Protein 7KPU (pdb70)

GO terms:
  GO:0043998 histone H2A acetyltransferase activity (F, IDA)
  GO:0010485 histone H4 acetyltransferase activity (F, IDA)
  GO:1990189 protein N-terminal-serine acetyltransferase activity (F, IDA)
  GO:0005634 nucleus (C, EXP)
  GO:0005737 cytoplasm (C, EXP)
  GO:0005515 protein binding (F, IPI)
  GO:0005654 nucleoplasm (C, IDA)
  GO:0005829 cytosol (C, IDA)

Radius of gyration: 23.0 Å; Cα contacts (8 Å, |Δi|>4): 708; chains: 4; bounding box: 40×58×70 Å

Sequence (402 aa):
ERAAMDAVCAKVDAANRLGDPLEAFPVFKKYDRNGLNVSIECKRVSGLEPATVDWAFDLTKTNMQTMYEQSEWGWKDREKREEMTDDRAWYLIAWENSSVPVAFSHFRFDVECGDEVLYCYEVQLESKVRRKGLGKFLIQILQLMANSTQMKKVMLTVFKHNHGAYQFFREALQFEIDDSSPSMSCSYEILSRRTSGRGKRAAMDAVCAKVDAANRLGDPLEAFPVFKKYDRNGLNVSIECKRVSGLEPATVDWAFDLTKTNMQTMYEQSEWGWKDREKREEMTDDRAWYLIAWENSSVPVAFSHFRFDVECGDEVLYCYEVQLESKVRRKGLGKFLIQILQLMANSTQMKKVMLTVFKHNHGAYQFFREALQFEIDDSSPSMSGCSYEILSRRTKFSGRGK

Nearest PDB structures (foldseek):
  7kpu-assembly1_D  TM=1.005E+00  e=2.212E-46  Homo sapiens
  7kpu-assembly2_A  TM=9.989E-01  e=3.592E-42  Homo sapiens
  4u9w-assembly1_A  TM=9.897E-01  e=1.847E-41  Homo sapiens
  4u9w-assembly4_D  TM=1.000E+00  e=8.899E-41  Homo sapiens
  4u9w-assembly3_C  TM=9.908E-01  e=8.899E-41  Homo sapiens

Secondary structure (DSSP, 8-state):
-HHHHHHHHHHHHHHT-S-GGGG-GGGGEEEETTEEEEEEEEEGGGS-HHHHHHHHHHHHHHHHHHHHTSTT---HHHHHHHHH-TT-EEEEEEETTTEEEEEEEEEEEEETTEEEEEEEEEEE-GGGTTSSHHHHHHHHHHHHHHHHT-SEEEEEEETT-HHHHHIIIIIS-PEEPTTSGGG----EEEEEEE---/-----/-HHHHHHHHHHHHHHHT-S-TTTT-GGGGEE--TT--EEEEEEEGGGS-HHHHHHHHHHHHHHHHHHHHHSSS---HHHHHHHHHSTT-EEEEEEETTTEEEEEEEEEEEEETTEEEEEEEEEEE-GGGTTSSHHHHHHHHHHHHHHHTT-SEEEEEEETT-HHHHHIIIIIS-PEEPTTSGGG---EEEEEEE-/-----

Solvent-accessible surface area: 18720 Å² total; per-residue (Å²): 130,71,78,72,53,90,61,21,52,60,53,10,77,31,3,38,171,66,65,48,11,0,135,18,2,70,31,2,65,57,7,102,102,97,75,14,81,3,42,5,41,7,85,89,15,99,45,19,122,109,70,8,15,64,39,0,11,78,11,0,62,114,33,8,69,92,42,12,103,120,12,107,81,24,20,140,54,165,66,12,84,122,44,0,53,39,131,139,0,4,0,0,0,0,55,33,86,74,71,82,26,11,0,0,0,0,0,11,5,36,49,37,96,52,46,5,0,0,2,2,12,0,34,7,22,62,79,89,10,101,241,66,36,1,10,91,6,0,1,29,0,0,17,12,0,0,38,18,13,24,4,90,45,2,2,5,1,8,4,88,51,28,136,54,29,55,107,54,4,87,110,61,13,143,2,101,50,9,120,34,1,45,62,104,142,80,22,16,14,2,0,6,68,61,68,21,2,68,12,94,127,83,84,49,98,49,21,55,52,73,10,77,46,3,40,176,67,70,52,8,0,91,51,9,81,75,0,51,119,6,99,110,81,82,10,99,2,22,2,74,6,89,98,15,103,41,23,123,97,77,14,23,72,38,0,7,78,9,0,60,115,34,8,58,81,44,11,99,120,20,112,88,30,34,59,53,164,46,12,110,107,41,1,65,39,136,135,0,4,1,0,4,0,37,32,136,100,72,78,22,1,0,0,0,0,0,12,5,34,53,34,93,53,45,5,0,0,2,2,11,0,33,7,20,54,81,128,0,104,243,67,24,0,10,112,17,0,7,43,0,0,32,4,0,0,10,23,19,44,0,87,30,0,2,4,1,8,3,87,55,28,137,56,28,55,49,55,4,86,135,69,26,119,4,69,43,9,117,31,1,44,61,105,82,134,73,24,18,14,2,0,3,70,153,12,45,46,21,3,63,12,88

Structure (mmCIF, N/CA/C/O backbone):
data_7KPU
#
_entry.id   7KPU
#
_cell.length_a   46.317
_cell.length_b   74.164
_cell.length_c   127.022
_cell.angle_alpha   90.000
_cell.angle_beta   90.000
_cell.angle_gamma   90.000
#
_symmetry.space_group_name_H-M   'P 21 21 21'
#
loop_
_entity.id
_entity.type
_entity.pdbx_description
1 polymer 'N-alpha-acetyltransferase 40'
2 polymer 'bisubstrate analogue (CMC-ACE-SER-GLY-ARG-GLY-LYS)'
3 non-polymer 'SULFATE ION'
4 non-polymer 2-[BIS-(2-HYDROXY-ETHYL)-AMINO]-2-HYDROXYMETHYL-PROPANE-1,3-DIOL
5 non-polymer '[(2R,3S,4R,5R)-5-(6-amino-9H-purin-9-yl)-4-hydroxy-3-(phosphonooxy)tetrahydrofuran-2-yl]methyl (3R)-3-hydroxy-2,2-dimethyl-4-[(3-{[2-(methylsulfanyl)ethyl]amino}-3-oxopropyl)amino]-4-oxobutyl dihydrogen diphosphate (non-preferred name)'
6 non-polymer 'AMINO GROUP'
7 non-polymer 'ACETYL GROUP'
8 non-polymer GLYCEROL
9 water water
#
loop_
_atom_site.group_PDB
_atom_site.id
_atom_site.type_symbol
_atom_site.label_atom_id
_atom_site.label_alt_id
_atom_site.label_comp_id
_atom_site.label_asym_id
_atom_site.label_entity_id
_atom_site.label_seq_id
_atom_site.pdbx_PDB_ins_code
_atom_site.Cartn_x
_atom_site.Cartn_y
_atom_site.Cartn_z
_atom_site.occupancy
_atom_site.B_iso_or_equiv
_atom_site.auth_seq_id
_atom_site.auth_comp_id
_atom_site.auth_asym_id
_atom_site.auth_atom_id
_atom_site.pdbx_PDB_model_num
ATOM 1 N N . GLU A 1 2 ? 13.77756 -15.84423 29.05938 1.000 46.84112 18 GLU D N 1
ATOM 2 C CA . GLU A 1 2 ? 14.20349 -15.12588 27.86098 1.000 40.09867 18 GLU D CA 1
ATOM 3 C C . GLU A 1 2 ? 13.04510 -14.33300 27.27123 1.000 52.04326 18 GLU D C 1
ATOM 4 O O . GLU A 1 2 ? 13.19261 -13.15900 26.92847 1.000 48.68455 18 GLU D O 1
ATOM 8 N N . ARG A 1 3 ? 11.88861 -14.99056 27.14440 1.000 51.83332 19 ARG D N 1
ATOM 9 C CA . ARG A 1 3 ? 10.70920 -14.31288 26.61986 1.000 41.51906 19 ARG D CA 1
ATOM 10 C C . ARG A 1 3 ? 10.17633 -13.28306 27.60606 1.000 43.30835 19 ARG D C 1
ATOM 11 O O . ARG A 1 3 ? 9.57017 -12.29040 27.19160 1.000 32.43763 19 ARG D O 1
ATOM 15 N N . ALA A 1 4 ? 10.38665 -13.49501 28.90667 1.000 37.71705 20 ALA D N 1
ATOM 16 C CA . ALA A 1 4 ? 9.84814 -12.56599 29.89263 1.000 31.22741 20 ALA D CA 1
ATOM 17 C C . ALA A 1 4 ? 10.53213 -11.21118 29.80332 1.000 38.71109 20 ALA D C 1
ATOM 18 O O . ALA A 1 4 ? 9.87607 -10.16986 29.91577 1.000 28.19994 20 ALA D O 1
ATOM 25 N N . ALA A 1 5 ? 11.85411 -11.20456 29.62351 1.000 37.87102 21 ALA D N 1
ATOM 26 C CA . ALA A 1 5 ? 12.58249 -9.94774 29.52010 1.000 37.31392 21 ALA D CA 1
ATOM 27 C C . ALA A 1 5 ? 12.19279 -9.19890 28.25838 1.000 34.12468 21 ALA D C 1
ATOM 28 O O . ALA A 1 5 ? 12.04475 -7.97189 28.27635 1.000 34.42215 21 ALA D O 1
ATOM 35 N N . MET A 1 6 ? 12.02413 -9.91602 27.14645 1.000 28.15148 22 MET D N 1
ATOM 36 C CA . MET A 1 6 ? 11.58412 -9.25152 25.92840 1.000 27.98954 22 MET D CA 1
ATOM 37 C C . MET A 1 6 ? 10.14718 -8.75659 26.07237 1.000 34.81253 22 MET D C 1
ATOM 38 O O . MET A 1 6 ? 9.79730 -7.70317 25.54321 1.000 24.97677 22 MET D O 1
ATOM 42 N N . ASP A 1 7 ? 9.30468 -9.47878 26.80763 1.000 25.99808 23 ASP D N 1
ATOM 43 C CA . ASP A 1 7 ? 7.91611 -9.04702 26.96700 1.000 22.49350 23 ASP D CA 1
ATOM 44 C C . ASP A 1 7 ? 7.79945 -7.72374 27.73263 1.000 23.22808 23 ASP D C 1
ATOM 45 O O . ASP A 1 7 ? 6.95273 -6.88368 27.39724 1.000 21.04093 23 ASP D O 1
ATOM 54 N N . ALA A 1 8 ? 8.63163 -7.49822 28.74501 1.000 21.05174 24 ALA D N 1
ATOM 55 C CA . ALA A 1 8 ? 8.55239 -6.24547 29.48802 1.000 22.26476 24 ALA D CA 1
ATOM 56 C C . ALA A 1 8 ? 9.01650 -5.07637 28.62191 1.000 19.02790 24 ALA D C 1
ATOM 57 O O . ALA A 1 8 ? 8.42845 -3.98230 28.65984 1.000 18.83603 24 ALA D O 1
ATOM 64 N N . VAL A 1 9 ? 10.03892 -5.31201 27.81504 1.000 18.79034 25 VAL D N 1
ATOM 65 C CA . VAL A 1 9 ? 10.51794 -4.30400 26.88262 1.000 16.39587 25 VAL D CA 1
ATOM 66 C C . VAL A 1 9 ? 9.45330 -4.00288 25.84168 1.000 18.47114 25 VAL D C 1
ATOM 67 O O . VAL A 1 9 ? 9.11723 -2.83848 25.57509 1.000 14.85182 25 VAL D O 1
ATOM 80 N N . CYS A 1 10 ? 8.89623 -5.04512 25.23575 1.000 17.16045 26 CYS D N 1
ATOM 81 C CA . CYS A 1 10 ? 7.88501 -4.84299 24.22520 1.000 16.21917 26 CYS D CA 1
ATOM 82 C C . CYS A 1 10 ? 6.62045 -4.19342 24.77891 1.000 13.99594 26 CYS D C 1
ATOM 83 O O . CYS A 1 10 ? 5.96891 -3.42058 24.06660 1.000 15.32550 26 CYS D O 1
ATOM 91 N N . ALA A 1 11 ? 6.23845 -4.50424 26.00881 1.000 14.03737 27 ALA D N 1
ATOM 92 C CA . ALA A 1 11 ? 5.05317 -3.86753 26.56045 1.000 13.27605 27 ALA D CA 1
ATOM 93 C C . ALA A 1 11 ? 5.20504 -2.35617 26.58221 1.000 13.09522 27 ALA D C 1
ATOM 94 O O . ALA A 1 11 ? 4.23754 -1.62674 26.31088 1.000 14.20874 27 ALA D O 1
ATOM 101 N N . LYS A 1 12 ? 6.38840 -1.86548 26.97959 1.000 13.72214 28 LYS D N 1
ATOM 102 C CA . LYS A 1 12 ? 6.62874 -0.42488 27.03111 1.000 11.70689 28 LYS D CA 1
ATOM 103 C C . LYS A 1 12 ? 6.58827 0.19533 25.64103 1.000 11.74536 28 LYS D C 1
ATOM 104 O O . LYS A 1 12 ? 6.03754 1.28564 25.47521 1.000 11.33631 28 LYS D O 1
ATOM 123 N N . VAL A 1 13 ? 7.16086 -0.47720 24.64167 1.000 11.97395 29 VAL D N 1
ATOM 124 C CA . VAL A 1 13 ? 7.12774 0.01083 23.26925 1.000 12.69877 29 VAL D CA 1
ATOM 125 C C . VAL A 1 13 ? 5.69431 0.04232 22.75178 1.000 11.23945 29 VAL D C 1
ATOM 126 O O . VAL A 1 13 ? 5.25636 1.01588 22.11852 1.000 13.14722 29 VAL D O 1
ATOM 139 N N . ASP A 1 14 ? 4.96280 -1.05455 22.95400 1.000 12.49688 30 ASP D N 1
ATOM 140 C CA . ASP A 1 14 ? 3.58526 -1.12847 22.47767 1.000 12.03361 30 ASP D CA 1
ATOM 141 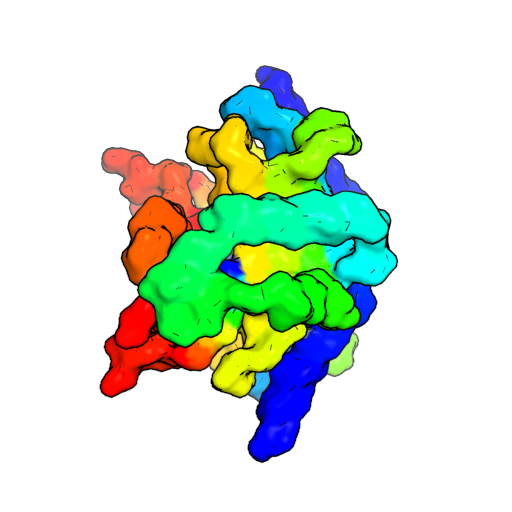C C . ASP A 1 14 ? 2.71788 -0.03525 23.10069 1.000 12.88851 30 ASP D C 1
ATOM 142 O O . ASP A 1 14 ? 1.87347 0.56158 22.42488 1.000 14.13238 30 ASP D O 1
ATOM 151 N N . ALA A 1 15 ? 2.92316 0.26120 24.38940 1.000 12.02101 31 ALA D N 1
ATOM 152 C CA . ALA A 1 15 ? 2.14787 1.30210 25.03123 1.000 12.67317 31 ALA D CA 1
ATOM 153 C C . ALA A 1 15 ? 2.46720 2.66290 24.44209 1.000 12.43967 31 ALA D C 1
ATOM 154 O O . ALA A 1 15 ? 1.56085 3.44811 24.17546 1.000 15.01915 31 ALA D O 1
ATOM 161 N N . ALA A 1 16 ? 3.75909 2.97597 24.24507 1.000 11.57750 32 ALA D N 1
ATOM 162 C CA . ALA A 1 16 ? 4.12442 4.26082 23.65843 1.000 11.23655 32 ALA D CA 1
ATOM 163 C C . ALA A 1 16 ? 3.49646 4.42038 22.27697 1.000 13.72683 32 ALA D C 1
ATOM 164 O O . ALA A 1 16 ? 3.02790 5.50730 21.93443 1.000 14.00071 32 ALA D O 1
ATOM 171 N N . ASN A 1 17 ? 3.42478 3.33002 21.49598 1.000 11.87963 33 ASN D N 1
ATOM 172 C CA . ASN A 1 17 ? 2.87205 3.40270 20.13671 1.000 13.67341 33 ASN D CA 1
ATOM 173 C C . ASN A 1 17 ? 1.34853 3.53568 20.10589 1.000 17.51891 33 ASN D C 1
ATOM 174 O O . ASN A 1 17 ? 0.78704 3.83147 19.03593 1.000 17.85165 33 ASN D O 1
ATOM 185 N N . ARG A 1 18 ? 0.67965 3.38364 21.24269 1.000 14.41823 34 ARG D N 1
ATOM 186 C CA . ARG A 1 18 ? -0.75405 3.61481 21.36272 1.000 16.26723 34 ARG D CA 1
ATOM 187 C C . ARG A 1 18 ? -1.07802 5.01012 21.86538 1.000 15.47590 34 ARG D C 1
ATOM 188 O O . ARG A 1 18 ? -2.25665 5.34383 22.03562 1.000 19.21509 34 ARG D O 1
ATOM 209 N N . LEU A 1 19 ? -0.08137 5.84065 22.15652 1.000 15.28851 35 LEU D N 1
ATOM 210 C CA . LEU A 1 19 ? -0.35818 7.16850 22.66717 1.000 15.35912 35 LEU D CA 1
ATOM 211 C C . LEU A 1 19 ? -1.11154 7.99277 21.63395 1.000 16.02570 35 LEU D C 1
ATOM 212 O O . LEU A 1 19 ? -1.06035 7.73077 20.42312 1.000 17.39075 35 LEU D O 1
ATOM 228 N N . GLY A 1 20 ? -1.85779 8.97060 22.13222 1.000 16.83701 36 GLY D N 1
ATOM 229 C CA . GLY A 1 20 ? -2.48724 9.93164 21.25242 1.000 16.19373 36 GLY D CA 1
ATOM 230 C C . GLY A 1 20 ? -1.56063 11.07150 20.87376 1.000 19.09211 36 GLY D C 1
ATOM 231 O O . GLY A 1 20 ? -1.09843 11.14689 19.73317 1.000 20.49276 36 GLY D O 1
ATOM 235 N N . ASP A 1 21 ? -1.27461 11.96575 21.80663 1.000 19.00669 37 ASP D N 1
ATOM 236 C CA . ASP A 1 21 ? -0.34019 13.07745 21.59281 1.000 17.76123 37 ASP D CA 1
ATOM 237 C C . ASP A 1 21 ? 0.76509 12.94100 22.63662 1.000 16.17428 37 ASP D C 1
ATOM 238 O O . ASP A 1 21 ? 0.55691 13.29570 23.81067 1.000 16.15337 37 ASP D O 1
ATOM 247 N N . PRO A 1 22 ? 1.93020 12.41226 22.27555 1.000 15.24425 38 PRO D N 1
ATOM 248 C CA . PRO A 1 22 ? 3.01128 12.24534 23.26883 1.000 15.06502 38 PRO D CA 1
ATOM 249 C C . PRO A 1 22 ? 3.43930 13.54916 23.91102 1.000 16.25015 38 PRO D C 1
ATOM 250 O O . PRO A 1 22 ? 4.06446 13.52013 24.99438 1.000 15.21915 38 PRO D O 1
ATOM 261 N N . LEU A 1 23 ? 3.13868 14.69902 23.29434 1.000 14.94730 39 LEU D N 1
ATOM 262 C CA . LEU A 1 23 ? 3.45854 15.99979 23.88184 1.000 15.10289 39 LEU D CA 1
ATOM 263 C C . LEU A 1 23 ? 2.31843 16.65539 24.63714 1.000 16.69719 39 LEU D C 1
ATOM 264 O O . LEU A 1 23 ? 2.43579 17.82676 25.02264 1.000 15.98112 39 LEU D O 1
ATOM 280 N N . GLU A 1 24 ? 1.20372 15.96287 24.85012 1.000 15.58053 40 GLU D N 1
ATOM 281 C CA . GLU A 1 24 ? 0.06728 16.60374 25.49131 1.000 17.95623 40 GLU D CA 1
ATOM 282 C C . GLU A 1 24 ? 0.45616 17.24961 26.81337 1.000 16.77174 40 GLU D C 1
ATOM 283 O O . GLU A 1 24 ? -0.01969 18.34667 27.11965 1.000 18.33999 40 GLU D O 1
ATOM 295 N N . ALA A 1 25 ? 1.28171 16.56014 27.61154 1.000 15.54248 41 ALA D N 1
ATOM 296 C CA . ALA A 1 25 ? 1.65068 17.02945 28.94363 1.000 15.34037 41 ALA D CA 1
ATOM 297 C C . ALA A 1 25 ? 2.69197 18.12926 28.89047 1.000 14.61678 41 ALA D C 1
ATOM 298 O O . ALA A 1 25 ? 2.99854 18.72377 29.92471 1.000 13.82214 41 ALA D O 1
ATOM 305 N N . PHE A 1 26 ? 3.21493 18.47128 27.71510 1.000 12.53065 42 PHE D N 1
ATOM 306 C CA . PHE A 1 26 ? 4.40568 19.30404 27.60388 1.000 11.30868 42 PHE D CA 1
ATOM 307 C C . PHE A 1 26 ? 4.21496 20.46621 26.64327 1.000 12.57625 42 PHE D C 1
ATOM 308 O O . PHE A 1 26 ? 4.98088 20.63542 25.68329 1.000 13.14859 42 PHE D O 1
ATOM 325 N N . PRO A 1 27 ? 3.22771 21.32138 26.90414 1.000 12.63390 43 PRO D N 1
ATOM 326 C CA . PRO A 1 27 ? 2.97100 22.43197 25.97785 1.000 12.58557 43 PRO D CA 1
ATOM 327 C C . PRO A 1 27 ? 4.12593 23.37733 25.79733 1.000 13.54007 43 PRO D C 1
ATOM 328 O O . PRO A 1 27 ? 4.19756 24.02743 24.74374 1.000 13.60622 43 PRO D O 1
ATOM 339 N N . VAL A 1 28 ? 5.03895 23.51334 26.76427 1.000 12.73400 44 VAL D N 1
ATOM 340 C CA . VAL A 1 28 ? 6.16333 24.41005 26.58646 1.000 13.24872 44 VAL D CA 1
ATOM 341 C C . VAL A 1 28 ? 7.03697 23.99837 25.39971 1.000 14.65730 44 VAL D C 1
ATOM 342 O O . VAL A 1 28 ? 7.71243 24.85031 24.80332 1.000 17.04784 44 VAL D O 1
ATOM 355 N N . PHE A 1 29 ? 7.03105 22.72609 25.02496 1.000 11.49727 45 PHE D N 1
ATOM 356 C CA . PHE A 1 29 ? 7.83984 22.26351 23.91250 1.000 13.26620 45 PHE D CA 1
ATOM 357 C C . PHE A 1 29 ? 7.12341 22.40236 22.57978 1.000 14.40412 45 PHE D C 1
ATOM 358 O O . PHE A 1 29 ? 7.68464 22.02508 21.54268 1.000 15.12262 45 PHE D O 1
ATOM 375 N N . LYS A 1 30 ? 5.90452 22.93022 22.56683 1.000 12.35862 46 LYS D N 1
ATOM 376 C CA . LYS A 1 30 ? 5.16287 23.13174 21.32680 1.000 12.10943 46 LYS D CA 1
ATOM 377 C C . LYS A 1 30 ? 5.40749 24.49554 20.71620 1.000 11.67967 46 LYS D C 1
ATOM 378 O O . LYS A 1 30 ? 4.78303 24.81735 19.69583 1.000 12.69657 46 LYS D O 1
ATOM 397 N N . LYS A 1 31 ? 6.29741 25.30437 21.26853 1.000 13.22872 47 LYS D N 1
ATOM 398 C CA . LYS A 1 31 ? 6.64639 26.60344 20.69901 1.000 12.76242 47 LYS D CA 1
ATOM 399 C C . LYS A 1 31 ? 8.15330 26.78288 20.74972 1.000 15.47031 47 LYS D C 1
ATOM 400 O O . LYS A 1 31 ? 8.79618 26.38180 21.72108 1.000 17.49590 47 LYS D O 1
ATOM 404 N N . TYR A 1 32 ? 8.72643 27.35966 19.70194 1.000 13.21397 48 TYR D N 1
ATOM 405 C CA . TYR A 1 32 ? 10.13500 27.73576 19.66326 1.000 13.02953 48 TYR D CA 1
ATOM 406 C C . TYR A 1 32 ? 10.22260 29.10641 19.01252 1.000 14.08059 48 TYR D C 1
ATOM 407 O O . TYR A 1 32 ? 9.96538 29.26290 17.81787 1.000 15.70862 48 TYR D O 1
ATOM 425 N N . ASP A 1 33 ? 10.57965 30.11529 19.78027 1.000 17.60775 49 ASP D N 1
ATOM 426 C CA . ASP A 1 33 ? 10.46825 31.50335 19.34926 1.000 20.06316 49 ASP D CA 1
ATOM 427 C C . ASP A 1 33 ? 11.78928 32.25153 19.46156 1.000 24.53959 49 ASP D C 1
ATOM 428 O O . ASP A 1 33 ? 11.79665 33.46831 19.64522 1.000 34.71459 49 ASP D O 1
ATOM 437 N N . ARG A 1 34 ? 12.90575 31.56923 19.34364 1.000 22.06031 50 ARG D N 1
ATOM 438 C CA . ARG A 1 34 ? 14.21725 32.17785 19.48186 1.000 21.11642 50 ARG D CA 1
ATOM 439 C C . ARG A 1 34 ? 14.84808 32.48985 18.13533 1.000 19.48568 50 ARG D C 1
ATOM 440 O O . ARG A 1 34 ? 14.53460 31.87969 17.11194 1.000 19.43101 50 ARG D O 1
ATOM 461 N N . ASN A 1 35 ? 15.76341 33.46807 18.14680 1.000 20.43517 51 ASN D N 1
ATOM 462 C CA . ASN A 1 35 ? 16.60806 33.76311 16.99547 1.000 20.75693 51 ASN D CA 1
ATOM 463 C C . ASN A 1 35 ? 15.81118 34.04332 15.72907 1.000 21.84335 51 ASN D C 1
ATOM 464 O O . ASN A 1 35 ? 16.21231 33.65967 14.62662 1.000 25.91448 51 ASN D O 1
ATOM 475 N N . GLY A 1 36 ? 14.69497 34.75529 15.88006 1.000 23.94664 52 GLY D N 1
ATOM 476 C CA . GLY A 1 36 ? 13.89421 35.17831 14.75222 1.000 26.64614 52 GLY D CA 1
ATOM 477 C C . GLY A 1 36 ? 12.84660 34.19039 14.30297 1.000 24.73373 52 GLY D C 1
ATOM 478 O O . GLY A 1 36 ? 12.04287 34.51589 13.42249 1.000 28.81232 52 GLY D O 1
ATOM 482 N N . LEU A 1 37 ? 12.82056 32.99970 14.87858 1.000 18.45152 53 LEU D N 1
ATOM 483 C CA . LEU A 1 37 ? 11.80068 32.02680 14.52888 1.000 20.73630 53 LEU D CA 1
ATOM 484 C C . LEU A 1 37 ? 10.54234 32.19476 15.38300 1.000 20.18175 53 LEU D C 1
ATOM 485 O O . LEU A 1 37 ? 10.54973 32.75418 16.48326 1.000 21.31228 53 LEU D O 1
ATOM 501 N N . ASN A 1 38 ? 9.44846 31.69276 14.85650 1.000 17.52664 54 ASN D N 1
ATOM 502 C CA . ASN A 1 38 ? 8.18398 31.68722 15.52578 1.000 18.52749 54 ASN D CA 1
ATOM 503 C C . ASN A 1 38 ? 7.44452 30.37855 15.21323 1.000 18.44010 54 ASN D C 1
ATOM 504 O O . ASN A 1 38 ? 6.35915 30.31377 14.61613 1.000 17.61523 54 ASN D O 1
ATOM 515 N N . VAL A 1 39 ? 8.00262 29.29107 15.66889 1.000 15.33374 55 VAL D N 1
ATOM 516 C CA . VAL A 1 39 ? 7.57821 27.96734 15.26448 1.000 13.28450 55 VAL D CA 1
ATOM 517 C C . VAL A 1 39 ? 6.61062 27.36834 16.27086 1.000 12.19851 55 VAL D C 1
ATOM 518 O O . VAL A 1 39 ? 6.76874 27.53686 17.49128 1.000 13.71942 55 VAL D O 1
ATOM 531 N N . SER A 1 40 ? 5.61120 26.65497 15.77067 1.000 11.49091 56 SER D N 1
ATOM 532 C CA . SER A 1 40 ? 4.78955 25.74869 16.55400 1.000 11.28053 56 SER D CA 1
ATOM 533 C C . SER A 1 40 ? 5.16382 24.31966 16.19172 1.000 12.20533 56 SER D C 1
ATOM 534 O O . SER A 1 40 ? 5.45906 24.03700 15.01868 1.000 12.65220 56 SER D O 1
ATOM 542 N N . ILE A 1 41 ? 5.20989 23.43875 17.17731 1.000 10.66436 57 ILE D N 1
ATOM 543 C CA . ILE A 1 41 ? 5.65485 22.06221 16.99671 1.000 11.47921 57 ILE D CA 1
ATOM 544 C C . ILE A 1 41 ? 4.51623 21.13740 17.36956 1.000 11.62563 57 ILE D C 1
ATOM 545 O O . ILE A 1 41 ? 3.86951 21.33149 18.41477 1.000 13.43814 57 ILE D O 1
ATOM 561 N N . GLU A 1 42 ? 4.26828 20.14499 16.52477 1.000 12.38882 58 GLU D N 1
ATOM 562 C CA . GLU A 1 42 ? 3.23823 19.13811 16.76537 1.000 14.05793 58 GLU D CA 1
ATOM 563 C C . GLU A 1 42 ? 3.86865 17.76195 16.64581 1.000 13.48579 58 GLU D C 1
ATOM 564 O O . GLU A 1 42 ? 4.81243 17.56864 15.87562 1.000 13.13118 58 GLU D O 1
ATOM 576 N N . CYS A 1 43 ? 3.30898 16.80827 17.37939 1.000 12.98607 59 CYS D N 1
ATOM 577 C CA . CYS A 1 43 ? 3.71218 15.41611 17.32991 1.000 11.54453 59 CYS D CA 1
ATOM 578 C C . CYS A 1 43 ? 2.52694 14.57746 16.89343 1.000 13.10740 59 CYS D C 1
ATOM 579 O O . CYS A 1 43 ? 1.51859 14.51080 17.60176 1.000 15.00684 59 CYS D O 1
ATOM 587 N N . LYS A 1 44 ? 2.63352 13.94847 15.72742 1.000 13.05887 60 LYS D N 1
ATOM 588 C CA . LYS A 1 44 ? 1.55169 13.15209 15.16593 1.000 13.80090 60 LYS D CA 1
ATOM 589 C C . LYS A 1 44 ? 2.09648 11.86612 14.56976 1.000 11.94483 60 LYS D C 1
ATOM 590 O O . LYS A 1 44 ? 3.22285 11.83351 14.05027 1.000 12.69889 60 LYS D O 1
ATOM 609 N N . ARG A 1 45 ? 1.27767 10.81094 14.58832 1.000 13.30539 61 ARG D N 1
ATOM 610 C CA . ARG A 1 45 ? 1.53177 9.63209 13.78295 1.000 12.66011 61 ARG D CA 1
ATOM 611 C C . ARG A 1 45 ? 1.41045 10.00794 12.31370 1.000 13.55757 61 ARG D C 1
ATOM 612 O O . ARG A 1 45 ? 0.68260 10.93747 11.94430 1.000 14.14220 61 ARG D O 1
ATOM 633 N N . VAL A 1 46 ? 2.10795 9.27495 11.44336 1.000 13.06140 62 VAL D N 1
ATOM 634 C CA . VAL A 1 46 ? 2.08344 9.61899 10.02756 1.000 12.55859 62 VAL D CA 1
ATOM 635 C C . VAL A 1 46 ? 0.66012 9.57736 9.49319 1.000 15.17511 62 VAL D C 1
ATOM 636 O O . VAL A 1 46 ? 0.30739 10.35126 8.58809 1.000 15.53270 62 VAL D O 1
ATOM 649 N N . SER A 1 47 ? -0.18313 8.69733 10.05872 1.000 15.92981 63 SER D N 1
ATOM 650 C CA . SER A 1 47 ? -1.58191 8.63871 9.63868 1.000 18.44708 63 SER D CA 1
ATOM 651 C C . SER A 1 47 ? -2.32081 9.94761 9.89557 1.000 18.10320 63 SER D C 1
ATOM 652 O O . SER A 1 47 ? -3.32907 10.21448 9.22550 1.000 22.40433 63 SER D O 1
ATOM 660 N N . GLY A 1 48 ? -1.84048 10.78136 10.80592 1.000 17.03498 64 GLY D N 1
ATOM 661 C CA . GLY A 1 48 ? -2.43714 12.06887 11.07829 1.000 16.83072 64 GLY D CA 1
ATOM 662 C C . GLY A 1 48 ? -1.95246 13.21260 10.22042 1.000 17.62565 64 GLY D C 1
ATOM 663 O O . GLY A 1 48 ? -2.45008 14.33162 10.37270 1.000 20.71457 64 GLY D O 1
ATOM 667 N N . LEU A 1 49 ? -1.01504 12.96747 9.31469 1.000 16.46692 65 LEU D N 1
ATOM 668 C CA . LEU A 1 49 ? -0.45164 14.03018 8.48335 1.000 17.29329 65 LEU D CA 1
ATOM 669 C C . LEU A 1 49 ? -1.18374 14.09943 7.15090 1.000 17.94501 65 LEU D C 1
ATOM 670 O O . LEU A 1 49 ? -1.56373 13.07076 6.58057 1.000 19.00279 65 LEU D O 1
ATOM 686 N N . GLU A 1 50 ? -1.32561 15.31910 6.61858 1.000 17.01322 66 GLU D N 1
ATOM 687 C CA . GLU A 1 50 ? -1.82146 15.45676 5.25559 1.000 16.95094 66 GLU D CA 1
ATOM 688 C C . GLU A 1 50 ? -0.81670 14.89122 4.24990 1.000 17.00577 66 GLU D C 1
ATOM 689 O O . GLU A 1 50 ? 0.39966 15.00465 4.45814 1.000 16.12079 66 GLU D O 1
ATOM 701 N N . PRO A 1 51 ? -1.27262 14.27201 3.16257 1.000 16.61412 67 PRO D N 1
ATOM 702 C CA . PRO A 1 51 ? -0.31981 13.79320 2.15377 1.000 16.39182 67 PRO D CA 1
ATOM 703 C C . PRO A 1 51 ? 0.66668 14.85043 1.68286 1.000 16.13607 67 PRO D C 1
ATOM 704 O O . PRO A 1 51 ? 1.82888 14.54131 1.40314 1.000 17.40740 67 PRO D O 1
ATOM 715 N N . ALA A 1 52 ? 0.23564 16.10542 1.53357 1.000 15.96761 68 ALA D N 1
ATOM 716 C CA . ALA A 1 52 ? 1.14719 17.14694 1.08519 1.000 14.77654 68 ALA D CA 1
ATOM 717 C C . ALA A 1 52 ? 2.23751 17.40798 2.11329 1.000 12.96050 68 ALA D C 1
ATOM 718 O O . ALA A 1 52 ? 3.33630 17.84512 1.75692 1.000 13.74339 68 ALA D O 1
ATOM 725 N N . THR A 1 53 ? 1.97149 17.14226 3.39644 1.000 12.75338 69 THR D N 1
ATOM 726 C CA . THR A 1 53 ? 3.00563 17.28786 4.41434 1.000 12.13116 69 THR D CA 1
ATOM 727 C C . THR A 1 53 ? 4.03478 16.17880 4.29280 1.000 14.31899 69 THR D C 1
ATOM 728 O O . THR A 1 53 ? 5.24096 16.43471 4.38103 1.000 12.99542 69 THR D O 1
ATOM 739 N N . VAL A 1 54 ? 3.57469 14.94511 4.05510 1.000 13.70153 70 VAL D N 1
ATOM 740 C CA . VAL A 1 54 ? 4.50078 13.83462 3.82127 1.000 13.49473 70 VAL D CA 1
ATOM 741 C C . VAL A 1 54 ? 5.34175 14.10022 2.58991 1.000 13.12715 70 VAL D C 1
ATOM 742 O O . VAL A 1 54 ? 6.56523 13.89728 2.59185 1.000 13.62733 70 VAL D O 1
ATOM 755 N N . ASP A 1 55 ? 4.73211 14.63629 1.53232 1.000 13.14057 71 ASP D N 1
ATOM 756 C CA . ASP A 1 55 ? 5.49021 14.96470 0.32997 1.000 13.92851 71 ASP D CA 1
ATOM 757 C C . ASP A 1 55 ? 6.58377 15.97722 0.64560 1.000 11.14275 71 ASP D C 1
ATOM 758 O O . ASP A 1 55 ? 7.72218 15.84655 0.18385 1.000 13.38796 71 ASP D O 1
ATOM 767 N N . TRP A 1 56 ? 6.23720 17.04122 1.40583 1.000 11.97594 72 TRP D N 1
ATOM 768 C CA . TRP A 1 56 ? 7.21978 18.05273 1.79004 1.000 12.34113 72 TRP D CA 1
ATOM 769 C C . TRP A 1 56 ? 8.36933 17.42101 2.56687 1.000 10.79584 72 TRP D C 1
ATOM 770 O O . TRP A 1 56 ? 9.54698 17.69981 2.28897 1.000 11.57746 72 TRP D O 1
ATOM 791 N N . ALA A 1 57 ? 8.04647 16.53289 3.51540 1.000 11.01667 73 ALA D N 1
ATOM 792 C CA . ALA A 1 57 ? 9.08038 15.92045 4.33866 1.000 11.31441 73 ALA D CA 1
ATOM 793 C C . ALA A 1 57 ? 9.98649 15.01347 3.52276 1.000 10.89712 73 ALA D C 1
ATOM 794 O O . ALA A 1 57 ? 11.21846 15.05970 3.68792 1.000 11.01049 73 ALA D O 1
ATOM 801 N N . PHE A 1 58 ? 9.41720 14.19736 2.62258 1.000 10.82570 74 PHE D N 1
ATOM 802 C CA . PHE A 1 58 ? 10.22744 13.34259 1.75603 1.000 10.85057 74 PHE D CA 1
ATOM 803 C C . PHE A 1 58 ? 11.11876 14.18153 0.86396 1.000 11.98240 74 PHE D C 1
ATOM 804 O O . PHE A 1 58 ? 12.32835 13.93631 0.76084 1.000 11.56834 74 PHE D O 1
ATOM 821 N N . ASP A 1 59 ? 10.55011 15.23428 0.27144 1.000 11.79995 75 ASP D N 1
ATOM 822 C CA . ASP A 1 59 ? 11.29949 16.05765 -0.65414 1.000 11.60379 75 ASP D CA 1
ATOM 823 C C . ASP A 1 59 ? 12.43954 16.75769 0.06385 1.000 11.57890 75 ASP D C 1
ATOM 824 O O . ASP A 1 59 ? 13.53776 16.89609 -0.48400 1.000 12.09236 75 ASP D O 1
ATOM 833 N N . LEU A 1 60 ? 12.20402 17.22285 1.30537 1.000 11.52536 76 LEU D N 1
ATOM 834 C CA . LEU A 1 60 ? 13.25809 17.88330 2.06890 1.000 9.74789 76 LEU D CA 1
ATOM 835 C C . LEU A 1 60 ? 14.36799 16.89471 2.39840 1.000 10.57368 76 LEU D C 1
ATOM 836 O O . LEU A 1 60 ? 15.55817 17.21461 2.28307 1.000 11.59412 76 LEU D O 1
ATOM 852 N N . THR A 1 61 ? 13.99615 15.67370 2.79239 1.000 10.11843 77 THR D N 1
ATOM 853 C CA . THR A 1 61 ? 14.99533 14.63203 3.05328 1.000 10.58238 77 THR D CA 1
ATOM 854 C C . THR A 1 61 ? 15.82734 14.35619 1.80178 1.000 10.08949 77 THR D C 1
ATOM 855 O O . THR A 1 61 ? 17.05411 14.28877 1.87585 1.000 10.84088 77 THR D O 1
ATOM 866 N N . LYS A 1 62 ? 15.17876 14.21218 0.65251 1.000 11.42195 78 LYS D N 1
ATOM 867 C CA . LYS A 1 62 ? 15.91812 13.94126 -0.57349 1.000 11.18004 78 LYS D CA 1
ATOM 868 C C . LYS A 1 62 ? 16.82970 15.10464 -0.94642 1.000 11.81362 78 LYS D C 1
ATOM 869 O O . LYS A 1 62 ? 18.00792 14.89547 -1.26963 1.000 11.89051 78 LYS D O 1
ATOM 888 N N . THR A 1 63 ? 16.31938 16.33516 -0.89241 1.000 11.24961 79 THR D N 1
ATOM 889 C CA . THR A 1 63 ? 17.14505 17.49580 -1.17332 1.000 13.03993 79 THR D CA 1
ATOM 890 C C . THR A 1 63 ? 18.36639 17.51758 -0.26469 1.000 12.61165 79 THR D C 1
ATOM 891 O O . THR A 1 63 ? 19.50355 17.73212 -0.71234 1.000 14.57437 79 THR D O 1
ATOM 902 N N . ASN A 1 64 ? 18.16156 17.30462 1.02871 1.000 10.72769 80 ASN D N 1
ATOM 903 C CA . ASN A 1 64 ? 19.25902 17.41908 1.98085 1.000 10.84963 80 ASN D CA 1
ATOM 904 C C . ASN A 1 64 ? 20.23663 16.24350 1.89653 1.000 10.86523 80 ASN D C 1
ATOM 905 O O . ASN A 1 64 ? 21.43901 16.43575 2.12917 1.000 12.93814 80 ASN D O 1
ATOM 916 N N . MET A 1 65 ? 19.73869 15.03347 1.61640 1.000 10.51508 81 MET D N 1
ATOM 917 C CA . MET A 1 65 ? 20.46215 13.79789 1.89182 1.000 10.96899 81 MET D CA 1
ATOM 918 C C . MET A 1 65 ? 20.84164 12.93469 0.69791 1.000 11.63466 81 MET D C 1
ATOM 919 O O . MET A 1 65 ? 21.70753 12.06465 0.86120 1.000 12.77874 81 MET D O 1
ATOM 933 N N . GLN A 1 66 ? 20.23827 13.11361 -0.48347 1.000 11.57447 82 GLN D N 1
ATOM 934 C CA . GLN A 1 66 ? 20.44740 12.15173 -1.57501 1.000 12.05290 82 GLN D CA 1
ATOM 935 C C . GLN A 1 66 ? 21.93107 11.93309 -1.86922 1.000 12.21998 82 GLN D C 1
ATOM 936 O O . GLN A 1 66 ? 22.39134 10.78455 -1.95411 1.000 12.78414 82 GLN D O 1
ATOM 950 N N . THR A 1 67 ? 22.67721 13.01391 -2.04956 1.000 12.05734 83 THR D N 1
ATOM 951 C CA . THR A 1 67 ? 24.10444 12.89046 -2.35169 1.000 14.35475 83 THR D CA 1
ATOM 952 C C . THR A 1 67 ? 24.84960 12.15513 -1.24973 1.000 14.06005 83 THR D C 1
ATOM 953 O O . THR A 1 67 ? 25.65582 11.25461 -1.54553 1.000 13.27854 83 THR D O 1
ATOM 964 N N . MET A 1 68 ? 24.58863 12.48145 0.02452 1.000 12.54389 84 MET D N 1
ATOM 965 C CA . MET A 1 68 ? 25.26504 11.78168 1.10226 1.000 12.78600 84 MET D CA 1
ATOM 966 C C . MET A 1 68 ? 24.89335 10.30898 1.15864 1.000 11.97726 84 MET D C 1
ATOM 967 O O . MET A 1 68 ? 25.76391 9.48513 1.46284 1.000 12.79231 84 MET D O 1
ATOM 981 N N . TYR A 1 69 ? 23.66640 9.92347 0.79809 1.000 11.78371 85 TYR D N 1
ATOM 982 C CA . TYR A 1 69 ? 23.31459 8.51555 0.68179 1.000 12.04981 85 TYR D CA 1
ATOM 983 C C . TYR A 1 69 ? 24.12909 7.84463 -0.41689 1.000 12.29715 85 TYR D C 1
ATOM 984 O O . TYR A 1 69 ? 24.56174 6.69471 -0.26553 1.000 14.37206 85 TYR D O 1
ATOM 1002 N N . GLU A 1 70 ? 24.31047 8.52503 -1.55010 1.000 13.35443 86 GLU D N 1
ATOM 1003 C CA . GLU A 1 70 ? 25.07262 7.92003 -2.64686 1.000 14.58562 86 GLU D CA 1
ATOM 1004 C C . GLU A 1 70 ? 26.55396 7.84628 -2.30733 1.000 16.45771 86 GLU D C 1
ATOM 1005 O O . GLU A 1 70 ? 27.24151 6.94676 -2.80719 1.000 17.13393 86 GLU D O 1
ATOM 1017 N N . GLN A 1 71 ? 27.05619 8.76451 -1.48413 1.000 14.86838 87 GLN D N 1
ATOM 1018 C CA . GLN A 1 71 ? 28.43053 8.70608 -1.00298 1.000 14.99473 87 GLN D CA 1
ATOM 1019 C C . GLN A 1 71 ? 28.63833 7.58894 0.01253 1.000 18.38108 87 GLN D C 1
ATOM 1020 O O . GLN A 1 71 ? 29.79353 7.26481 0.31187 1.000 23.46698 87 GLN D O 1
ATOM 1034 N N . SER A 1 72 ? 27.55932 7.03679 0.57554 1.000 15.35212 88 SER D N 1
ATOM 1035 C CA . SER A 1 72 ? 27.60818 5.94684 1.53102 1.000 15.93060 88 SER D CA 1
ATOM 1036 C C . SER A 1 72 ? 27.42735 4.61100 0.80322 1.000 18.56222 88 SER D C 1
ATOM 1037 O O . SER A 1 72 ? 27.13935 4.54390 -0.39093 1.000 19.27245 88 SER D O 1
ATOM 1045 N N . GLU A 1 73 ? 27.54810 3.50947 1.54706 1.000 20.13630 89 GLU D N 1
ATOM 1046 C CA . GLU A 1 73 ? 27.28011 2.21841 0.93571 1.000 19.01505 89 GLU D CA 1
ATOM 1047 C C . GLU A 1 73 ? 25.80590 1.94761 0.70120 1.000 21.59741 89 GLU D C 1
ATOM 1048 O O . GLU A 1 73 ? 25.47427 0.97569 0.02974 1.000 20.98974 89 GLU D O 1
ATOM 1060 N N . TRP A 1 74 ? 24.90282 2.80963 1.16644 1.000 16.64997 90 TRP D N 1
ATOM 1061 C CA . TRP A 1 74 ? 23.49367 2.50348 1.05545 1.000 15.42132 90 TRP D CA 1
ATOM 1062 C C . TRP A 1 74 ? 22.94292 2.79802 -0.33536 1.000 14.06653 90 TRP D C 1
ATOM 1063 O O . TRP A 1 74 ? 22.04332 2.10494 -0.81048 1.000 18.30479 90 TRP D O 1
ATOM 1084 N N . GLY A 1 75 ? 23.35445 3.89743 -0.93131 1.000 15.42865 91 GLY D N 1
ATOM 1085 C CA . GLY A 1 75 ? 22.64166 4.44260 -2.06653 1.000 15.94250 91 GLY D CA 1
ATOM 1086 C C . GLY A 1 75 ? 21.31957 5.09721 -1.67284 1.000 16.10408 91 GLY D C 1
ATOM 1087 O O . GLY A 1 75 ? 20.83017 4.90597 -0.56207 1.000 16.93938 91 GLY D O 1
ATOM 1091 N N . TRP A 1 76 ? 20.70422 5.83719 -2.60014 1.000 17.13548 92 TRP D N 1
ATOM 1092 C CA . TRP A 1 76 ? 19.39190 6.45402 -2.42048 1.000 15.35995 92 TRP D CA 1
ATOM 1093 C C . TRP A 1 76 ? 18.39152 5.78348 -3.35746 1.000 19.44715 92 TRP D C 1
ATOM 1094 O O . TRP A 1 76 ? 18.62758 5.71592 -4.56896 1.000 19.74168 92 TRP D O 1
ATOM 1115 N N . LYS A 1 77 ? 17.28080 5.28671 -2.82562 1.000 17.10488 93 LYS D N 1
ATOM 1116 C CA . LYS A 1 77 ? 16.16640 4.88338 -3.67558 1.000 18.94029 93 LYS D CA 1
ATOM 1117 C C . LYS A 1 77 ? 14.88958 5.48417 -3.12492 1.000 16.75649 93 LYS D C 1
ATOM 1118 O O . LYS A 1 77 ? 14.57217 5.30819 -1.93309 1.000 16.52131 93 LYS D O 1
ATOM 1137 N N . ASP A 1 78 ? 14.16387 6.19293 -3.98870 1.000 16.65662 94 ASP D N 1
ATOM 1138 C CA . ASP A 1 78 ? 12.94617 6.88354 -3.58209 1.000 15.83012 94 ASP D CA 1
ATOM 1139 C C . ASP A 1 78 ? 11.99632 5.92037 -2.89243 1.000 20.66883 94 ASP D C 1
ATOM 1140 O O . ASP A 1 78 ? 11.43224 6.24093 -1.84615 1.000 15.69635 94 ASP D O 1
ATOM 1149 N N . ARG A 1 79 ? 11.75228 4.74993 -3.48353 1.000 17.59138 95 ARG D N 1
ATOM 1150 C CA . ARG A 1 79 ? 10.69966 3.90416 -2.94459 1.000 17.09248 95 ARG D CA 1
ATOM 1151 C C . ARG A 1 79 ? 11.04137 3.43304 -1.54294 1.000 17.13257 95 ARG D C 1
ATOM 1152 O O . ARG A 1 79 ? 10.16381 3.40589 -0.66202 1.000 19.13413 95 ARG D O 1
ATOM 1173 N N . GLU A 1 80 ? 12.29690 3.03750 -1.32571 1.000 18.02824 96 GLU D N 1
ATOM 1174 C CA . GLU A 1 80 ? 12.71122 2.54000 -0.01951 1.000 18.27697 96 GLU D CA 1
ATOM 1175 C C . GLU A 1 80 ? 12.52671 3.62405 1.02458 1.000 16.17701 96 GLU D C 1
ATOM 1176 O O . GLU A 1 80 ? 11.99021 3.37830 2.11817 1.000 17.69905 96 GLU D O 1
ATOM 1180 N N . LYS A 1 81 ? 12.94421 4.83460 0.70367 1.000 16.21389 97 LYS D N 1
ATOM 1181 C CA . LYS A 1 81 ? 12.82454 5.91020 1.68393 1.000 13.35695 97 LYS D CA 1
ATOM 1182 C C . LYS A 1 81 ? 11.36275 6.28078 1.91418 1.000 15.92326 97 LYS D C 1
ATOM 1183 O O . LYS A 1 81 ? 10.94558 6.49176 3.06303 1.000 14.27251 97 LYS D O 1
ATOM 1202 N N . ARG A 1 82 ? 10.55805 6.38370 0.85644 1.000 13.33456 98 ARG D N 1
ATOM 1203 C CA . ARG A 1 82 ? 9.15675 6.70607 1.04003 1.000 12.97952 98 ARG D CA 1
ATOM 1204 C C . ARG A 1 82 ? 8.44911 5.64631 1.86538 1.000 15.31204 98 ARG D C 1
ATOM 1205 O O . ARG A 1 82 ? 7.63375 5.97413 2.73921 1.000 15.66181 98 ARG D O 1
ATOM 1226 N N . GLU A 1 83 ? 8.75895 4.37220 1.64281 1.000 14.83153 99 GLU D N 1
ATOM 1227 C CA . GLU A 1 83 ? 8.12734 3.32539 2.43064 1.000 15.61824 99 GLU D CA 1
ATOM 1228 C C . GLU A 1 83 ? 8.52384 3.45976 3.89649 1.000 15.17746 99 GLU D C 1
ATOM 1229 O O . GLU A 1 83 ? 7.68199 3.30358 4.78459 1.000 16.38689 99 GLU D O 1
ATOM 1241 N N . GLU A 1 84 ? 9.79684 3.75151 4.16677 1.000 13.77923 100 GLU D N 1
ATOM 1242 C CA . GLU A 1 84 ? 10.24595 3.93136 5.54856 1.000 13.19955 100 GLU D CA 1
ATOM 1243 C C . GLU A 1 84 ? 9.52588 5.10544 6.20042 1.000 13.00982 100 GLU D C 1
ATOM 1244 O O . GLU A 1 84 ? 9.08343 5.01856 7.35961 1.000 13.42686 100 GLU D O 1
ATOM 1256 N N . MET A 1 85 ? 9.37346 6.20102 5.47285 1.000 12.49225 101 MET D N 1
ATOM 1257 C CA . MET A 1 85 ? 8.75503 7.40729 6.01357 1.000 12.11248 101 MET D CA 1
ATOM 1258 C C . MET A 1 85 ? 7.24583 7.28025 6.19106 1.000 14.11002 101 MET D C 1
ATOM 1259 O O . MET A 1 85 ? 6.66375 8.03275 6.98469 1.000 14.85423 101 MET D O 1
ATOM 1273 N N . THR A 1 86 ? 6.59099 6.34752 5.50513 1.000 13.96246 102 THR D N 1
ATOM 1274 C CA . THR A 1 86 ? 5.13820 6.19573 5.57162 1.000 15.21469 102 THR D CA 1
ATOM 1275 C C . THR A 1 86 ? 4.67995 4.92030 6.26394 1.000 13.97504 102 THR D C 1
ATOM 1276 O O . THR A 1 86 ? 3.46417 4.65498 6.31291 1.000 17.44508 102 THR D O 1
ATOM 1287 N N . ASP A 1 87 ? 5.60211 4.15880 6.83319 1.000 15.13749 103 ASP D N 1
ATOM 1288 C CA . ASP A 1 87 ? 5.25887 3.00575 7.66180 1.000 14.30750 103 ASP D CA 1
ATOM 1289 C C . ASP A 1 87 ? 4.30843 3.44507 8.76052 1.000 15.66501 103 ASP D C 1
ATOM 1290 O O . ASP A 1 87 ? 4.46973 4.52305 9.33638 1.000 14.40986 103 ASP D O 1
ATOM 1299 N N . ASP A 1 88 ? 3.31082 2.59972 9.07149 1.000 18.26152 104 ASP D N 1
ATOM 1300 C CA . ASP A 1 88 ? 2.32262 2.97733 10.07835 1.000 18.04538 104 ASP D CA 1
ATOM 1301 C C . ASP A 1 88 ? 2.96380 3.29964 11.41619 1.000 16.67380 104 ASP D C 1
ATOM 1302 O O . ASP A 1 88 ? 2.37584 4.04325 12.21384 1.000 18.61631 104 ASP D O 1
ATOM 1311 N N . ARG A 1 89 ? 4.13456 2.71359 11.70243 1.000 14.05998 105 ARG D N 1
ATOM 1312 C CA . ARG A 1 89 ? 4.82364 2.95909 12.96880 1.000 14.92425 105 ARG D CA 1
ATOM 1313 C C . ARG A 1 89 ? 5.55341 4.29529 13.02035 1.000 12.94947 105 ARG D C 1
ATOM 1314 O O . ARG A 1 89 ? 6.08768 4.65943 14.07205 1.000 13.09253 105 ARG D O 1
ATOM 1335 N N . ALA A 1 90 ? 5.58557 5.04379 11.93118 1.000 11.91387 106 ALA D N 1
ATOM 1336 C CA . ALA A 1 90 ? 6.30238 6.31971 11.93472 1.000 11.73734 106 ALA D CA 1
ATOM 1337 C C . ALA A 1 90 ? 5.55819 7.37525 12.73233 1.000 11.23553 106 ALA D C 1
ATOM 1338 O O . ALA A 1 90 ? 4.36057 7.62511 12.52492 1.000 13.22086 106 ALA D O 1
ATOM 1345 N N . TRP A 1 91 ? 6.29566 8.04565 13.59941 1.000 10.28201 107 TRP D N 1
ATOM 1346 C CA . TRP A 1 91 ? 5.87475 9.25850 14.26809 1.000 9.75074 107 TRP D CA 1
ATOM 1347 C C . TRP A 1 91 ? 6.64945 10.45539 13.73696 1.000 9.70068 107 TRP D C 1
ATOM 1348 O O . TRP A 1 91 ? 7.80697 10.33428 13.31291 1.000 9.93347 107 TRP D O 1
ATOM 1369 N N . TYR A 1 92 ? 6.01552 11.62407 13.80826 1.000 10.40655 108 TYR D N 1
ATOM 1370 C CA . TYR A 1 92 ? 6.59925 12.85340 13.29824 1.000 10.00158 108 TYR D CA 1
ATOM 1371 C C . TYR A 1 92 ? 6.51828 13.96803 14.31473 1.000 11.06928 108 TYR D C 1
ATOM 1372 O O . TYR A 1 92 ? 5.48656 14.13599 14.98389 1.000 13.40962 108 TYR D O 1
ATOM 1390 N N . LEU A 1 93 ? 7.60798 14.70283 14.46480 1.000 9.20767 109 LEU D N 1
ATOM 1391 C CA . LEU A 1 93 ? 7.58273 16.04691 15.01001 1.000 9.92835 109 LEU D CA 1
ATOM 1392 C C . LEU A 1 93 ? 7.67729 16.96932 13.82724 1.000 11.85354 109 LEU D C 1
ATOM 1393 O O . LEU A 1 93 ? 8.60418 16.84084 13.01576 1.000 13.60187 109 LEU D O 1
ATOM 1409 N N . ILE A 1 94 ? 6.75477 17.91871 13.72236 1.000 11.05212 110 ILE D N 1
ATOM 1410 C CA . ILE A 1 94 ? 6.79356 18.87867 12.62387 1.000 11.96012 110 ILE D CA 1
ATOM 1411 C C . ILE A 1 94 ? 6.83614 20.28422 13.20915 1.000 11.14960 110 ILE D C 1
ATOM 1412 O O . ILE A 1 94 ? 6.02134 20.60934 14.09408 1.000 12.12790 110 ILE D O 1
ATOM 1428 N N . ALA A 1 95 ? 7.78969 21.09804 12.74473 1.000 11.75865 111 ALA D N 1
ATOM 1429 C CA . ALA A 1 95 ? 7.90189 22.50303 13.12336 1.000 10.84952 111 ALA D CA 1
ATOM 1430 C C . ALA A 1 95 ? 7.31753 23.37385 12.02403 1.000 10.41333 111 ALA D C 1
ATOM 1431 O O . ALA A 1 95 ? 7.77412 23.33002 10.87908 1.000 10.73921 111 ALA D O 1
ATOM 1438 N N . TRP A 1 96 ? 6.30882 24.16214 12.38770 1.000 10.51280 112 TRP D N 1
ATOM 1439 C CA . TRP A 1 96 ? 5.59759 25.05547 11.48024 1.000 10.36844 112 TRP D CA 1
ATOM 1440 C C . TRP A 1 96 ? 5.92260 26.51163 11.81357 1.000 10.02655 112 TRP D C 1
ATOM 1441 O O . TRP A 1 96 ? 5.50594 27.00387 12.87031 1.000 10.43136 112 TRP D O 1
ATOM 1462 N N . GLU A 1 97 ? 6.64448 27.18514 10.92755 1.000 10.84406 113 GLU D N 1
ATOM 1463 C CA . GLU A 1 97 ? 6.95483 28.60528 11.11786 1.000 12.45793 113 GLU D CA 1
ATOM 1464 C C . GLU A 1 97 ? 5.68314 29.41698 10.98699 1.000 13.40936 113 GLU D C 1
ATOM 1465 O O . GLU A 1 97 ? 4.89675 29.22063 10.06089 1.000 13.36624 113 GLU D O 1
ATOM 1477 N N . ASN A 1 98 ? 5.44373 30.26916 11.96999 1.000 14.63643 114 ASN D N 1
ATOM 1478 C CA . ASN A 1 98 ? 4.18807 31.02712 12.07462 1.000 15.45032 114 ASN D CA 1
ATOM 1479 C C . ASN A 1 98 ? 2.97148 30.11964 12.08272 1.000 14.46666 114 ASN D C 1
ATOM 1480 O O . ASN A 1 98 ? 1.85677 30.54236 11.71477 1.000 15.10040 114 ASN D O 1
ATOM 1491 N N . SER A 1 99 ? 3.14301 28.85393 12.49483 1.000 12.46579 115 SER D N 1
ATOM 1492 C CA . SER A 1 99 ? 2.07148 27.87204 12.50306 1.000 12.27959 115 SER D CA 1
ATOM 1493 C C . SER A 1 99 ? 1.52018 27.60927 11.11980 1.000 14.21428 115 SER D C 1
ATOM 1494 O O . SER A 1 99 ? 0.39971 27.14138 10.98033 1.000 17.23828 115 SER D O 1
ATOM 1502 N N . SER A 1 100 ? 2.30250 27.89407 10.09050 1.000 12.72743 116 SER D N 1
ATOM 1503 C CA . SER A 1 100 ? 1.76744 27.82222 8.74076 1.000 13.86807 116 SER D CA 1
ATOM 1504 C C . SER A 1 100 ? 2.70194 27.20560 7.70719 1.000 13.76998 116 SER D C 1
ATOM 1505 O O . SER A 1 100 ? 2.17877 26.61824 6.75415 1.000 14.93418 116 SER D O 1
ATOM 1513 N N . VAL A 1 101 ? 4.01985 27.32621 7.82666 1.000 12.08659 117 VAL D N 1
ATOM 1514 C CA . VAL A 1 101 ? 4.96060 26.87322 6.79922 1.000 11.79190 117 VAL D CA 1
ATOM 1515 C C . VAL A 1 101 ? 5.79938 25.77121 7.43407 1.000 12.12546 117 VAL D C 1
ATOM 1516 O O . VAL A 1 101 ? 6.49496 26.03723 8.42227 1.000 12.49276 117 VAL D O 1
ATOM 1529 N N . PRO A 1 102 ? 5.82164 24.54589 6.91132 1.000 10.75175 118 PRO D N 1
ATOM 1530 C CA . PRO A 1 102 ? 6.64825 23.51295 7.54377 1.000 10.84391 118 PRO D CA 1
ATOM 1531 C C . PRO A 1 102 ? 8.11719 23.75518 7.23311 1.000 11.39598 118 PRO D C 1
ATOM 1532 O O . PRO A 1 102 ? 8.48681 23.93831 6.06001 1.000 11.73845 118 PRO D O 1
ATOM 1543 N N . VAL A 1 103 ? 8.95643 23.78168 8.28228 1.000 10.36567 119 VAL D N 1
ATOM 1544 C CA . VAL A 1 103 ? 10.34760 24.16193 8.08293 1.000 11.14179 119 VAL D CA 1
ATOM 1545 C C . VAL A 1 103 ? 11.32758 23.11387 8.61582 1.000 10.48748 119 VAL D C 1
ATOM 1546 O O . VAL A 1 103 ? 12.52244 23.15644 8.30812 1.000 12.11101 119 VAL D O 1
ATOM 1559 N N . ALA A 1 104 ? 10.84367 22.17318 9.42502 1.000 10.97957 120 ALA D N 1
ATOM 1560 C CA . ALA A 1 104 ? 11.72450 21.15517 9.98697 1.000 10.71880 120 ALA D CA 1
ATOM 1561 C C . ALA A 1 104 ? 10.87088 19.99604 10.46257 1.000 10.25427 120 ALA D C 1
ATOM 1562 O O . ALA A 1 104 ? 9.71020 20.18651 10.82818 1.000 10.85672 120 ALA D O 1
ATOM 1569 N N . PHE A 1 105 ? 11.46021 18.78844 10.51273 1.000 9.10516 121 PHE D N 1
ATOM 1570 C CA . PHE A 1 105 ? 10.77014 17.64259 11.06806 1.000 9.28338 121 PHE D CA 1
ATOM 1571 C C . PHE A 1 105 ? 11.76002 16.60431 11.57791 1.000 9.79398 121 PHE D C 1
ATOM 1572 O O . PHE A 1 105 ? 12.93993 16.59645 11.23376 1.000 10.73793 121 PHE D O 1
ATOM 1589 N N . SER A 1 106 ? 11.24574 15.74761 12.44035 1.000 10.11966 122 SER D N 1
ATOM 1590 C CA . SER A 1 106 ? 11.88264 14.49358 12.77789 1.000 9.45770 122 SER D CA 1
ATOM 1591 C C . SER A 1 106 ? 10.88353 13.36705 12.53869 1.000 10.42020 122 SER D C 1
ATOM 1592 O O . SER A 1 106 ? 9.70316 13.46525 12.92891 1.000 11.20944 122 SER D O 1
ATOM 1600 N N . HIS A 1 107 ? 11.35325 12.28124 11.92320 1.000 9.49934 123 HIS D N 1
ATOM 1601 C CA . HIS A 1 107 ? 10.65356 10.99229 11.88017 1.000 9.23001 123 HIS D CA 1
ATOM 1602 C C . HIS A 1 107 ? 11.29202 10.12419 12.94390 1.000 9.43032 123 HIS D C 1
ATOM 1603 O O . HIS A 1 107 ? 12.51680 9.96186 12.96480 1.000 10.21474 123 HIS D O 1
ATOM 1617 N N . PHE A 1 108 ? 10.49828 9.67266 13.89574 1.000 9.54566 124 PHE D N 1
ATOM 1618 C CA . PHE A 1 108 ? 11.01103 8.82532 14.97056 1.000 9.83981 124 PHE D CA 1
ATOM 1619 C C . PHE A 1 108 ? 10.04981 7.67371 15.21611 1.000 10.24223 124 PHE D C 1
ATOM 1620 O O . PHE A 1 108 ? 8.89538 7.67128 14.77831 1.000 10.10681 124 PHE D O 1
ATOM 1637 N N . ARG A 1 109 ? 10.53982 6.67496 15.95245 1.000 10.19961 125 ARG D N 1
ATOM 1638 C CA . ARG A 1 109 ? 9.76310 5.50378 16.33248 1.000 9.57399 125 ARG D CA 1
ATOM 1639 C C . ARG A 1 109 ? 10.08657 5.11206 17.76191 1.000 10.47087 125 ARG D C 1
ATOM 1640 O O . ARG A 1 109 ? 11.17441 5.39860 18.27725 1.000 11.67110 125 ARG D O 1
ATOM 1661 N N . PHE A 1 110 ? 9.11577 4.47612 18.42454 1.000 10.39592 126 PHE D N 1
ATOM 1662 C CA . PHE A 1 110 ? 9.36193 3.71974 19.64372 1.000 10.20383 126 PHE D CA 1
ATOM 1663 C C . PHE A 1 110 ? 9.54793 2.26765 19.22185 1.000 10.48516 126 PHE D C 1
ATOM 1664 O O . PHE A 1 110 ? 8.67605 1.69574 18.57393 1.000 11.21278 126 PHE D O 1
ATOM 1681 N N . ASP A 1 111 ? 10.70936 1.68051 19.52192 1.000 10.91918 127 ASP D N 1
ATOM 1682 C CA . ASP A 1 111 ? 11.02489 0.36156 18.98341 1.000 11.85888 127 ASP D CA 1
ATOM 1683 C C . ASP A 1 111 ? 11.98870 -0.33796 19.92100 1.000 11.62233 127 ASP D C 1
ATOM 1684 O O . ASP A 1 111 ? 12.42171 0.20074 20.92115 1.000 13.32629 127 ASP D O 1
ATOM 1693 N N . VAL A 1 112 ? 12.26756 -1.58958 19.59724 1.000 14.39770 128 VAL D N 1
ATOM 1694 C CA . VAL A 1 112 ? 13.30655 -2.36502 20.25505 1.000 16.24374 128 VAL D CA 1
ATOM 1695 C C . VAL A 1 112 ? 14.54537 -2.34180 19.37411 1.000 14.67781 128 VAL D C 1
ATOM 1696 O O . VAL A 1 112 ? 14.46372 -2.55645 18.15730 1.000 15.86372 128 VAL D O 1
ATOM 1709 N N . GLU A 1 113 ? 15.69125 -2.10224 19.98095 1.000 12.62077 129 GLU D N 1
ATOM 1710 C CA . GLU A 1 113 ? 16.98049 -2.14717 19.30839 1.000 13.22681 129 GLU D CA 1
ATOM 1711 C C . GLU A 1 113 ? 17.96973 -2.79646 20.25776 1.000 13.98535 129 GLU D C 1
ATOM 1712 O O . GLU A 1 113 ? 18.16762 -2.33747 21.39388 1.000 13.93711 129 GLU D O 1
ATOM 1724 N N . CYS A 1 114 ? 18.55731 -3.89156 19.76600 1.000 15.44138 130 CYS D N 1
ATOM 1725 C CA . CYS A 1 114 ? 19.49758 -4.70869 20.53814 1.000 17.56614 130 CYS D CA 1
ATOM 1726 C C . CYS A 1 114 ? 18.95057 -5.04899 21.91279 1.000 14.87564 130 CYS D C 1
ATOM 1727 O O . CYS A 1 114 ? 19.64122 -4.99668 22.93364 1.000 16.42396 130 CYS D O 1
ATOM 1735 N N . GLY A 1 115 ? 17.68621 -5.41819 21.93435 1.000 14.61660 131 GLY D N 1
ATOM 1736 C CA . GLY A 1 115 ? 17.02685 -5.89394 23.11507 1.000 13.23877 131 GLY D CA 1
ATOM 1737 C C . GLY A 1 115 ? 16.51265 -4.82170 24.05418 1.000 15.06437 131 GLY D C 1
ATOM 1738 O O . GLY A 1 115 ? 15.95261 -5.15031 25.10849 1.000 18.83478 131 GLY D O 1
ATOM 1742 N N . ASP A 1 116 ? 16.66311 -3.55200 23.70066 1.000 13.91561 132 ASP D N 1
ATOM 1743 C CA . ASP A 1 116 ? 16.29772 -2.44703 24.56793 1.000 13.84779 132 ASP D CA 1
ATOM 1744 C C . ASP A 1 116 ? 15.16456 -1.64607 23.93963 1.000 12.34371 132 ASP D C 1
ATOM 1745 O O . ASP A 1 116 ? 15.11383 -1.44870 22.71785 1.000 12.99086 132 ASP D O 1
ATOM 1754 N N . GLU A 1 117 ? 14.31428 -1.10601 24.80844 1.000 11.67169 133 GLU D N 1
ATOM 1755 C CA . GLU A 1 117 ? 13.30921 -0.12486 24.40793 1.000 11.02699 133 GLU D CA 1
ATOM 1756 C C . GLU A 1 117 ? 13.99605 1.20680 24.13099 1.000 10.98487 133 GLU D C 1
ATOM 1757 O O . GLU A 1 117 ? 14.67045 1.76694 25.00854 1.000 12.08170 133 GLU D O 1
ATOM 1769 N N . VAL A 1 118 ? 13.83349 1.69516 22.89839 1.000 9.93322 134 VAL D N 1
ATOM 1770 C CA . VAL A 1 118 ? 14.49076 2.90954 22.44826 1.000 10.82341 134 VAL D CA 1
ATOM 1771 C C . VAL A 1 118 ? 13.51057 3.81676 21.70942 1.000 9.20152 134 VAL D C 1
ATOM 1772 O O . VAL A 1 118 ? 12.50291 3.38581 21.14833 1.000 10.27605 134 VAL D O 1
ATOM 1785 N N . LEU A 1 119 ? 13.84632 5.08011 21.70275 1.000 9.90831 135 LEU D N 1
ATOM 1786 C CA . LEU A 1 119 ? 13.28587 6.01660 20.73476 1.000 9.41818 135 LEU D CA 1
ATOM 1787 C C . LEU A 1 119 ? 14.32719 6.14149 19.62818 1.000 8.98165 135 LEU D C 1
ATOM 1788 O O . LEU A 1 119 ? 15.44908 6.59592 19.87366 1.000 10.92791 135 LEU D O 1
ATOM 1804 N N . TYR A 1 120 ? 13.97673 5.71266 18.43603 1.000 9.71224 136 TYR D N 1
ATOM 1805 C CA . TYR A 1 120 ? 14.88101 5.70723 17.27689 1.000 10.39741 136 TYR D CA 1
ATOM 1806 C C . TYR A 1 120 ? 14.53970 6.91457 16.41456 1.000 11.16778 136 TYR D C 1
ATOM 1807 O O . TYR A 1 120 ? 13.42610 7.00827 15.89808 1.000 10.96376 136 TYR D O 1
ATOM 1825 N N . CYS A 1 121 ? 15.49447 7.81379 16.24238 1.000 10.12950 137 CYS D N 1
ATOM 1826 C CA . CYS A 1 121 ? 15.34257 9.01594 15.41639 1.000 9.53728 137 CYS D CA 1
ATOM 1827 C C . CYS A 1 121 ? 15.82964 8.64764 14.01865 1.000 11.25008 137 CYS D C 1
ATOM 1828 O O . CYS A 1 121 ? 17.02580 8.53083 13.79581 1.000 12.06143 137 CYS D O 1
ATOM 1836 N N . TYR A 1 122 ? 14.88935 8.44375 13.07969 1.000 9.33440 138 TYR D N 1
ATOM 1837 C CA . TYR A 1 122 ? 15.16767 8.09926 11.69429 1.000 9.13864 138 TYR D CA 1
ATOM 1838 C C . TYR A 1 122 ? 15.51402 9.31066 10.82915 1.000 10.21610 138 TYR D C 1
ATOM 1839 O O . TYR A 1 122 ? 16.17578 9.14801 9.81106 1.000 10.96138 138 TYR D O 1
ATOM 1857 N N . GLU A 1 123 ? 15.04003 10.51031 11.16496 1.000 9.86993 139 GLU D N 1
ATOM 1858 C CA . GLU A 1 123 ? 15.40052 11.72599 10.44855 1.000 10.18448 139 GLU D CA 1
ATOM 1859 C C . GLU A 1 123 ? 15.35057 12.91002 11.38826 1.000 10.83955 139 GLU D C 1
ATOM 1860 O O . GLU A 1 123 ? 14.42257 13.01453 12.18370 1.000 10.97531 139 GLU D O 1
ATOM 1872 N N . VAL A 1 124 ? 16.27717 13.84984 11.22149 1.000 10.62652 140 VAL D N 1
ATOM 1873 C CA . VAL A 1 124 ? 16.07014 15.23665 11.63171 1.000 10.38062 140 VAL D CA 1
ATOM 1874 C C . VAL A 1 124 ? 16.50143 16.09434 10.46079 1.000 10.87801 140 VAL D C 1
ATOM 1875 O O . VAL A 1 124 ? 17.65149 16.00165 10.00810 1.000 11.92320 140 VAL D O 1
ATOM 1888 N N . GLN A 1 125 ? 15.57600 16.89120 9.93111 1.000 9.72143 141 GLN D N 1
ATOM 1889 C CA . GLN A 1 125 ? 15.78389 17.62758 8.68125 1.000 9.20216 141 GLN D CA 1
ATOM 1890 C C . GLN A 1 125 ? 15.23583 19.02936 8.82635 1.000 10.83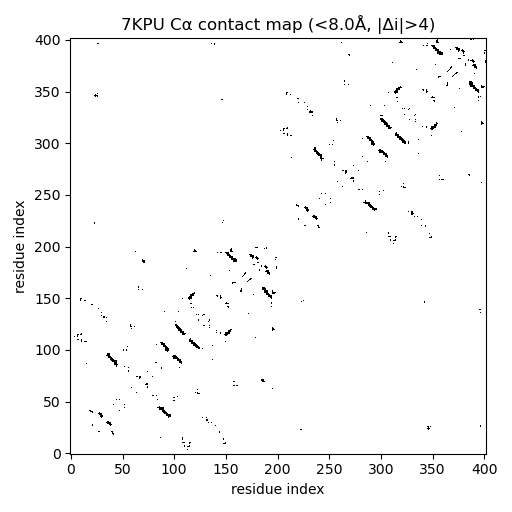752 141 GLN D C 1
ATOM 1891 O O . GLN A 1 125 ? 14.05508 19.19580 9.12630 1.000 10.80330 141 GLN D O 1
ATOM 1905 N N . LEU A 1 126 ? 16.07654 20.02235 8.55492 1.000 11.23907 142 LEU D N 1
ATOM 1906 C CA . LEU A 1 126 ? 15.68479 21.42625 8.54960 1.000 10.66486 142 LEU D CA 1
ATOM 1907 C C . LEU A 1 126 ? 15.89257 22.01555 7.16295 1.000 11.04226 142 LEU D C 1
ATOM 1908 O O . LEU A 1 126 ? 16.91831 21.75265 6.51809 1.000 12.36933 142 LEU D O 1
ATOM 1924 N N . GLU A 1 127 ? 14.97627 22.88321 6.76567 1.000 12.55053 143 GLU D N 1
ATOM 1925 C CA . GLU A 1 127 ? 15.24091 23.74864 5.61046 1.000 13.73564 143 GLU D CA 1
ATOM 1926 C C . GLU A 1 127 ? 16.45366 24.61743 5.90681 1.000 14.86547 143 GLU D C 1
ATOM 1927 O O . GLU A 1 127 ? 16.68030 25.03419 7.03935 1.000 14.05152 143 GLU D O 1
ATOM 1939 N N . SER A 1 128 ? 17.21055 24.95336 4.85168 1.000 16.27702 144 SER D N 1
ATOM 1940 C CA . SER A 1 128 ? 18.45388 25.69417 5.06996 1.000 17.60949 144 SER D CA 1
ATOM 1941 C C . SER A 1 128 ? 18.26009 26.99578 5.83077 1.000 16.72078 144 SER D C 1
ATOM 1942 O O . SER A 1 128 ? 19.07601 27.32535 6.70057 1.000 17.92500 144 SER D O 1
ATOM 1950 N N . LYS A 1 129 ? 17.19883 27.74826 5.51794 1.000 17.09555 145 LYS D N 1
ATOM 1951 C CA . LYS A 1 129 ? 17.00711 29.07979 6.09246 1.000 19.76951 145 LYS D CA 1
ATOM 1952 C C . LYS A 1 129 ? 16.75417 29.06496 7.59893 1.000 22.72445 145 LYS D C 1
ATOM 1953 O O . LYS A 1 129 ? 16.91976 30.10680 8.24779 1.000 20.47466 145 LYS D O 1
ATOM 1957 N N . VAL A 1 130 ? 16.38910 27.92149 8.19678 1.000 15.78321 146 VAL D N 1
ATOM 1958 C CA . VAL A 1 130 ? 16.09810 27.87098 9.62676 1.000 15.33130 146 VAL D CA 1
ATOM 1959 C C . VAL A 1 130 ? 17.20158 27.18439 10.42185 1.000 12.51215 146 VAL D C 1
ATOM 1960 O O . VAL A 1 130 ? 17.06033 26.99128 11.62304 1.000 14.00415 146 VAL D O 1
ATOM 1973 N N . ARG A 1 131 ? 18.31969 26.87311 9.78056 1.000 14.47078 147 ARG D N 1
ATOM 1974 C CA . ARG A 1 131 ? 19.45178 26.22053 10.41858 1.000 13.33541 147 ARG D CA 1
ATOM 1975 C C . ARG A 1 131 ? 20.28371 27.19749 11.25597 1.000 15.03483 147 ARG D C 1
ATOM 1976 O O . ARG A 1 131 ? 20.24109 28.41569 11.06428 1.000 16.50980 147 ARG D O 1
ATOM 1997 N N . ARG A 1 132 ? 21.01960 26.64167 12.21364 1.000 13.77425 148 ARG D N 1
ATOM 1998 C CA . ARG A 1 132 ? 21.91391 27.40096 13.08290 1.000 15.19882 148 ARG D CA 1
ATOM 1999 C C . ARG A 1 132 ? 21.18563 28.48515 13.86938 1.000 17.47614 148 ARG D C 1
ATOM 2000 O O . ARG A 1 132 ? 21.72115 29.56962 14.13980 1.000 17.23561 148 ARG D O 1
ATOM 2021 N N . LYS A 1 133 ? 19.98310 28.14864 14.31366 1.000 14.07523 149 LYS D N 1
ATOM 2022 C CA . LYS A 1 133 ? 19.14179 28.97242 15.15739 1.000 12.29338 149 LYS D CA 1
ATOM 2023 C C . LYS A 1 133 ? 18.68307 28.23531 16.40117 1.000 14.94106 149 LYS D C 1
ATOM 2024 O O . LYS A 1 133 ? 17.82090 28.74894 17.11529 1.000 13.57778 149 LYS D O 1
ATOM 2043 N N . GLY A 1 134 ? 19.24663 27.06027 16.68484 1.000 14.41089 150 GLY D N 1
ATOM 2044 C CA . GLY A 1 134 ? 18.88976 26.27693 17.85988 1.000 11.92285 150 GLY D CA 1
ATOM 2045 C C . GLY A 1 134 ? 17.66932 25.38520 17.69759 1.000 13.93824 150 GLY D C 1
ATOM 2046 O O . GLY A 1 134 ? 17.33319 24.65404 18.62830 1.000 12.69133 150 GLY D O 1
ATOM 2050 N N . LEU A 1 135 ? 16.98446 25.42350 16.55766 1.000 12.02113 151 LEU D N 1
ATOM 2051 C CA . LEU A 1 135 ? 15.79233 24.59015 16.41015 1.000 11.22164 151 LEU D CA 1
ATOM 2052 C C . LEU A 1 135 ? 16.12639 23.10320 16.39106 1.000 10.71094 151 LEU D C 1
ATOM 2053 O O . LEU A 1 135 ? 15.39173 22.30135 16.95885 1.000 11.66629 151 LEU D O 1
ATOM 2069 N N . GLY A 1 136 ? 17.19387 22.70826 15.70403 1.000 11.21503 152 GLY D N 1
ATOM 2070 C CA . GLY A 1 136 ? 17.56197 21.30332 15.69560 1.000 10.58621 152 GLY D CA 1
ATOM 2071 C C . GLY A 1 136 ? 17.84058 20.78191 17.08532 1.000 10.83985 152 GLY D C 1
ATOM 2072 O O . GLY A 1 136 ? 17.36517 19.71020 17.46471 1.000 11.29932 152 GLY D O 1
ATOM 2076 N N . LYS A 1 137 ? 18.60245 21.54087 17.87605 1.000 11.22726 153 LYS D N 1
ATOM 2077 C CA . LYS A 1 137 ? 18.86311 21.11482 19.24498 1.000 11.68230 153 LYS D CA 1
ATOM 2078 C C . LYS A 1 137 ? 17.55109 20.96283 20.01043 1.000 11.35836 153 LYS D C 1
ATOM 2079 O O . LYS A 1 137 ? 17.35096 19.98345 20.74779 1.000 11.94729 153 LYS D O 1
ATOM 2098 N N . PHE A 1 138 ? 16.62504 21.90264 19.82398 1.000 11.12404 154 PHE D N 1
ATOM 2099 C CA . PHE A 1 138 ? 15.34234 21.85415 20.51860 1.000 10.90084 154 PHE D CA 1
ATOM 2100 C C . PHE A 1 138 ? 14.55816 20.60490 20.14108 1.000 10.14391 154 PHE D C 1
ATOM 2101 O O . PHE A 1 138 ? 14.00761 19.91807 21.01141 1.000 10.71111 154 PHE D O 1
ATOM 2118 N N . LEU A 1 139 ? 14.53220 20.25315 18.86124 1.000 11.25699 155 LEU D N 1
ATOM 2119 C CA . LEU A 1 139 ? 13.81463 19.05645 18.44402 1.000 9.70761 155 LEU D CA 1
ATOM 2120 C C . LEU A 1 139 ? 14.41239 17.80830 19.10272 1.000 10.36001 155 LEU D C 1
ATOM 2121 O O . LEU A 1 139 ? 13.68608 16.89290 19.51158 1.000 10.60376 155 LEU D O 1
ATOM 2137 N N . ILE A 1 140 ? 15.73999 17.74118 19.19805 1.000 10.50014 156 ILE D N 1
ATOM 2138 C CA . ILE A 1 140 ? 16.36352 16.57701 19.82495 1.000 10.88019 156 ILE D CA 1
ATOM 2139 C C . ILE A 1 140 ? 16.05504 16.56029 21.31606 1.000 10.84614 156 ILE D C 1
ATOM 2140 O O . ILE A 1 140 ? 15.82089 15.49807 21.90440 1.000 10.96157 156 ILE D O 1
ATOM 2156 N N . GLN A 1 141 ? 15.98930 17.72680 21.96621 1.000 11.02857 157 GLN D N 1
ATOM 2157 C CA . GLN A 1 141 ? 15.56605 17.75890 23.36226 1.000 9.85784 157 GLN D CA 1
ATOM 2158 C C . GLN A 1 141 ? 14.12747 17.26959 23.53515 1.000 10.83042 157 GLN D C 1
ATOM 2159 O O . GLN A 1 141 ? 13.79644 16.63925 24.55020 1.000 11.26188 157 GLN D O 1
ATOM 2173 N N . ILE A 1 142 ? 13.26161 17.52799 22.56543 1.000 9.44864 158 ILE D N 1
ATOM 2174 C CA . ILE A 1 142 ? 11.91514 16.98512 22.61594 1.000 9.02853 158 ILE D CA 1
ATOM 2175 C C . ILE A 1 142 ? 11.96038 15.47324 22.53224 1.000 10.63829 158 ILE D C 1
ATOM 2176 O O . ILE A 1 142 ? 11.24960 14.76620 23.26005 1.000 10.36015 158 ILE D O 1
ATOM 2192 N N . LEU A 1 143 ? 12.77742 14.93929 21.61958 1.000 9.71688 159 LEU D N 1
ATOM 2193 C CA . LEU A 1 143 ? 12.90280 13.48506 21.54326 1.000 9.32913 159 LEU D CA 1
ATOM 2194 C C . LEU A 1 143 ? 13.38430 12.91937 22.86863 1.000 9.65945 159 LEU D C 1
ATOM 2195 O O . LEU A 1 143 ? 12.89599 11.86822 23.31375 1.000 9.63577 159 LEU D O 1
ATOM 2211 N N . GLN A 1 144 ? 14.38315 13.55131 23.49159 1.000 10.07532 160 GLN D N 1
ATOM 2212 C CA . GLN A 1 144 ? 14.88364 13.07087 24.77773 1.000 9.41429 160 GLN D CA 1
ATOM 2213 C C . GLN A 1 144 ? 13.77356 13.07533 25.82777 1.000 10.71307 160 GLN D C 1
ATOM 2214 O O . GLN A 1 144 ? 13.62404 12.14668 26.62316 1.000 10.95365 160 GLN D O 1
ATOM 2228 N N . LEU A 1 145 ? 12.95756 14.12390 25.83557 1.000 10.35065 161 LEU D N 1
ATOM 2229 C CA . LEU A 1 145 ? 11.84970 14.19922 26.77829 1.000 11.54306 161 LEU D CA 1
ATOM 2230 C C . LEU A 1 145 ? 10.83425 13.10105 26.52377 1.000 10.59478 161 LEU D C 1
ATOM 2231 O O . LEU A 1 145 ? 10.36728 12.44616 27.46507 1.000 11.10966 161 LEU D O 1
ATOM 2247 N N . MET A 1 146 ? 10.49837 12.85978 25.26643 1.000 10.37871 162 MET D N 1
ATOM 2248 C CA . MET A 1 146 ? 9.53867 11.80517 24.96578 1.000 10.79620 162 MET D CA 1
ATOM 2249 C C . MET A 1 146 ? 10.09214 10.43366 25.32952 1.000 11.38492 162 MET D C 1
ATOM 2250 O O . MET A 1 146 ? 9.34613 9.56564 25.79465 1.000 11.99555 162 MET D O 1
ATOM 2264 N N . ALA A 1 147 ? 11.38200 10.21227 25.11835 1.000 10.36498 163 ALA D N 1
ATOM 2265 C CA . ALA A 1 147 ? 12.00009 8.96427 25.53480 1.000 10.94327 163 ALA D CA 1
ATOM 2266 C C . ALA A 1 147 ? 11.83788 8.79034 27.03283 1.000 10.21620 163 ALA D C 1
ATOM 2267 O O . ALA A 1 147 ? 11.49712 7.71470 27.51984 1.000 11.47055 163 ALA D O 1
ATOM 2274 N N . ASN A 1 148 ? 12.08228 9.84490 27.80294 1.000 10.24692 164 ASN D N 1
ATOM 2275 C CA . ASN A 1 148 ? 11.91590 9.74030 29.25363 1.000 11.59796 164 ASN D CA 1
ATOM 2276 C C . ASN A 1 148 ? 10.46589 9.46320 29.62744 1.000 11.83651 164 ASN D C 1
ATOM 2277 O O . ASN A 1 148 ? 10.18496 8.58733 30.47016 1.000 12.51616 164 ASN D O 1
ATOM 2288 N N . SER A 1 149 ? 9.51687 10.18440 29.02614 1.000 10.56839 165 SER D N 1
ATOM 2289 C CA . SER A 1 149 ? 8.11314 10.10408 29.44214 1.000 9.74029 165 SER D CA 1
ATOM 2290 C C . SER A 1 149 ? 7.47278 8.76707 29.10362 1.000 10.89145 165 SER D C 1
ATOM 2291 O O . SER A 1 149 ? 6.42734 8.41766 29.66295 1.000 11.98645 165 SER D O 1
ATOM 2299 N N . THR A 1 150 ? 8.05300 8.02031 28.17769 1.000 10.00847 166 THR D N 1
ATOM 2300 C CA . THR A 1 150 ? 7.57537 6.70260 27.77380 1.000 11.20210 166 THR D CA 1
ATOM 2301 C C . THR A 1 150 ? 8.46363 5.59071 28.31813 1.000 10.76942 166 THR D C 1
ATOM 2302 O O . THR A 1 150 ? 8.21633 4.40759 28.04587 1.000 12.97266 166 THR D O 1
ATOM 2313 N N . GLN A 1 151 ? 9.49794 5.91896 29.07649 1.000 10.62374 167 GLN D N 1
ATOM 2314 C CA . GLN A 1 151 ? 10.36170 4.95126 29.73340 1.000 10.59690 167 GLN D CA 1
ATOM 2315 C C . GLN A 1 151 ? 11.25713 4.21049 28.75173 1.000 12.50912 167 GLN D C 1
ATOM 2316 O O . GLN A 1 151 ? 11.67411 3.07699 29.00162 1.000 14.57265 167 GLN D O 1
ATOM 2330 N N . MET A 1 152 ? 11.60994 4.85697 27.64729 1.000 10.82437 168 MET D N 1
ATOM 2331 C CA . MET A 1 152 ? 12.64261 4.30180 26.78153 1.000 11.25901 168 MET D CA 1
ATOM 2332 C C . MET A 1 152 ? 13.99792 4.47378 27.46113 1.000 12.18147 168 MET D C 1
ATOM 2333 O O . MET A 1 152 ? 14.19462 5.35593 28.31353 1.000 14.91724 168 MET D O 1
ATOM 2347 N N . LYS A 1 153 ? 14.96323 3.65692 27.03441 1.000 11.91302 169 LYS D N 1
ATOM 2348 C CA . LYS A 1 153 ? 16.29674 3.67897 27.64282 1.000 13.39518 169 LYS D CA 1
ATOM 2349 C C . LYS A 1 153 ? 17.27468 4.61921 26.94471 1.000 13.11505 169 LYS D C 1
ATOM 2350 O O . LYS A 1 153 ? 18.24626 5.07933 27.56678 1.000 15.02052 169 LYS D O 1
ATOM 2369 N N . LYS A 1 154 ? 17.03213 4.95583 25.67780 1.000 12.85651 170 LYS D N 1
ATOM 2370 C CA . LYS A 1 154 ? 17.92550 5.83523 24.95096 1.000 13.80358 170 LYS D CA 1
ATOM 2371 C C . LYS A 1 154 ? 17.20319 6.40947 23.74586 1.000 11.40851 170 LYS D C 1
ATOM 2372 O O . LYS A 1 154 ? 16.16550 5.90181 23.31548 1.000 11.58769 170 LYS D O 1
ATOM 2391 N N . VAL A 1 155 ? 17.74669 7.52310 23.25222 1.000 10.98646 171 VAL D N 1
ATOM 2392 C CA . VAL A 1 155 ? 17.50823 7.99936 21.89284 1.000 10.69095 171 VAL D CA 1
ATOM 2393 C C . VAL A 1 155 ? 18.67854 7.50297 21.04482 1.000 12.51260 171 VAL D C 1
ATOM 2394 O O . VAL A 1 155 ? 19.84356 7.65489 21.44233 1.000 12.18938 171 VAL D O 1
ATOM 2407 N N . MET A 1 156 ? 18.37910 6.94733 19.85846 1.000 10.74262 172 MET D N 1
ATOM 2408 C CA . MET A 1 156 ? 19.38731 6.41114 18.94645 1.000 11.94512 172 MET D CA 1
ATOM 2409 C C . MET A 1 156 ? 19.18634 6.97468 17.55052 1.000 11.14205 172 MET D C 1
ATOM 2410 O O . MET A 1 156 ? 18.06486 7.30235 17.16718 1.000 11.41009 172 MET D O 1
ATOM 2424 N N . LEU A 1 157 ? 20.25379 7.02606 16.77175 1.000 10.00851 173 LEU D N 1
ATOM 2425 C CA . LEU A 1 157 ? 20.19857 7.52954 15.40105 1.000 9.31887 173 LEU D CA 1
ATOM 2426 C C . LEU A 1 157 ? 21.45541 7.09251 14.65400 1.000 10.10777 173 LEU D C 1
ATOM 2427 O O . LEU A 1 157 ? 22.44950 6.68578 15.25895 1.000 11.36945 173 LEU D O 1
ATOM 2443 N N . THR A 1 158 ? 21.40206 7.22427 13.33618 1.000 10.95328 174 THR D N 1
ATOM 2444 C CA . THR A 1 158 ? 22.53468 6.96125 12.44503 1.000 11.18851 174 THR D CA 1
ATOM 2445 C C . THR A 1 158 ? 22.99050 8.26125 11.80286 1.000 12.36626 174 THR D C 1
ATOM 2446 O O . THR A 1 158 ? 22.16275 9.01892 11.29075 1.000 11.93205 174 THR D O 1
ATOM 2457 N N . VAL A 1 159 ? 24.29981 8.50653 11.81127 1.000 12.98379 175 VAL D N 1
ATOM 2458 C CA . VAL A 1 159 ? 24.86791 9.69837 11.18987 1.000 12.55068 175 VAL D CA 1
ATOM 2459 C C . VAL A 1 159 ? 26.01114 9.30778 10.26485 1.000 12.10589 175 VAL D C 1
ATOM 2460 O O . VAL A 1 159 ? 26.88187 8.51745 10.64160 1.000 14.40226 175 VAL D O 1
ATOM 2473 N N . PHE A 1 160 ? 26.02314 9.85275 9.05805 1.000 13.00257 176 PHE D N 1
ATOM 2474 C CA . PHE A 1 160 ? 27.13513 9.57659 8.15395 1.000 12.77647 176 PHE D CA 1
ATOM 2475 C C . PHE A 1 160 ? 28.40545 10.25001 8.64951 1.000 14.53895 176 PHE D C 1
ATOM 2476 O O . PHE A 1 160 ? 28.39728 11.39910 9.08151 1.000 15.75942 176 PHE D O 1
ATOM 2493 N N . LYS A 1 161 ? 29.52776 9.51811 8.53597 1.000 16.60918 177 LYS D N 1
ATOM 2494 C CA . LYS A 1 161 ? 30.81957 10.11077 8.86030 1.000 20.60982 177 LYS D CA 1
ATOM 2495 C C . LYS A 1 161 ? 31.12614 11.31349 7.96469 1.000 18.00446 177 LYS D C 1
ATOM 2496 O O . LYS A 1 161 ? 31.75066 12.27757 8.42113 1.000 21.63658 177 LYS D O 1
ATOM 2515 N N . HIS A 1 162 ? 30.66729 11.28871 6.72518 1.000 15.96451 178 HIS D N 1
ATOM 2516 C CA . HIS A 1 162 ? 30.84920 12.38855 5.78633 1.000 19.61234 178 HIS D CA 1
ATOM 2517 C C . HIS A 1 162 ? 29.79840 13.49206 5.93991 1.000 21.80300 178 HIS D C 1
ATOM 2518 O O . HIS A 1 162 ? 29.83614 14.48079 5.20066 1.000 24.34942 178 HIS D O 1
ATOM 2532 N N . ASN A 1 163 ? 28.89153 13.37811 6.91622 1.000 18.99918 179 ASN D N 1
ATOM 2533 C CA . ASN A 1 163 ? 27.97299 14.46630 7.28286 1.000 16.22213 179 ASN D CA 1
ATOM 2534 C C . ASN A 1 163 ? 28.61339 15.21050 8.44817 1.000 17.46867 179 ASN D C 1
ATOM 2535 O O . ASN A 1 163 ? 28.22801 15.07304 9.60319 1.000 19.08223 179 ASN D O 1
ATOM 2546 N N . HIS A 1 164 ? 29.64206 16.00647 8.12516 1.000 22.02559 180 HIS D N 1
ATOM 2547 C CA . HIS A 1 164 ? 30.51765 16.51034 9.17617 1.000 21.51120 180 HIS D CA 1
ATOM 2548 C C . HIS A 1 164 ? 29.79462 17.45781 10.11957 1.000 17.83969 180 HIS D C 1
ATOM 2549 O O . HIS A 1 164 ? 29.98408 17.38513 11.33341 1.000 20.60250 180 HIS D O 1
ATOM 2563 N N . GLY A 1 165 ? 28.95673 18.33585 9.58283 1.000 20.32688 181 GLY D N 1
ATOM 2564 C CA . GLY A 1 165 ? 28.27123 19.28313 10.43898 1.000 21.02890 181 GLY D CA 1
ATOM 2565 C C . GLY A 1 165 ? 27.32163 18.60093 11.40457 1.000 18.93208 181 GLY D C 1
ATOM 2566 O O . GLY A 1 165 ? 27.29567 18.91356 12.59813 1.000 19.79395 181 GLY D O 1
ATOM 2570 N N . ALA A 1 166 ? 26.56567 17.61897 10.90881 1.000 18.36063 182 ALA D N 1
ATOM 2571 C CA . ALA A 1 166 ? 25.63977 16.90939 11.79163 1.000 17.18224 182 ALA D CA 1
ATOM 2572 C C . ALA A 1 166 ? 26.38292 16.08276 12.81899 1.000 17.24152 182 ALA D C 1
ATOM 2573 O O . ALA A 1 166 ? 25.94654 15.95400 13.96988 1.000 15.19903 182 ALA D O 1
ATOM 2580 N N . TYR A 1 167 ? 27.50442 15.49557 12.41747 1.000 17.81210 183 TYR D N 1
ATOM 2581 C CA . TYR A 1 167 ? 28.26930 14.70478 13.35845 1.000 17.59936 183 TYR D CA 1
ATOM 2582 C C . TYR A 1 167 ? 28.74938 15.54703 14.52991 1.000 17.80132 183 TYR D C 1
ATOM 2583 O O . TYR A 1 167 ? 28.63323 15.14051 15.69257 1.000 18.63558 183 TYR D O 1
ATOM 2601 N N . GLN A 1 168 ? 29.22676 16.75547 14.25331 1.000 18.45408 184 GLN D N 1
ATOM 2602 C CA . GLN A 1 168 ? 29.63523 17.65679 15.33021 1.000 20.44742 184 GLN D CA 1
ATOM 2603 C C . GLN A 1 168 ? 28.44978 18.12245 16.17071 1.000 20.15817 184 GLN D C 1
ATOM 2604 O O . GLN A 1 168 ? 28.55450 18.24075 17.39016 1.000 19.35520 184 GLN D O 1
ATOM 2618 N N . PHE A 1 169 ? 27.32453 18.43697 15.52580 1.000 18.59086 185 PHE D N 1
ATOM 2619 C CA . PHE A 1 169 ? 26.10841 18.77201 16.26493 1.000 16.98920 185 PHE D CA 1
ATOM 2620 C C . PHE A 1 169 ? 25.77224 17.69913 17.28677 1.000 16.06540 185 PHE D C 1
ATOM 2621 O O . PHE A 1 169 ? 25.56093 17.99116 18.46530 1.000 15.44955 185 PHE D O 1
ATOM 2638 N N . PHE A 1 170 ? 25.72167 16.42830 16.85977 1.000 14.89732 186 PHE D N 1
ATOM 2639 C CA . PHE A 1 170 ? 25.35373 15.36946 17.79351 1.000 14.87590 186 PHE D CA 1
ATOM 2640 C C . PHE A 1 170 ? 26.44385 15.07223 18.82757 1.000 17.41211 186 PHE D C 1
ATOM 2641 O O . PHE A 1 170 ? 26.13571 14.89378 20.01282 1.000 16.02965 186 PHE D O 1
ATOM 2658 N N . ARG A 1 171 ? 27.70137 14.92906 18.37132 1.000 17.38696 187 ARG D N 1
ATOM 2659 C CA . ARG A 1 171 ? 28.76505 14.46427 19.26846 1.000 21.90041 187 ARG D CA 1
ATOM 2660 C C . ARG A 1 171 ? 29.21132 15.55565 20.23195 1.000 25.20608 187 ARG D C 1
ATOM 2661 O O . ARG A 1 171 ? 29.48158 15.28157 21.40741 1.000 28.18606 187 ARG D O 1
ATOM 2682 N N . GLU A 1 172 ? 29.34801 16.79286 19.75307 1.000 23.18365 188 GLU D N 1
ATOM 2683 C CA . GLU A 1 172 ? 29.89255 17.86187 20.58709 1.000 25.78840 188 GLU D CA 1
ATOM 2684 C C . GLU A 1 172 ? 28.79357 18.68587 21.24095 1.000 25.52744 188 GLU D C 1
ATOM 2685 O O . GLU A 1 172 ? 28.70052 18.75375 22.46606 1.000 33.55909 188 GLU D O 1
ATOM 2697 N N . ALA A 1 173 ? 27.90103 19.25739 20.43827 1.000 22.93208 189 ALA D N 1
ATOM 2698 C CA . ALA A 1 173 ? 26.87025 20.11862 20.99964 1.000 22.37560 189 ALA D CA 1
ATOM 2699 C C . ALA A 1 173 ? 25.85210 19.35745 21.84778 1.000 25.86124 189 ALA D C 1
ATOM 2700 O O . ALA A 1 173 ? 25.35614 19.89109 22.84572 1.000 29.98572 189 ALA D O 1
ATOM 2707 N N . LEU A 1 174 ? 25.48877 18.13052 21.46483 1.000 19.50158 190 LEU D N 1
ATOM 2708 C CA . LEU A 1 174 ? 24.49315 17.37944 22.21629 1.000 19.59039 190 LEU D CA 1
ATOM 2709 C C . LEU A 1 174 ? 25.09577 16.23750 23.04164 1.000 18.30752 190 LEU D C 1
ATOM 2710 O O . LEU A 1 174 ? 24.35994 15.57884 23.76846 1.000 20.35471 190 LEU D O 1
ATOM 2726 N N . GLN A 1 175 ? 26.39889 15.97102 22.89389 1.000 21.86951 191 GLN D N 1
ATOM 2727 C CA . GLN A 1 175 ? 27.12592 14.96132 23.68936 1.000 23.93574 191 GLN D CA 1
ATOM 2728 C C . GLN A 1 175 ? 26.50769 13.56750 23.60263 1.000 20.21065 191 GLN D C 1
ATOM 2729 O O . GLN A 1 175 ? 26.51170 12.78788 24.56043 1.000 22.38715 191 GLN D O 1
ATOM 2743 N N . PHE A 1 176 ? 26.03872 13.21684 22.41594 1.000 17.97427 192 PHE D N 1
ATOM 2744 C CA . PHE A 1 176 ? 25.71008 11.83563 22.14287 1.000 16.55256 192 PHE D CA 1
ATOM 2745 C C . PHE A 1 176 ? 26.98599 11.00567 22.11589 1.000 17.29348 192 PHE D C 1
ATOM 2746 O O . PHE A 1 176 ? 28.06211 11.47651 21.72915 1.000 20.88504 192 PHE D O 1
ATOM 2763 N N . GLU A 1 177 ? 26.85024 9.75961 22.51858 1.000 15.45775 193 GLU D N 1
ATOM 2764 C CA . GLU A 1 177 ? 27.94831 8.80711 22.48867 1.000 17.36065 193 GLU D CA 1
ATOM 2765 C C . GLU A 1 177 ? 27.88154 7.95017 21.22309 1.000 17.14267 193 GLU D C 1
ATOM 2766 O O . GLU A 1 177 ? 26.84565 7.81516 20.57963 1.000 15.15555 193 GLU D O 1
ATOM 2778 N N . ILE A 1 178 ? 28.99277 7.31033 20.88638 1.000 16.30124 194 ILE D N 1
ATOM 2779 C CA . ILE A 1 178 ? 28.96089 6.23330 19.90783 1.000 13.85109 194 ILE D CA 1
ATOM 2780 C C . ILE A 1 178 ? 28.35093 5.00605 20.58970 1.000 15.78658 194 ILE D C 1
ATOM 2781 O O . ILE A 1 178 ? 28.83190 4.54814 21.63427 1.000 17.11701 194 ILE D O 1
ATOM 2797 N N . ASP A 1 179 ? 27.26364 4.50278 20.03793 1.000 13.44335 195 ASP D N 1
ATOM 2798 C CA . ASP A 1 179 ? 26.56611 3.37091 20.62330 1.000 13.81374 195 ASP D CA 1
ATOM 2799 C C . ASP A 1 179 ? 27.38132 2.09249 20.43333 1.000 14.44706 195 ASP D C 1
ATOM 2800 O O . ASP A 1 179 ? 28.07379 1.91651 19.42294 1.000 15.21156 195 ASP D O 1
ATOM 2809 N N . ASP A 1 180 ? 27.19173 1.14575 21.35033 1.000 14.63542 196 ASP D N 1
ATOM 2810 C CA . ASP A 1 180 ? 27.90498 -0.12936 21.23955 1.000 16.95772 196 ASP D CA 1
ATOM 2811 C C . ASP A 1 180 ? 27.55791 -0.86642 19.95088 1.000 17.50996 196 ASP D C 1
ATOM 2812 O O . ASP A 1 180 ? 28.33593 -1.71199 19.47827 1.000 16.57716 196 ASP D O 1
ATOM 2821 N N . SER A 1 181 ? 26.39781 -0.60844 19.35758 1.000 14.40563 197 SER D N 1
ATOM 2822 C CA . SER A 1 181 ? 26.01267 -1.26213 18.11762 1.000 13.72051 197 SER D CA 1
ATOM 2823 C C . SER A 1 181 ? 26.67960 -0.64637 16.87674 1.000 16.11163 197 SER D C 1
ATOM 2824 O O . SER A 1 181 ? 26.51075 -1.15509 15.75498 1.000 16.35445 197 SER D O 1
ATOM 2832 N N . SER A 1 182 ? 27.40337 0.45278 17.03340 1.000 13.42777 198 SER D N 1
ATOM 2833 C CA . SER A 1 182 ? 27.99945 1.09426 15.87286 1.000 15.74257 198 SER D CA 1
ATOM 2834 C C . SER A 1 182 ? 29.08953 0.21187 15.27498 1.000 16.12372 198 SER D C 1
ATOM 2835 O O . SER A 1 182 ? 29.83964 -0.42043 16.02591 1.000 17.50694 198 SER D O 1
ATOM 2843 N N . PRO A 1 183 ? 29.24752 0.19844 13.95222 1.000 16.61984 199 PRO D N 1
ATOM 2844 C CA . PRO A 1 183 ? 30.30724 -0.65543 13.36416 1.000 18.36741 199 PRO D CA 1
ATOM 2845 C C . PRO A 1 183 ? 31.68896 -0.37813 13.92332 1.000 19.25217 199 PRO D C 1
ATOM 2846 O O . PRO A 1 183 ? 32.50401 -1.31255 14.05279 1.000 18.65323 199 PRO D O 1
ATOM 2857 N N . SER A 1 184 ? 31.96404 0.85845 14.30592 1.000 17.22831 200 SER D N 1
ATOM 2858 C CA . SER A 1 184 ? 33.26236 1.25211 14.83369 1.000 17.51863 200 SER D CA 1
ATOM 2859 C C . SER A 1 184 ? 33.57122 0.57238 16.15347 1.000 20.88806 200 SER D C 1
ATOM 2860 O O . SER A 1 184 ? 34.73650 0.58215 16.57897 1.000 21.22306 200 SER D O 1
ATOM 2868 N N . MET A 1 185 ? 32.56106 0.02465 16.83045 1.000 17.79578 201 MET D N 1
ATOM 2869 C CA . MET A 1 185 ? 32.75574 -0.61529 18.12083 1.000 17.36904 201 MET D CA 1
ATOM 2870 C C . MET A 1 185 ? 32.93137 -2.11581 18.00189 1.000 20.71061 201 MET D C 1
ATOM 2871 O O . MET A 1 185 ? 32.91533 -2.81523 19.01832 1.000 22.12661 201 MET D O 1
ATOM 2885 N N . SER A 1 186 ? 33.09207 -2.62378 16.79722 1.000 18.66364 202 SER D N 1
ATOM 2886 C CA . SER A 1 186 ? 33.49036 -3.99504 16.59031 1.000 23.06547 202 SER D CA 1
ATOM 2887 C C . SER A 1 186 ? 34.75467 -4.10072 15.74570 1.000 31.44126 202 SER D C 1
ATOM 2888 O O . SER A 1 186 ? 35.56939 -4.98966 15.98041 1.000 33.51939 202 SER D O 1
ATOM 2896 N N . CYS A 1 193 ? 33.13743 1.39783 7.09471 1.000 50.32441 209 CYS D N 1
ATOM 2897 C CA . CYS A 1 193 ? 31.71967 1.73746 7.18210 1.000 30.33624 209 CYS D CA 1
ATOM 2898 C C . CYS A 1 193 ? 31.59243 3.25671 7.12198 1.000 27.23796 209 CYS D C 1
ATOM 2899 O O . CYS A 1 193 ? 32.40302 3.98638 7.69686 1.000 31.90240 209 CYS D O 1
ATOM 2906 N N . SER A 1 194 ? 30.56817 3.76988 6.44565 1.000 22.25163 210 SER D N 1
ATOM 2907 C CA . SER A 1 194 ? 30.47895 5.20754 6.26501 1.000 22.41594 210 SER D CA 1
ATOM 2908 C C . SER A 1 194 ? 29.60194 5.90347 7.29656 1.000 17.96171 210 SER D C 1
ATOM 2909 O O . SER A 1 194 ? 29.31140 7.08639 7.13422 1.000 19.33636 210 SER D O 1
ATOM 2917 N N . TYR A 1 195 ? 29.14096 5.20581 8.32302 1.000 16.33743 211 TYR D N 1
ATOM 2918 C CA . TYR A 1 195 ? 28.26213 5.82794 9.30445 1.000 15.11301 211 TYR D CA 1
ATOM 2919 C C . TYR A 1 195 ? 28.65077 5.37551 10.69826 1.000 15.57819 211 TYR D C 1
ATOM 2920 O O . TYR A 1 195 ? 29.36219 4.38167 10.88506 1.000 17.69517 211 TYR D O 1
ATOM 2938 N N . GLU A 1 196 ? 28.15643 6.12257 11.68219 1.000 14.44554 212 GLU D N 1
ATOM 2939 C CA . GLU A 1 196 ? 28.20589 5.73959 13.08194 1.000 13.15164 212 GLU D CA 1
ATOM 2940 C C . GLU A 1 196 ? 26.77655 5.69005 13.60052 1.000 13.84169 212 GLU D C 1
ATOM 2941 O O . GLU A 1 196 ? 25.91554 6.48889 13.19976 1.000 13.80509 212 GLU D O 1
ATOM 2953 N N . ILE A 1 197 ? 26.53135 4.79269 14.54208 1.000 13.42671 213 ILE D N 1
ATOM 2954 C CA . ILE A 1 197 ? 25.28628 4.77468 15.31019 1.000 11.31845 213 ILE D CA 1
ATOM 2955 C C . ILE A 1 197 ? 25.56433 5.48125 16.61971 1.000 12.85367 213 ILE D C 1
ATOM 2956 O O . ILE A 1 197 ? 26.49442 5.10489 17.35503 1.000 13.35611 213 ILE D O 1
ATOM 2972 N N . LEU A 1 198 ? 24.79823 6.53401 16.90429 1.000 12.13528 214 LEU D N 1
ATOM 2973 C CA . LEU A 1 198 ? 24.97909 7.36078 18.08920 1.000 11.52935 214 LEU D CA 1
ATOM 2974 C C . LEU A 1 198 ? 23.78935 7.18118 19.02184 1.000 11.85523 214 LEU D C 1
ATOM 2975 O O . LEU A 1 198 ? 22.68637 6.86147 18.58235 1.000 13.33103 214 LEU D O 1
ATOM 2991 N N . SER A 1 199 ? 24.00594 7.40129 20.31751 1.000 11.82803 215 SER D N 1
ATOM 2992 C CA . SER A 1 199 ? 22.89841 7.29766 21.24765 1.000 12.10557 215 SER D CA 1
ATOM 2993 C C . SER A 1 199 ? 23.15370 8.17054 22.46778 1.000 13.05875 215 SER D C 1
ATOM 2994 O O . SER A 1 199 ? 24.28279 8.56491 22.76944 1.000 13.70424 215 SER D O 1
ATOM 3002 N N . ARG A 1 200 ? 22.06969 8.45390 23.17027 1.000 12.22451 216 ARG D N 1
ATOM 3003 C CA . ARG A 1 200 ? 22.11714 9.18120 24.43444 1.000 12.67325 216 ARG D CA 1
ATOM 3004 C C . ARG A 1 200 ? 21.15822 8.49114 25.38105 1.000 13.46031 216 ARG D C 1
ATOM 3005 O O . ARG A 1 200 ? 19.96035 8.37672 25.08385 1.000 14.34185 216 ARG D O 1
ATOM 3026 N N . ARG A 1 201 ? 21.69148 8.01611 26.51488 1.000 15.37830 217 ARG D N 1
ATOM 3027 C CA . ARG A 1 201 ? 20.88767 7.30924 27.49659 1.000 16.46155 217 ARG D CA 1
ATOM 3028 C C . ARG A 1 201 ? 19.95992 8.28080 28.21082 1.000 18.85267 217 ARG D C 1
ATOM 3029 O O . ARG A 1 201 ? 20.31667 9.44660 28.45078 1.000 19.75853 217 ARG D O 1
ATOM 3033 N N . THR A 1 202 ? 18.75735 7.80565 28.52265 1.000 17.67344 218 THR D N 1
ATOM 3034 C CA . THR A 1 202 ? 17.80677 8.46837 29.41279 1.000 26.94854 218 THR D CA 1
ATOM 3035 C C . THR A 1 202 ? 18.26121 8.32577 30.86986 1.000 41.08849 218 THR D C 1
ATOM 3036 O O . THR A 1 202 ? 19.08838 7.46659 31.19743 1.000 31.99243 218 THR D O 1
ATOM 3047 N N . SER B 2 1 ? 19.74251 10.18698 9.81907 1.000 11.15804 1 SER E N 1
ATOM 3048 C CA . SER B 2 1 ? 18.99240 9.79786 8.65903 1.000 9.89137 1 SER E CA 1
ATOM 3049 C C . SER B 2 1 ? 19.14473 8.31551 8.42492 1.000 11.37602 1 SER E C 1
ATOM 3050 O O . SER B 2 1 ? 20.27280 7.79105 8.30734 1.000 13.80780 1 SER E O 1
ATOM 3058 N N . GLY B 2 2 ? 18.03223 7.63208 8.40575 1.000 10.77790 2 GLY E N 1
ATOM 3059 C CA . GLY B 2 2 ? 18.01563 6.20162 8.19695 1.000 11.49249 2 GLY E CA 1
ATOM 3060 C C . GLY B 2 2 ? 18.36324 5.41772 9.43397 1.000 10.84240 2 GLY E C 1
ATOM 3061 O O . GLY B 2 2 ? 18.45134 5.94631 10.52944 1.000 11.61774 2 GLY E O 1
ATOM 3065 N N . ARG B 2 3 ? 18.51246 4.10772 9.25683 1.000 12.19690 3 ARG E N 1
ATOM 3066 C CA . ARG B 2 3 ? 18.71611 3.19132 10.38412 1.000 12.75881 3 ARG E CA 1
ATOM 3067 C C . ARG B 2 3 ? 19.75011 2.15889 9.95816 1.000 13.00826 3 ARG E C 1
ATOM 3068 O O . ARG B 2 3 ? 19.42584 1.22196 9.21810 1.000 14.64305 3 ARG E O 1
ATOM 3089 N N . GLY B 2 4 ? 20.98853 2.37775 10.37368 1.000 13.12089 4 GLY E N 1
ATOM 3090 C CA . GLY B 2 4 ? 22.08884 1.46269 10.08698 1.000 13.68638 4 GLY E CA 1
ATOM 3091 C C . GLY B 2 4 ? 22.13591 0.28318 11.03918 1.000 19.57901 4 GLY E C 1
ATOM 3092 O O . GLY B 2 4 ? 21.35878 0.16941 11.95944 1.000 18.51406 4 GLY E O 1
ATOM 3096 N N . LYS B 2 5 ? 23.06324 -0.63080 10.78280 1.000 29.21622 5 LYS E N 1
ATOM 3097 C CA . LYS B 2 5 ? 23.20502 -1.81056 11.62832 1.000 30.69414 5 LYS E CA 1
ATOM 3098 C C . LYS B 2 5 ? 24.44833 -1.68908 12.48204 1.000 29.03114 5 LYS E C 1
ATOM 3099 O O . LYS B 2 5 ? 25.47854 -1.22987 11.99045 1.000 29.26360 5 LYS E O 1
ATOM 3103 N N . ARG C 1 3 ? 9.24295 43.32053 38.22870 1.000 71.92713 19 ARG A N 1
ATOM 3104 C CA . ARG C 1 3 ? 7.92562 42.82915 38.50532 1.000 70.06991 19 ARG A CA 1
ATOM 3105 C C . ARG C 1 3 ? 7.33084 41.96725 37.36472 1.000 70.64016 19 ARG A C 1
ATOM 3106 O O . ARG C 1 3 ? 6.59943 41.01997 37.67572 1.000 55.04454 19 ARG A O 1
ATOM 3110 N N . ALA C 1 4 ? 7.69033 42.24233 36.07720 1.000 62.29532 20 ALA A N 1
ATOM 3111 C CA . ALA C 1 4 ? 7.10619 41.55381 34.92338 1.000 41.83327 20 ALA A CA 1
ATOM 3112 C C . ALA C 1 4 ? 7.79610 40.22620 34.67059 1.000 59.16840 20 ALA A C 1
ATOM 3113 O O . ALA C 1 4 ? 7.17266 39.26224 34.23309 1.000 62.45635 20 ALA A O 1
ATOM 3120 N N . ALA C 1 5 ? 9.13396 40.24406 34.72352 1.000 60.80790 21 ALA A N 1
ATOM 3121 C CA . ALA C 1 5 ? 9.87103 38.99755 34.67826 1.000 62.61319 21 ALA A CA 1
ATOM 3122 C C . ALA C 1 5 ? 9.33871 38.05556 35.72499 1.000 51.52549 21 ALA A C 1
ATOM 3123 O O . ALA C 1 5 ? 8.88589 36.95012 35.44584 1.000 49.09105 21 ALA A O 1
ATOM 3130 N N . MET C 1 6 ? 9.21387 38.60158 36.93638 1.000 29.07091 22 MET A N 1
ATOM 3131 C CA . MET C 1 6 ? 8.69203 37.90124 38.09057 1.000 37.90622 22 MET A CA 1
ATOM 3132 C C . MET C 1 6 ? 7.23393 37.54250 37.92293 1.000 36.95475 22 MET A C 1
ATOM 3133 O O . MET C 1 6 ? 6.76052 36.51577 38.51252 1.000 26.42401 22 MET A O 1
ATOM 3137 N N . ASP C 1 7 ? 6.49081 38.34845 37.11661 1.000 39.13845 23 ASP A N 1
ATOM 3138 C CA . ASP C 1 7 ? 5.07494 38.03913 36.93225 1.000 26.96936 23 ASP A CA 1
ATOM 3139 C C . ASP C 1 7 ? 4.86967 36.69248 36.23803 1.000 20.34269 23 ASP A C 1
ATOM 3140 O O . ASP C 1 7 ? 4.02313 35.85789 36.64888 1.000 18.52397 23 ASP A O 1
ATOM 3149 N N . ALA C 1 8 ? 5.59562 36.48598 35.13655 1.000 21.53921 24 ALA A N 1
ATOM 3150 C CA . ALA C 1 8 ? 5.46920 35.23392 34.39156 1.000 21.20348 24 ALA A CA 1
ATOM 3151 C C . ALA C 1 8 ? 5.98443 34.06128 35.21458 1.000 19.61447 24 ALA A C 1
ATOM 3152 O O . ALA C 1 8 ? 5.38058 32.98962 35.21291 1.000 16.62168 24 ALA A O 1
ATOM 3159 N N . VAL C 1 9 ? 7.05563 34.27221 35.97859 1.000 19.40932 25 VAL A N 1
ATOM 3160 C CA . VAL C 1 9 ? 7.56330 33.24277 36.89483 1.000 15.78581 25 VAL A CA 1
ATOM 3161 C C . VAL C 1 9 ? 6.48156 32.85319 37.89777 1.000 17.79660 25 VAL A C 1
ATOM 3162 O O . VAL C 1 9 ? 6.14762 31.68096 38.08161 1.000 14.75127 25 VAL A O 1
ATOM 3175 N N . CYS C 1 10 ? 5.91001 33.84063 38.57292 1.000 16.61294 26 CYS A N 1
ATOM 3176 C CA . CYS C 1 10 ? 4.92816 33.56724 39.60113 1.000 14.94854 26 CYS A CA 1
ATOM 3177 C C . CYS C 1 10 ? 3.65826 32.96416 39.02222 1.000 14.63971 26 CYS A C 1
ATOM 3178 O O . CYS C 1 10 ? 3.05246 32.08869 39.64472 1.000 15.98268 26 CYS A O 1
ATOM 3186 N N . ALA C 1 11 ? 3.25712 33.40081 37.82553 1.000 13.97962 27 ALA A N 1
ATOM 3187 C CA . ALA C 1 11 ? 2.09342 32.81757 37.16307 1.000 14.06505 27 ALA A CA 1
ATOM 3188 C C . ALA C 1 11 ? 2.25394 31.31536 36.95885 1.000 13.34068 27 ALA A C 1
ATOM 3189 O O . ALA C 1 11 ? 1.31130 30.55007 37.17418 1.000 13.42288 27 ALA A O 1
ATOM 3196 N N . LYS C 1 12 ? 3.45770 30.86745 36.58814 1.000 14.82759 28 LYS A N 1
ATOM 3197 C CA . LYS C 1 12 ? 3.65657 29.43447 36.34736 1.000 12.64469 28 LYS A CA 1
ATOM 3198 C C . LYS C 1 12 ? 3.63718 28.63400 37.63856 1.000 12.00392 28 LYS A C 1
ATOM 3199 O O . LYS C 1 12 ? 3.07415 27.52437 37.68835 1.000 11.89481 28 LYS A O 1
ATOM 3218 N N . VAL C 1 13 ? 4.20311 29.19613 38.70413 1.000 12.70988 29 VAL A N 1
ATOM 3219 C CA . VAL C 1 13 ? 4.16633 28.55971 40.00745 1.000 13.05181 29 VAL A CA 1
ATOM 3220 C C . VAL C 1 13 ? 2.74612 28.49120 40.53816 1.000 13.65636 29 VAL A C 1
ATOM 3221 O O . VAL C 1 13 ? 2.30052 27.43631 41.00456 1.000 14.20144 29 VAL A O 1
ATOM 3234 N N . ASP C 1 14 ? 1.99191 29.58319 40.40089 1.000 13.00977 30 ASP A N 1
ATOM 3235 C CA . ASP C 1 14 ? 0.61193 29.57612 40.88718 1.000 13.48329 30 ASP A CA 1
ATOM 3236 C C . ASP C 1 14 ? -0.23809 28.55813 40.13347 1.000 13.85376 30 ASP A C 1
ATOM 3237 O O . ASP C 1 14 ? -1.05895 27.84455 40.72891 1.000 17.57226 30 ASP A O 1
ATOM 3246 N N . ALA C 1 15 ? -0.04418 28.44446 38.81780 1.000 13.81000 31 ALA A N 1
ATOM 3247 C CA . ALA C 1 15 ? -0.82302 27.47999 38.05561 1.000 14.63680 31 ALA A CA 1
ATOM 3248 C C . ALA C 1 15 ? -0.48176 26.05098 38.45424 1.000 15.31777 31 ALA A C 1
ATOM 3249 O O . ALA C 1 15 ? -1.37313 25.19617 38.56619 1.000 16.39946 31 ALA A O 1
ATOM 3256 N N . ALA C 1 16 ? 0.79920 25.76142 38.69723 1.000 12.68831 32 ALA A N 1
ATOM 3257 C CA . ALA C 1 16 ? 1.16432 24.40138 39.08324 1.000 13.10247 32 ALA A CA 1
ATOM 3258 C C . ALA C 1 16 ? 0.53606 24.04090 40.41170 1.000 14.35141 32 ALA A C 1
ATOM 3259 O O . ALA C 1 16 ? 0.09231 22.90095 40.61324 1.000 15.33411 32 ALA A O 1
ATOM 3266 N N . ASN C 1 17 ? 0.48335 24.99911 41.33245 1.000 13.10524 33 ASN A N 1
ATOM 3267 C CA . ASN C 1 17 ? -0.10239 24.72210 42.63785 1.000 14.08424 33 ASN A CA 1
ATOM 3268 C C . ASN C 1 17 ? -1.61372 24.57245 42.59934 1.000 19.96069 33 ASN A C 1
ATOM 3269 O O . ASN C 1 17 ? -2.17797 24.12569 43.60029 1.000 21.92880 33 ASN A O 1
ATOM 3280 N N . ARG C 1 18 ? -2.26723 24.86924 41.48050 1.000 16.77602 34 ARG A N 1
ATOM 3281 C CA . ARG C 1 18 ? -3.70620 24.61756 41.33899 1.000 18.36331 34 ARG A CA 1
ATOM 3282 C C . ARG C 1 18 ? -4.02089 23.28102 40.67634 1.000 23.50295 34 ARG A C 1
ATOM 3283 O O . ARG C 1 18 ? -5.19860 22.92965 40.50261 1.000 22.66617 34 ARG A O 1
ATOM 3304 N N . LEU C 1 19 ? -3.02274 22.51297 40.27704 1.000 16.39248 35 LEU A N 1
ATOM 3305 C CA . LEU C 1 19 ? -3.28649 21.22829 39.65662 1.000 17.35269 35 LEU A CA 1
ATOM 3306 C C . LEU C 1 19 ? -4.04181 20.30860 40.61293 1.000 17.24184 35 LEU A C 1
ATOM 3307 O O . LEU C 1 19 ? -3.87336 20.36200 41.83306 1.000 20.69307 35 LEU A O 1
ATOM 3323 N N . GLY C 1 20 ? -4.87575 19.45620 40.04147 1.000 19.65834 36 GLY A N 1
ATOM 3324 C CA . GLY C 1 20 ? -5.52319 18.42534 40.81903 1.000 19.14829 36 GLY A CA 1
ATOM 3325 C C . GLY C 1 20 ? -4.54377 17.33705 41.18199 1.000 20.70394 36 GLY A C 1
ATOM 3326 O O . GLY C 1 20 ? -4.31931 17.04394 42.36441 1.000 23.65573 36 GLY A O 1
ATOM 3330 N N . ASP C 1 21 ? -3.91981 16.77334 40.17627 1.000 22.81861 37 ASP A N 1
ATOM 3331 C CA . ASP C 1 21 ? -3.01631 15.63934 40.35824 1.000 22.96342 37 ASP A CA 1
ATOM 3332 C C . ASP C 1 21 ? -1.93234 15.74698 39.29604 1.000 20.48299 37 ASP A C 1
ATOM 3333 O O . ASP C 1 21 ? -2.13025 15.31811 38.15305 1.000 21.44684 37 ASP A O 1
ATOM 3342 N N . PRO C 1 22 ? -0.77436 16.29922 39.66240 1.000 19.40126 38 PRO A N 1
ATOM 3343 C CA . PRO C 1 22 ? 0.31252 16.43342 38.67287 1.000 19.49556 38 PRO A CA 1
ATOM 3344 C C . PRO C 1 22 ? 0.75312 15.12956 38.05527 1.000 20.90873 38 PRO A C 1
ATOM 3345 O O . PRO C 1 22 ? 1.24644 15.09489 36.92532 1.000 22.88137 38 PRO A O 1
ATOM 3356 N N . LEU C 1 23 ? 0.59635 14.03347 38.75879 1.000 18.63622 39 LEU A N 1
ATOM 3357 C CA . LEU C 1 23 ? 0.99084 12.74195 38.23447 1.000 18.42760 39 LEU A CA 1
ATOM 3358 C C . LEU C 1 23 ? 0.03562 12.19382 37.17200 1.000 15.81614 39 LEU A C 1
ATOM 3359 O O . LEU C 1 23 ? 0.42478 11.29762 36.41913 1.000 18.79888 39 LEU A O 1
ATOM 3375 N N . GLU C 1 24 ? -1.17247 12.75531 37.05629 1.000 19.41711 40 GLU A N 1
ATOM 3376 C CA . GLU C 1 24 ? -2.12648 12.18770 36.12134 1.000 21.58261 40 GLU A CA 1
ATOM 3377 C C . GLU C 1 24 ? -1.72498 12.42350 34.67298 1.000 20.86440 40 GLU A C 1
ATOM 3378 O O . GLU C 1 24 ? -2.22462 11.72290 33.78173 1.000 27.77581 40 GLU A O 1
ATOM 3390 N N . ALA C 1 25 ? -0.83023 13.38093 34.41042 1.000 18.83520 41 ALA A N 1
ATOM 3391 C CA . ALA C 1 25 ? -0.28095 13.59046 33.08089 1.000 20.23310 41 ALA A CA 1
ATOM 3392 C C . ALA C 1 25 ? 0.59503 12.43912 32.61618 1.000 18.27018 41 ALA A C 1
ATOM 3393 O O . ALA C 1 25 ? 0.92195 12.39467 31.42731 1.000 20.01694 41 ALA A O 1
ATOM 3400 N N . PHE C 1 26 ? 0.94808 11.51455 33.51803 1.000 18.52687 42 PHE A N 1
ATOM 3401 C CA . PHE C 1 26 ? 1.97789 10.50611 33.26537 1.000 22.07850 42 PHE A CA 1
ATOM 3402 C C . PHE C 1 26 ? 1.56795 9.15108 33.79585 1.000 17.17641 42 PHE A C 1
ATOM 3403 O O . PHE C 1 26 ? 2.28618 8.58799 34.62215 1.000 19.73479 42 PHE A O 1
ATOM 3420 N N . PRO C 1 27 ? 0.42038 8.59969 33.38499 1.000 14.62981 43 PRO A N 1
ATOM 3421 C CA . PRO C 1 27 ? -0.10286 7.43800 34.11642 1.000 18.25158 43 PRO A CA 1
ATOM 3422 C C . PRO C 1 27 ? 0.82046 6.22709 34.16747 1.000 15.43273 43 PRO A C 1
ATOM 3423 O O . PRO C 1 27 ? 0.70921 5.45222 35.13066 1.000 16.99352 43 PRO A O 1
ATOM 3434 N N . VAL C 1 28 ? 1.74296 6.02770 33.21626 1.000 13.73674 44 VAL A N 1
ATOM 3435 C CA . VAL C 1 28 ? 2.61983 4.87773 33.33567 1.000 14.50325 44 VAL A CA 1
ATOM 3436 C C . VAL C 1 28 ? 3.50535 4.96271 34.57414 1.000 14.07413 44 VAL A C 1
ATOM 3437 O O . VAL C 1 28 ? 4.02261 3.93516 35.03828 1.000 16.39238 44 VAL A O 1
ATOM 3450 N N . PHE C 1 29 ? 3.68986 6.14813 35.14031 1.000 12.24307 45 PHE A N 1
ATOM 3451 C CA . PHE C 1 29 ? 4.52522 6.30512 36.32154 1.000 12.62784 45 PHE A CA 1
ATOM 3452 C C . PHE C 1 29 ? 3.76097 6.09806 37.62091 1.000 12.98489 45 PHE A C 1
ATOM 3453 O O . PHE C 1 29 ? 4.34994 6.27596 38.68616 1.000 13.28566 45 PHE A O 1
ATOM 3470 N N . LYS C 1 30 ? 2.49983 5.65208 37.54818 1.000 12.25371 46 LYS A N 1
ATOM 3471 C CA . LYS C 1 30 ? 1.74203 5.31594 38.75210 1.000 13.14860 46 LYS A CA 1
ATOM 3472 C C . LYS C 1 30 ? 2.03132 3.90595 39.24233 1.000 13.25595 46 LYS A C 1
ATOM 3473 O O . LYS C 1 30 ? 1.50086 3.52782 40.29395 1.000 13.62270 46 LYS A O 1
ATOM 3492 N N . LYS C 1 31 ? 2.88322 3.15461 38.57990 1.000 12.09927 47 LYS A N 1
ATOM 3493 C CA . LYS C 1 31 ? 3.29141 1.83121 39.03368 1.000 13.31213 47 LYS A CA 1
ATOM 3494 C C . LYS C 1 31 ? 4.78436 1.64892 38.85708 1.000 14.72409 47 LYS A C 1
ATOM 3495 O O . LYS C 1 31 ? 5.34171 2.09794 37.85111 1.000 15.17171 47 LYS A O 1
ATOM 3514 N N . TYR C 1 32 ? 5.44481 1.00645 39.81966 1.00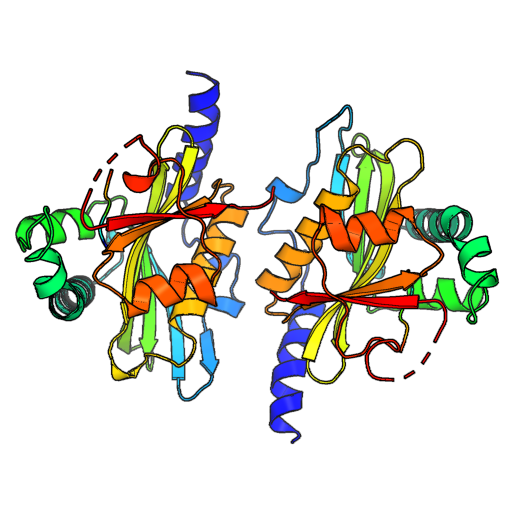0 15.19644 48 TYR A N 1
ATOM 3515 C CA . TYR C 1 32 ? 6.84111 0.60533 39.68852 1.000 14.18506 48 TYR A CA 1
ATOM 3516 C C . TYR C 1 32 ? 6.90719 -0.86525 40.07706 1.000 15.94069 48 TYR A C 1
ATOM 3517 O O . TYR C 1 32 ? 6.63744 -1.20496 41.22237 1.000 15.49343 48 TYR A O 1
ATOM 3535 N N . ASP C 1 33 ? 7.21726 -1.72918 39.12682 1.000 17.30126 49 ASP A N 1
ATOM 3536 C CA . ASP C 1 33 ? 7.14809 -3.17887 39.31992 1.000 18.93228 49 ASP A CA 1
ATOM 3537 C C . ASP C 1 33 ? 8.41820 -3.73410 38.69976 1.000 21.52157 49 ASP A C 1
ATOM 3538 O O . ASP C 1 33 ? 8.41908 -4.15431 37.53469 1.000 23.91324 49 ASP A O 1
ATOM 3547 N N . ARG C 1 34 ? 9.49359 -3.73555 39.48135 1.000 20.84982 50 ARG A N 1
ATOM 3548 C CA . ARG C 1 34 ? 10.79669 -4.17887 39.02006 1.000 24.86897 50 ARG A CA 1
ATOM 3549 C C . ARG C 1 34 ? 11.67273 -4.49734 40.21606 1.000 24.81378 50 ARG A C 1
ATOM 3550 O O . ARG C 1 34 ? 11.50694 -3.92934 41.29854 1.000 20.66429 50 ARG A O 1
ATOM 3571 N N . ASN C 1 35 ? 12.61393 -5.41265 40.00469 1.000 24.15689 51 ASN A N 1
ATOM 3572 C CA . ASN C 1 35 ? 13.66426 -5.68308 40.97571 1.000 25.17021 51 ASN A CA 1
ATOM 3573 C C . ASN C 1 35 ? 13.12408 -6.11544 42.32367 1.000 23.16544 51 ASN A C 1
ATOM 3574 O O . ASN C 1 35 ? 13.69997 -5.77872 43.36787 1.000 28.56554 51 ASN A O 1
ATOM 3585 N N . GLY C 1 36 ? 12.02427 -6.84927 42.34698 1.000 22.71327 52 GLY A N 1
ATOM 3586 C CA . GLY C 1 36 ? 11.45739 -7.33416 43.57088 1.000 23.66001 52 GLY A CA 1
ATOM 3587 C C . GLY C 1 36 ? 10.49090 -6.39141 44.23194 1.000 23.67464 52 GLY A C 1
ATOM 3588 O O . GLY C 1 36 ? 9.86906 -6.76413 45.23036 1.000 29.03051 52 GLY A O 1
ATOM 3592 N N . LEU C 1 37 ? 10.30778 -5.19728 43.68774 1.000 19.08023 53 LEU A N 1
ATOM 3593 C CA . LEU C 1 37 ? 9.34553 -4.26566 44.22915 1.000 18.42474 53 LEU A CA 1
ATOM 3594 C C . LEU C 1 37 ? 8.11337 -4.22045 43.35229 1.000 18.91493 53 LEU A C 1
ATOM 3595 O O . LEU C 1 37 ? 8.19635 -4.38279 42.13154 1.000 22.84545 53 LEU A O 1
ATOM 3611 N N . ASN C 1 38 ? 6.96991 -3.98690 43.95949 1.000 16.57705 54 ASN A N 1
ATOM 3612 C CA . ASN C 1 38 ? 5.72052 -3.79768 43.22576 1.000 16.53795 54 ASN A CA 1
ATOM 3613 C C . ASN C 1 38 ? 4.91971 -2.77528 44.01556 1.000 19.54261 54 ASN A C 1
ATOM 3614 O O . ASN C 1 38 ? 4.28684 -3.10304 45.02450 1.000 21.66856 54 ASN A O 1
ATOM 3625 N N . VAL C 1 39 ? 4.97346 -1.51989 43.58623 1.000 14.10742 55 VAL A N 1
ATOM 3626 C CA . VAL C 1 39 ? 4.34062 -0.43071 44.31264 1.000 14.73371 55 VAL A CA 1
ATOM 3627 C C . VAL C 1 39 ? 3.47880 0.39683 43.38334 1.000 12.02596 55 VAL A C 1
ATOM 3628 O O . VAL C 1 39 ? 3.73934 0.47726 42.17304 1.000 14.52035 55 VAL A O 1
ATOM 3641 N N . SER C 1 40 ? 2.46537 1.01463 43.92974 1.000 12.18242 56 SER A N 1
ATOM 3642 C CA . SER C 1 40 ? 1.70545 2.05382 43.25578 1.000 13.99674 56 SER A CA 1
ATOM 3643 C C . SER C 1 40 ? 2.20011 3.39950 43.77443 1.000 13.71168 56 SER A C 1
ATOM 3644 O O . SER C 1 40 ? 2.73369 3.49084 44.88526 1.000 14.48913 56 SER A O 1
ATOM 3652 N N . ILE C 1 41 ? 2.09381 4.43160 42.94683 1.000 12.71252 57 ILE A N 1
ATOM 3653 C CA . ILE C 1 41 ? 2.59970 5.76403 43.27896 1.000 13.24138 57 ILE A CA 1
ATOM 3654 C C . ILE C 1 41 ? 1.47483 6.75592 43.10564 1.000 11.66501 57 ILE A C 1
ATOM 3655 O O . ILE C 1 41 ? 0.78535 6.74636 42.08504 1.000 14.49090 57 ILE A O 1
ATOM 3671 N N . GLU C 1 42 ? 1.26159 7.59572 44.11761 1.000 13.31400 58 GLU A N 1
ATOM 3672 C CA . GLU C 1 42 ? 0.23794 8.63188 44.09193 1.000 13.48313 58 GLU A CA 1
ATOM 3673 C C . GLU C 1 42 ? 0.84638 9.98777 44.44215 1.000 14.57272 58 GLU A C 1
ATOM 3674 O O . GLU C 1 42 ? 1.82678 10.08099 45.17683 1.000 14.62935 58 GLU A O 1
ATOM 3686 N N . CYS C 1 43 ? 0.21504 11.04479 43.96395 1.000 14.82486 59 CYS A N 1
ATOM 3687 C CA . CYS C 1 43 ? 0.61755 12.41747 44.23236 1.000 14.96906 59 CYS A CA 1
ATOM 3688 C C . CYS C 1 43 ? -0.56794 13.16874 44.81381 1.000 14.88413 59 CYS A C 1
ATOM 3689 O O . CYS C 1 43 ? -1.63149 13.27347 44.17448 1.000 16.71336 59 CYS A O 1
ATOM 3697 N N . LYS C 1 44 ? -0.39144 13.70792 46.02084 1.000 15.38281 60 LYS A N 1
ATOM 3698 C CA . LYS C 1 44 ? -1.44308 14.42258 46.72381 1.000 13.96098 60 LYS A CA 1
ATOM 3699 C 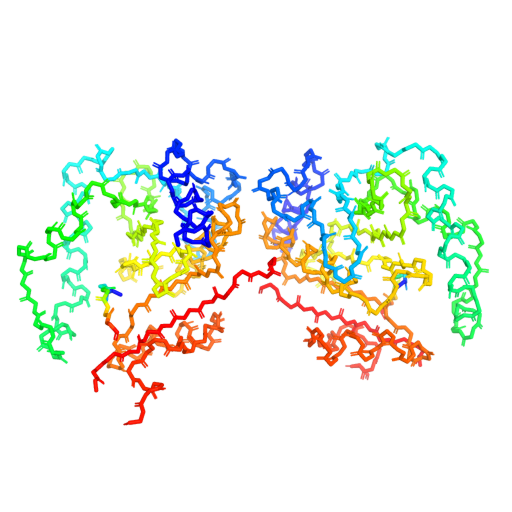C . LYS C 1 44 ? -0.87650 15.63772 47.43417 1.000 16.45481 60 LYS A C 1
ATOM 3700 O O . LYS C 1 44 ? 0.25591 15.60676 47.91027 1.000 15.53836 60 LYS A O 1
ATOM 3719 N N . ARG C 1 45 ? -1.69325 16.68030 47.57810 1.000 15.85148 61 ARG A N 1
ATOM 3720 C CA . ARG C 1 45 ? -1.35233 17.73585 48.51598 1.000 15.64299 61 ARG A CA 1
ATOM 3721 C C . ARG C 1 45 ? -1.36948 17.17630 49.93276 1.000 15.73290 61 ARG A C 1
ATOM 3722 O O . ARG C 1 45 ? -2.06102 16.19543 50.22940 1.000 17.43643 61 ARG A O 1
ATOM 3743 N N . VAL C 1 46 ? -0.63400 17.81530 50.83610 1.000 14.84062 62 VAL A N 1
ATOM 3744 C CA . VAL C 1 46 ? -0.59765 17.30470 52.21051 1.000 15.79725 62 VAL A CA 1
ATOM 3745 C C . VAL C 1 46 ? -1.98529 17.27473 52.84623 1.000 18.38772 62 VAL A C 1
ATOM 3746 O O . VAL C 1 46 ? -2.28570 16.37009 53.64042 1.000 18.63721 62 VAL A O 1
ATOM 3759 N N . SER C 1 47 ? -2.85995 18.20736 52.45851 1.000 19.31735 63 SER A N 1
ATOM 3760 C CA . SER C 1 47 ? -4.24550 18.23130 52.93714 1.000 19.56327 63 SER A CA 1
ATOM 3761 C C . SER C 1 47 ? -5.00970 16.96079 52.59935 1.000 21.87484 63 SER A C 1
ATOM 3762 O O . SER C 1 47 ? -6.01380 16.67397 53.25715 1.000 25.44593 63 SER A O 1
ATOM 3770 N N . GLY C 1 48 ? -4.57515 16.19111 51.59887 1.000 18.02440 64 GLY A N 1
ATOM 3771 C CA . GLY C 1 48 ? -5.24417 14.97057 51.19593 1.000 18.76712 64 GLY A CA 1
ATOM 3772 C C . GLY C 1 48 ? -4.76950 13.70674 51.86160 1.000 21.14048 64 GLY A C 1
ATOM 3773 O O . GLY C 1 48 ? -5.33791 12.62971 51.61186 1.000 23.39149 64 GLY A O 1
ATOM 3777 N N . LEU C 1 49 ? -3.75388 13.79608 52.71862 1.000 17.25829 65 LEU A N 1
ATOM 3778 C CA . LEU C 1 49 ? -3.21711 12.64204 53.41281 1.000 16.78063 65 LEU A CA 1
ATOM 3779 C C . LEU C 1 49 ? -3.84816 12.44345 54.78801 1.000 20.81534 65 LEU A C 1
ATOM 3780 O O . LEU C 1 49 ? -4.14506 13.40557 55.49354 1.000 22.58978 65 LEU A O 1
ATOM 3796 N N . GLU C 1 50 ? -4.01444 11.18202 55.17786 1.000 20.76923 66 GLU A N 1
ATOM 3797 C CA . GLU C 1 50 ? -4.45025 10.89160 56.54214 1.000 20.67057 66 GLU A CA 1
ATOM 3798 C C . GLU C 1 50 ? -3.33264 11.19371 57.53132 1.000 23.22202 66 GLU A C 1
ATOM 3799 O O . GLU C 1 50 ? -2.15459 11.10853 57.18486 1.000 20.14974 66 GLU A O 1
ATOM 3811 N N . PRO C 1 51 ? -3.66970 11.54837 58.78138 1.000 24.19958 67 PRO A N 1
ATOM 3812 C CA . PRO C 1 51 ? -2.60062 11.84468 59.74811 1.000 21.74421 67 PRO A CA 1
ATOM 3813 C C . PRO C 1 51 ? -1.60453 10.71993 59.92870 1.000 17.50638 67 PRO A C 1
ATOM 3814 O O . PRO C 1 51 ? -0.42562 10.99476 60.16843 1.000 21.12617 67 PRO A O 1
ATOM 3825 N N . ALA C 1 52 ? -2.04745 9.45948 59.89445 1.000 20.72462 68 ALA A N 1
ATOM 3826 C CA . ALA C 1 52 ? -1.11565 8.34827 60.04840 1.000 19.78224 68 ALA A CA 1
ATOM 3827 C C . ALA C 1 52 ? -0.06366 8.34356 58.93342 1.000 16.67526 68 ALA A C 1
ATOM 3828 O O . ALA C 1 52 ? 1.07440 7.94043 59.16623 1.000 16.63043 68 ALA A O 1
ATOM 3835 N N . THR C 1 53 ? -0.44829 8.76146 57.72533 1.000 17.46219 69 THR A N 1
ATOM 3836 C CA . THR C 1 53 ? 0.50415 8.83852 56.61266 1.000 15.95739 69 THR A CA 1
ATOM 3837 C C . THR C 1 53 ? 1.49667 9.98555 56.79457 1.000 13.57262 69 THR A C 1
ATOM 3838 O O . THR C 1 53 ? 2.71246 9.77321 56.65689 1.000 13.84123 69 THR A O 1
ATOM 3849 N N . VAL C 1 54 ? 1.02071 11.15465 57.23046 1.000 15.04783 70 VAL A N 1
ATOM 3850 C CA . VAL C 1 54 ? 1.91948 12.25512 57.56271 1.000 16.21966 70 VAL A CA 1
ATOM 3851 C C . VAL C 1 54 ? 2.86563 11.81568 58.66602 1.000 16.72514 70 VAL A C 1
ATOM 3852 O O . VAL C 1 54 ? 4.07410 12.07001 58.63121 1.000 15.77257 70 VAL A O 1
ATOM 3865 N N . ASP C 1 55 ? 2.32363 11.12231 59.66586 1.000 16.43981 71 ASP A N 1
ATOM 3866 C CA . ASP C 1 55 ? 3.15114 10.70448 60.78199 1.000 17.76909 71 ASP A CA 1
ATOM 3867 C C . ASP C 1 55 ? 4.18821 9.68289 60.35465 1.000 14.59306 71 ASP A C 1
ATOM 3868 O O . ASP C 1 55 ? 5.33601 9.73841 60.80701 1.000 14.54702 71 ASP A O 1
ATOM 3877 N N . TRP C 1 56 ? 3.81111 8.73111 59.48270 1.000 13.46939 72 TRP A N 1
ATOM 3878 C CA . TRP C 1 56 ? 4.78157 7.79100 58.93958 1.000 14.35886 72 TRP A CA 1
ATOM 3879 C C . TRP C 1 56 ? 5.90413 8.53001 58.20383 1.000 13.14946 72 TRP A C 1
ATOM 3880 O O . TRP C 1 56 ? 7.07865 8.18176 58.34239 1.000 14.66256 72 TRP A O 1
ATOM 3901 N N . ALA C 1 57 ? 5.54644 9.52683 57.38792 1.000 15.30516 73 ALA A N 1
ATOM 3902 C CA . ALA C 1 57 ? 6.55296 10.26193 56.61782 1.000 14.77182 73 ALA A CA 1
ATOM 3903 C C . ALA C 1 57 ? 7.49751 11.03591 57.52440 1.000 12.70516 73 ALA A C 1
ATOM 3904 O O . ALA C 1 57 ? 8.71671 11.00444 57.32079 1.000 13.18752 73 ALA A O 1
ATOM 3911 N N . PHE C 1 58 ? 6.95046 11.68354 58.56333 1.000 13.38071 74 PHE A N 1
ATOM 3912 C CA . PHE C 1 58 ? 7.77971 12.35194 59.55631 1.000 13.40451 74 PHE A CA 1
ATOM 3913 C C . PHE C 1 58 ? 8.69193 11.35628 60.25885 1.000 13.15998 74 PHE A C 1
ATOM 3914 O O . PHE C 1 58 ? 9.89551 11.58153 60.37829 1.000 13.80516 74 PHE A O 1
ATOM 3931 N N . ASP C 1 59 ? 8.12327 10.22874 60.70544 1.000 13.61053 75 ASP A N 1
ATOM 3932 C CA . ASP C 1 59 ? 8.91286 9.25981 61.46637 1.000 15.57140 75 ASP A CA 1
ATOM 3933 C C . ASP C 1 59 ? 10.02890 8.67343 60.60281 1.000 12.81595 75 ASP A C 1
ATOM 3934 O O . ASP C 1 59 ? 11.14878 8.43979 61.06946 1.000 14.75238 75 ASP A O 1
ATOM 3943 N N . LEU C 1 60 ? 9.73519 8.41718 59.31048 1.000 13.52538 76 LEU A N 1
ATOM 3944 C CA . LEU C 1 60 ? 10.75399 7.86907 58.41174 1.000 13.05910 76 LEU A CA 1
ATOM 3945 C C . LEU C 1 60 ? 11.86772 8.88753 58.17586 1.000 11.94918 76 LEU A C 1
ATOM 3946 O O . LEU C 1 60 ? 13.04501 8.52575 58.17618 1.000 13.28063 76 LEU A O 1
ATOM 3962 N N . THR C 1 61 ? 11.49264 10.16445 58.02143 1.000 13.26123 77 THR A N 1
ATOM 3963 C CA . THR C 1 61 ? 12.46751 11.23760 57.87126 1.000 13.27435 77 THR A CA 1
ATOM 3964 C C . THR C 1 61 ? 13.35051 11.32700 59.10878 1.000 11.84648 77 THR A C 1
ATOM 3965 O O . THR C 1 61 ? 14.56910 11.43018 58.98669 1.000 13.24753 77 THR A O 1
ATOM 3976 N N . LYS C 1 62 ? 12.74195 11.28866 60.30825 1.000 12.65293 78 LYS A N 1
ATOM 3977 C CA . LYS C 1 62 ? 13.52369 11.35398 61.54824 1.000 15.45612 78 LYS A CA 1
ATOM 3978 C C . LYS C 1 62 ? 14.45441 10.14070 61.68623 1.000 13.89088 78 LYS A C 1
ATOM 3979 O O . LYS C 1 62 ? 15.64975 10.30085 61.96240 1.000 14.34391 78 LYS A O 1
ATOM 3998 N N . THR C 1 63 ? 13.95022 8.92508 61.42629 1.000 14.59540 79 THR A N 1
ATOM 3999 C CA . THR C 1 63 ? 14.80533 7.75091 61.50320 1.000 14.78438 79 THR A CA 1
ATOM 4000 C C . THR C 1 63 ? 15.97907 7.88828 60.56214 1.000 16.20571 79 THR A C 1
ATOM 4001 O O . THR C 1 63 ? 17.12973 7.60848 60.90835 1.000 16.86535 79 THR A O 1
ATOM 4012 N N . ASN C 1 64 ? 15.69573 8.32348 59.33012 1.000 14.41932 80 ASN A N 1
ATOM 4013 C CA . ASN C 1 64 ? 16.73820 8.32620 58.32703 1.000 13.74043 80 ASN A CA 1
ATOM 4014 C C . ASN C 1 64 ? 17.72534 9.48362 58.53198 1.000 12.80403 80 ASN A C 1
ATOM 4015 O O . ASN C 1 64 ? 18.90227 9.33351 58.23611 1.000 14.39910 80 ASN A O 1
ATOM 4026 N N . MET C 1 65 ? 17.26174 10.62147 59.03396 1.000 13.18979 81 MET A N 1
ATOM 4027 C CA . MET C 1 65 ? 18.00796 11.86502 58.93799 1.000 12.87805 81 MET A CA 1
ATOM 4028 C C . MET C 1 65 ? 18.41593 12.52052 60.24835 1.000 15.14881 81 MET A C 1
ATOM 4029 O O . MET C 1 65 ? 19.21870 13.45401 60.21199 1.000 15.27813 81 MET A O 1
ATOM 4043 N N . GLN C 1 66 ? 17.86540 12.11078 61.40035 1.000 14.57435 82 GLN A N 1
ATOM 4044 C CA . GLN C 1 66 ? 18.10622 12.87598 62.62164 1.000 14.85638 82 GLN A CA 1
ATOM 4045 C C . GLN C 1 66 ? 19.59257 13.07666 62.90514 1.000 14.25447 82 GLN A C 1
ATOM 4046 O O . GLN C 1 66 ? 20.02395 14.18981 63.22508 1.000 16.47465 82 GLN A O 1
ATOM 4060 N N . THR C 1 67 ? 20.36690 12.00413 62.87919 1.000 16.28805 83 THR A N 1
ATOM 4061 C CA . THR C 1 67 ? 21.78262 12.12449 63.21056 1.000 19.55439 83 THR A CA 1
ATOM 4062 C C . THR C 1 67 ? 22.50296 13.06096 62.25454 1.000 18.10369 83 THR A C 1
ATOM 4063 O O . THR C 1 67 ? 23.30442 13.89188 62.67945 1.000 17.77052 83 THR A O 1
ATOM 4074 N N . MET C 1 68 ? 22.18799 12.98457 60.96138 1.000 15.94490 84 MET A N 1
ATOM 4075 C CA . MET C 1 68 ? 22.80964 13.89083 60.00293 1.000 16.05381 84 MET A CA 1
ATOM 4076 C C . MET C 1 68 ? 22.40092 15.33439 60.23630 1.000 13.80809 84 MET A C 1
ATOM 4077 O O . MET C 1 68 ? 23.22679 16.23549 60.07698 1.000 16.70979 84 MET A O 1
ATOM 4091 N N . TYR C 1 69 ? 21.15267 15.59281 60.63975 1.000 14.45023 85 TYR A N 1
ATOM 4092 C CA . TYR C 1 69 ? 20.75884 16.95364 61.00299 1.000 14.65896 85 TYR A CA 1
ATOM 4093 C C . TYR C 1 69 ? 21.49882 17.44463 62.24903 1.000 14.94615 85 TYR A C 1
ATOM 4094 O O . TYR C 1 69 ? 21.89846 18.60934 62.32959 1.000 16.77452 85 TYR A O 1
ATOM 4112 N N . GLU C 1 70 ? 21.62394 16.58093 63.25656 1.000 17.41157 86 GLU A N 1
ATOM 4113 C CA . GLU C 1 70 ? 22.32166 16.98413 64.47867 1.000 18.86424 86 GLU A CA 1
ATOM 4114 C C . GLU C 1 70 ? 23.74231 17.38436 64.17107 1.000 17.82075 86 GLU A C 1
ATOM 4115 O O . GLU C 1 70 ? 24.30762 18.28293 64.81860 1.000 20.45027 86 GLU A O 1
ATOM 4127 N N . GLN C 1 71 ? 24.33150 16.73207 63.19071 1.000 17.59151 87 GLN A N 1
ATOM 4128 C CA . GLN C 1 71 ? 25.69337 16.99164 62.73483 1.000 17.02163 87 GLN A CA 1
ATOM 4129 C C . GLN C 1 71 ? 25.73848 17.94968 61.56500 1.000 18.96808 87 GLN A C 1
ATOM 4130 O O . GLN C 1 71 ? 26.57557 17.81760 60.67282 1.000 20.69952 87 GLN A O 1
ATOM 4144 N N . SER C 1 72 ? 24.86790 18.94325 61.60095 1.000 19.72891 88 SER A N 1
ATOM 4145 C CA . SER C 1 72 ? 24.82069 20.01336 60.61907 1.000 19.58975 88 SER A CA 1
ATOM 4146 C C . SER C 1 72 ? 24.55227 21.30864 61.37464 1.000 21.35375 88 SER A C 1
ATOM 4147 O O . SER C 1 72 ? 24.24438 21.30652 62.57284 1.000 20.40173 88 SER A O 1
ATOM 4155 N N . GLU C 1 73 ? 24.61706 22.43029 60.65703 1.000 22.38508 89 GLU A N 1
ATOM 4156 C CA . GLU C 1 73 ? 24.30190 23.70350 61.26736 1.000 17.93958 89 GLU A CA 1
ATOM 4157 C C . GLU C 1 73 ? 22.84211 23.79327 61.67663 1.000 18.80501 89 GLU A C 1
ATOM 4158 O O . GLU C 1 73 ? 22.46349 24.67368 62.45914 1.000 21.01510 89 GLU A O 1
ATOM 4170 N N . TRP C 1 74 ? 21.98806 22.90209 61.14406 1.000 17.52343 90 TRP A N 1
ATOM 4171 C CA . TRP C 1 74 ? 20.56857 23.05287 61.38423 1.000 15.39415 90 TRP A CA 1
ATOM 4172 C C . TRP C 1 74 ? 20.11651 22.52067 62.73660 1.000 13.57093 90 TRP A C 1
ATOM 4173 O O . TRP C 1 74 ? 19.13759 23.02750 63.29724 1.000 18.48231 90 TRP A O 1
ATOM 4194 N N . GLY C 1 75 ? 20.73922 21.45163 63.20291 1.000 18.28238 91 GLY A N 1
ATOM 4195 C CA . GLY C 1 75 ? 20.15973 20.67572 64.28033 1.000 17.31642 91 GLY A CA 1
ATOM 4196 C C . GLY C 1 75 ? 18.91754 19.92584 63.83265 1.000 18.56273 91 GLY A C 1
ATOM 4197 O O . GLY C 1 75 ? 18.42950 20.16555 62.72200 1.000 18.73120 91 GLY A O 1
ATOM 4201 N N . TRP C 1 76 ? 18.42981 19.00002 64.65476 1.000 18.77268 92 TRP A N 1
ATOM 4202 C CA . TRP C 1 76 ? 17.15272 18.32478 64.45601 1.000 18.39911 92 TRP A CA 1
ATOM 4203 C C . TRP C 1 76 ? 16.16972 18.85774 65.48890 1.000 18.75846 92 TRP A C 1
ATOM 4204 O O . TRP C 1 76 ? 16.44397 18.78276 66.69559 1.000 21.89273 92 TRP A O 1
ATOM 4225 N N . LYS C 1 77 ? 15.01585 19.34555 65.04347 1.000 19.91438 93 LYS A N 1
ATOM 4226 C CA . LYS C 1 77 ? 13.93794 19.70621 65.95911 1.000 22.09689 93 LYS A CA 1
ATOM 4227 C C . LYS C 1 77 ? 12.62386 19.20371 65.37639 1.000 20.58760 93 LYS A C 1
ATOM 4228 O O . LYS C 1 77 ? 12.27157 19.54951 64.24168 1.000 20.75163 93 LYS A O 1
ATOM 4232 N N . ASP C 1 78 ? 11.90507 18.39865 66.15916 1.000 19.34515 94 ASP A N 1
ATOM 4233 C CA . ASP C 1 78 ? 10.65957 17.78573 65.72184 1.000 17.51217 94 ASP A CA 1
ATOM 4234 C C . ASP C 1 78 ? 9.66800 18.82649 65.19799 1.000 19.90742 94 ASP A C 1
ATOM 4235 O O . ASP C 1 78 ? 9.11716 18.67791 64.09363 1.000 16.93430 94 ASP A O 1
ATOM 4244 N N . ARG C 1 79 ? 9.42212 19.89480 65.95443 1.000 17.29686 95 ARG A N 1
ATOM 4245 C CA . ARG C 1 79 ? 8.33342 20.79517 65.60116 1.000 15.78929 95 ARG A CA 1
ATOM 4246 C C . ARG C 1 79 ? 8.63529 21.52458 64.29860 1.000 18.97718 95 ARG A C 1
ATOM 4247 O O . ARG C 1 79 ? 7.73366 21.75447 63.48149 1.000 17.41852 95 ARG A O 1
ATOM 4268 N N . GLU C 1 80 ? 9.89704 21.90476 64.10234 1.000 18.05072 96 GLU A N 1
ATOM 4269 C CA . GLU C 1 80 ? 10.27406 22.64457 62.90237 1.000 18.94404 96 GLU A CA 1
ATOM 4270 C C . GLU C 1 80 ? 10.13650 21.76415 61.67586 1.000 17.99352 96 GLU A C 1
ATOM 4271 O O . GLU C 1 80 ? 9.68104 22.23624 60.62456 1.000 17.85399 96 GLU A O 1
ATOM 4275 N N . LYS C 1 81 ? 10.51875 20.49599 61.78721 1.000 15.14473 97 LYS A N 1
ATOM 4276 C CA . LYS C 1 81 ? 10.32365 19.58954 60.64385 1.000 15.05850 97 LYS A CA 1
ATOM 4277 C C . LYS C 1 81 ? 8.84357 19.33598 60.40144 1.000 17.82460 97 LYS A C 1
ATOM 4278 O O . LYS C 1 81 ? 8.39528 19.35713 59.25279 1.000 14.43836 97 LYS A O 1
ATOM 4297 N N . ARG C 1 82 ? 8.03955 19.10968 61.44511 1.000 15.30884 98 ARG A N 1
ATOM 4298 C CA . ARG C 1 82 ? 6.59736 18.99040 61.23229 1.000 15.09036 98 ARG A CA 1
ATOM 4299 C C . ARG C 1 82 ? 6.00304 20.21966 60.55251 1.000 14.37844 98 ARG A C 1
ATOM 4300 O O . ARG C 1 82 ? 5.14807 20.08003 59.67467 1.000 16.36172 98 ARG A O 1
ATOM 4321 N N . GLU C 1 83 ? 6.40212 21.42401 60.97545 1.000 14.97396 99 GLU A N 1
ATOM 4322 C CA . GLU C 1 83 ? 5.93948 22.66129 60.35021 1.000 15.63316 99 GLU A CA 1
ATOM 4323 C C . GLU C 1 83 ? 6.24458 22.63924 58.85452 1.000 14.23116 99 GLU A C 1
ATOM 4324 O O . GLU C 1 83 ? 5.39373 22.96386 58.01959 1.000 15.98282 99 GLU A O 1
ATOM 4336 N N . GLU C 1 84 ? 7.46796 22.27102 58.51953 1.000 12.73524 100 GLU A N 1
ATOM 4337 C CA . GLU C 1 84 ? 7.86079 22.23147 57.09992 1.000 13.14956 100 GLU A CA 1
ATOM 4338 C C . GLU C 1 84 ? 7.04875 21.20457 56.34035 1.000 14.26499 100 GLU A C 1
ATOM 4339 O O . GLU C 1 84 ? 6.58572 21.46010 55.21677 1.000 14.52898 100 GLU A O 1
ATOM 4351 N N . MET C 1 85 ? 6.83773 20.03252 56.93663 1.000 13.47418 101 MET A N 1
ATOM 4352 C CA . MET C 1 85 ? 6.16757 18.93288 56.26120 1.000 13.33819 101 MET A CA 1
ATOM 4353 C C . MET C 1 85 ? 4.67263 19.12559 56.13083 1.000 14.08755 101 MET A C 1
ATOM 4354 O O . MET C 1 85 ? 4.06106 18.48078 55.26667 1.000 14.63329 101 MET A O 1
ATOM 4368 N N . THR C 1 86 ? 4.06915 19.99649 56.93843 1.000 14.90306 102 THR A N 1
ATOM 4369 C CA . THR C 1 86 ? 2.62418 20.20000 56.94386 1.000 16.69272 102 THR A CA 1
ATOM 4370 C C . THR C 1 86 ? 2.22047 21.57093 56.43348 1.000 14.60895 102 THR A C 1
ATOM 4371 O O . THR C 1 86 ? 1.02554 21.89876 56.46035 1.000 18.06210 102 THR A O 1
ATOM 4382 N N . ASP C 1 87 ? 3.15239 22.33696 55.87677 1.000 14.91985 103 ASP A N 1
ATOM 4383 C CA . ASP C 1 87 ? 2.80853 23.57468 55.18701 1.000 16.55747 103 ASP A CA 1
ATOM 4384 C C . ASP C 1 87 ? 1.78886 23.28979 54.08756 1.000 16.01729 103 ASP A C 1
ATOM 4385 O O . ASP C 1 87 ? 1.87052 22.27390 53.39406 1.000 15.19161 103 ASP A O 1
ATOM 4394 N N . ASP C 1 88 ? 0.80915 24.18017 53.93655 1.000 16.98857 104 ASP A N 1
ATOM 4395 C CA . ASP C 1 88 ? -0.25290 23.92595 52.96978 1.000 16.95120 104 ASP A CA 1
ATOM 4396 C C . ASP C 1 88 ? 0.26577 23.78358 51.53882 1.000 17.56603 104 ASP A C 1
ATOM 4397 O O . ASP C 1 88 ? -0.43902 23.21051 50.69510 1.000 20.48049 104 ASP A O 1
ATOM 4406 N N . ARG C 1 89 ? 1.46169 24.30201 51.24621 1.000 16.29515 105 ARG A N 1
ATOM 4407 C CA . ARG C 1 89 ? 2.07070 24.22234 49.91350 1.000 17.28915 105 ARG A CA 1
ATOM 4408 C C . ARG C 1 89 ? 2.75484 22.88714 49.65699 1.000 16.00316 105 ARG A C 1
ATOM 4409 O O . ARG C 1 89 ? 3.26275 22.63986 48.55151 1.000 14.50692 105 ARG A O 1
ATOM 4430 N N . ALA C 1 90 ? 2.79138 21.99129 50.62988 1.000 13.18726 106 ALA A N 1
ATOM 4431 C CA . ALA C 1 90 ? 3.50882 20.73439 50.47087 1.000 12.58900 106 ALA A CA 1
ATOM 4432 C C . ALA C 1 90 ? 2.74319 19.76855 49.58859 1.000 13.29673 106 ALA A C 1
ATOM 4433 O O . ALA C 1 90 ? 1.55181 19.51578 49.80738 1.000 15.98463 106 ALA A O 1
ATOM 4440 N N . TRP C 1 91 ? 3.43822 19.20386 48.60757 1.000 11.02224 107 TRP A N 1
ATOM 4441 C CA . TRP C 1 91 ? 2.96050 18.08437 47.80997 1.000 11.43123 107 TRP A CA 1
ATOM 4442 C C . TRP C 1 91 ? 3.73444 16.83006 48.18288 1.000 10.49794 107 TRP A C 1
ATOM 4443 O O . TRP C 1 91 ? 4.91314 16.89612 48.53539 1.000 10.87834 107 TRP A O 1
ATOM 4464 N N . TYR C 1 92 ? 3.07169 15.68092 48.09583 1.000 12.28630 108 TYR A N 1
ATOM 4465 C CA . TYR C 1 92 ? 3.67575 14.39217 48.38628 1.000 12.89150 108 TYR A CA 1
ATOM 4466 C C . TYR C 1 92 ? 3.53689 13.41359 47.23458 1.000 12.70498 108 TYR A C 1
ATOM 4467 O O . TYR C 1 92 ? 2.45423 13.26487 46.66081 1.000 17.87442 108 TYR A O 1
ATOM 4485 N N . LEU C 1 93 ? 4.62619 12.76943 46.90272 1.000 11.70002 109 LEU A N 1
ATOM 4486 C CA . LEU C 1 93 ? 4.63293 11.57901 46.06898 1.000 12.15115 109 LEU A CA 1
ATOM 4487 C C . LEU C 1 93 ? 4.88994 10.41359 46.99616 1.000 13.86663 109 LEU A C 1
ATOM 4488 O O . LEU C 1 93 ? 5.88407 10.42404 47.72103 1.000 15.94224 109 LEU A O 1
ATOM 4504 N N . ILE C 1 94 ? 3.98898 9.43876 47.00822 1.000 13.12545 110 ILE A N 1
ATOM 4505 C CA . ILE C 1 94 ? 4.10082 8.31840 47.94032 1.000 13.81924 110 ILE A CA 1
ATOM 4506 C C . ILE C 1 94 ? 3.97002 7.01055 47.17986 1.000 12.27077 110 ILE A C 1
ATOM 4507 O O . ILE C 1 94 ? 3.05266 6.84692 46.35465 1.000 13.02428 110 ILE A O 1
ATOM 4523 N N . ALA C 1 95 ? 4.86763 6.07821 47.48320 1.000 12.19897 111 ALA A N 1
ATOM 4524 C CA . ALA C 1 95 ? 4.83668 4.71756 46.94330 1.000 11.37064 111 ALA A CA 1
ATOM 4525 C C . ALA C 1 95 ? 4.22546 3.80031 47.99139 1.000 12.85118 111 ALA A C 1
ATOM 4526 O O . ALA C 1 95 ? 4.66409 3.79258 49.14759 1.000 12.60798 111 ALA A O 1
ATOM 4533 N N . TRP C 1 96 ? 3.23974 3.03084 47.56680 1.000 13.29067 112 TRP A N 1
ATOM 4534 C CA . TRP C 1 96 ? 2.47566 2.12329 48.42486 1.000 11.49124 112 TRP A CA 1
ATOM 4535 C C . TRP C 1 96 ? 2.64503 0.68015 47.99261 1.000 13.37929 112 TRP A C 1
ATOM 4536 O O . TRP C 1 96 ? 2.51454 0.34910 46.81139 1.000 13.88211 112 TRP A O 1
ATOM 4557 N N . GLU C 1 97 ? 2.88147 -0.20349 48.97170 1.000 14.19286 113 GLU A N 1
ATOM 4558 C CA . GLU C 1 97 ? 2.78762 -1.64366 48.74013 1.000 15.86548 113 GLU A CA 1
ATOM 4559 C C . GLU C 1 97 ? 1.38139 -2.12629 49.05044 1.000 14.20817 113 GLU A C 1
ATOM 4560 O O . GLU C 1 97 ? 0.84083 -1.83028 50.12389 1.000 15.22035 113 GLU A O 1
ATOM 4572 N N . ASN C 1 98 ? 0.79313 -2.83372 48.09076 1.000 16.54370 114 ASN A N 1
ATOM 4573 C CA . ASN C 1 98 ? -0.54793 -3.40468 48.22913 1.000 19.33743 114 ASN A CA 1
ATOM 4574 C C . ASN C 1 98 ? -1.57068 -2.38253 48.69862 1.000 17.85450 114 ASN A C 1
ATOM 4575 O O . ASN C 1 98 ? -2.46748 -2.68341 49.49241 1.000 22.73831 114 ASN A O 1
ATOM 4586 N N . SER C 1 99 ? -1.46035 -1.16815 48.17646 1.000 19.89716 115 SER A N 1
ATOM 4587 C CA . SER C 1 99 ? -2.39820 -0.08993 48.46137 1.000 20.84674 115 SER A CA 1
ATOM 4588 C C . SER C 1 99 ? -2.58291 0.14801 49.95438 1.000 23.10172 115 SER A C 1
ATOM 4589 O O . SER C 1 99 ? -3.61200 0.68212 50.37743 1.000 27.91943 115 SER A O 1
ATOM 4597 N N . SER C 1 100 ? -1.58262 -0.20163 50.77163 1.000 16.85759 116 SER A N 1
ATOM 4598 C CA . SER C 1 100 ? -1.80088 -0.16512 52.20705 1.000 16.83365 116 SER A CA 1
ATOM 4599 C C . SER C 1 100 ? -0.59527 0.20816 53.05296 1.000 16.14275 116 SER A C 1
ATOM 4600 O O . SER C 1 100 ? -0.76321 0.82281 54.11826 1.000 20.35967 116 SER A O 1
ATOM 4608 N N . VAL C 1 101 ? 0.60574 -0.15035 52.62435 1.000 13.79775 117 VAL A N 1
ATOM 4609 C CA . VAL C 1 101 ? 1.81899 0.10618 53.39982 1.000 15.58409 117 VAL A CA 1
ATOM 4610 C C . VAL C 1 101 ? 2.67120 1.11846 52.62927 1.000 13.48261 117 VAL A C 1
ATOM 4611 O O . VAL C 1 101 ? 3.16809 0.79413 51.54404 1.000 14.29364 117 VAL A O 1
ATOM 4624 N N . PRO C 1 102 ? 2.90819 2.29826 53.18013 1.000 13.33314 118 PRO A N 1
ATOM 4625 C CA . PRO C 1 102 ? 3.73201 3.29164 52.47909 1.000 12.22870 118 PRO A CA 1
ATOM 4626 C C . PRO C 1 102 ? 5.18432 2.93264 52.68799 1.000 13.08960 118 PRO A C 1
ATOM 4627 O O . PRO C 1 102 ? 5.59048 2.56286 53.79632 1.000 13.84467 118 PRO A O 1
ATOM 4638 N N . VAL C 1 103 ? 5.97821 2.98306 51.61878 1.000 12.68655 119 VAL A N 1
ATOM 4639 C CA . VAL C 1 103 ? 7.37206 2.56685 51.69572 1.000 12.29829 119 VAL A CA 1
ATOM 4640 C C . VAL C 1 103 ? 8.36306 3.63395 51.25921 1.000 11.80436 119 VAL A C 1
ATOM 4641 O O . VAL C 1 103 ? 9.55819 3.44319 51.46734 1.000 12.98385 119 VAL A O 1
ATOM 4654 N N . ALA C 1 104 ? 7.90771 4.70270 50.60150 1.000 13.04746 120 ALA A N 1
ATOM 4655 C CA . ALA C 1 104 ? 8.80190 5.75598 50.13519 1.000 12.43784 120 ALA A CA 1
ATOM 4656 C C . ALA C 1 104 ? 7.97464 6.99034 49.85354 1.000 11.43511 120 ALA A C 1
ATOM 4657 O O . ALA C 1 104 ? 6.80428 6.90661 49.49080 1.000 12.32179 120 ALA A O 1
ATOM 4664 N N . PHE C 1 105 ? 8.59371 8.16069 50.02672 1.000 12.19077 121 PHE A N 1
ATOM 4665 C CA . PHE C 1 105 ? 7.91143 9.38536 49.64736 1.000 11.67718 121 PHE A CA 1
ATOM 4666 C C . PHE C 1 105 ? 8.90358 10.47213 49.25126 1.000 12.63688 121 PHE A C 1
ATOM 4667 O O . PHE C 1 105 ? 10.08982 10.41281 49.54606 1.000 12.16410 121 PHE A O 1
ATOM 4684 N N . SER C 1 106 ? 8.37635 11.45165 48.53007 1.000 10.71083 122 SER A N 1
ATOM 4685 C CA . SER C 1 106 ? 9.00266 12.76374 48.36872 1.000 10.30342 122 SER A CA 1
ATOM 4686 C C . SER C 1 106 ? 8.00462 13.84293 48.75979 1.000 10.42623 122 SER A C 1
ATOM 4687 O O . SER C 1 106 ? 6.81626 13.76871 48.43301 1.000 12.31707 122 SER A O 1
ATOM 4695 N N . HIS C 1 107 ? 8.49394 14.81313 49.53932 1.000 10.22907 123 HIS A N 1
ATOM 4696 C CA . HIS C 1 107 ? 7.82925 16.09274 49.80434 1.000 11.17481 123 HIS A CA 1
ATOM 4697 C C . HIS C 1 107 ? 8.42818 17.07782 48.81000 1.000 10.44623 123 HIS A C 1
ATOM 4698 O O . HIS C 1 107 ? 9.64905 17.23833 48.77521 1.000 11.27040 123 HIS A O 1
ATOM 4712 N N . PHE C 1 108 ? 7.59229 17.66380 47.96761 1.000 10.32357 124 PHE A N 1
ATOM 4713 C CA . PHE C 1 108 ? 8.08765 18.63976 46.99514 1.000 10.11033 124 PHE A CA 1
ATOM 4714 C C . PHE C 1 108 ? 7.13689 19.81401 46.92586 1.000 11.24581 124 PHE A C 1
ATOM 4715 O O . PHE C 1 108 ? 5.99372 19.75763 47.39350 1.000 11.29294 124 PHE A O 1
ATOM 4732 N N . ARG C 1 109 ? 7.62139 20.91313 46.33009 1.000 10.56475 125 ARG A N 1
ATOM 4733 C CA . ARG C 1 109 ? 6.81756 22.11060 46.11931 1.000 10.44902 125 ARG A CA 1
ATOM 4734 C C . ARG C 1 109 ? 7.12719 22.72847 44.77597 1.000 10.43692 125 ARG A C 1
ATOM 4735 O O . ARG C 1 109 ? 8.19739 22.53876 44.21642 1.000 12.00543 125 ARG A O 1
ATOM 4756 N N . PHE C 1 110 ? 6.17253 23.47068 44.27118 1.000 10.67496 126 PHE A N 1
ATOM 4757 C CA . PHE C 1 110 ? 6.39016 24.36556 43.13749 1.000 9.81361 126 PHE A CA 1
ATOM 4758 C C . PHE C 1 110 ? 6.57730 25.73518 43.75883 1.000 11.12430 126 PHE A C 1
ATOM 4759 O O . PHE C 1 110 ? 5.69068 26.21904 44.45471 1.000 12.47416 126 PHE A O 1
ATOM 4776 N N . ASP C 1 111 ? 7.72596 26.37603 43.51982 1.000 10.87051 127 ASP A N 1
ATOM 4777 C CA . ASP C 1 111 ? 8.04378 27.60125 44.23201 1.000 11.97545 127 ASP A CA 1
ATOM 4778 C C . ASP C 1 111 ? 9.00714 28.43752 43.41096 1.000 13.28519 127 ASP A C 1
ATOM 4779 O O . ASP C 1 111 ? 9.44763 28.04681 42.34506 1.000 12.97255 127 ASP A O 1
ATOM 4788 N N . VAL C 1 112 ? 9.28367 29.63810 43.89885 1.000 13.96081 128 VAL A N 1
ATOM 4789 C CA . VAL C 1 112 ? 10.31697 30.50122 43.34108 1.000 15.46921 128 VAL A CA 1
ATOM 4790 C C . VAL C 1 112 ? 11.57005 30.34145 44.19359 1.000 16.28993 128 VAL A C 1
ATOM 4791 O O . VAL C 1 112 ? 11.50749 30.36595 45.43016 1.000 16.42800 128 VAL A O 1
ATOM 4804 N N . GLU C 1 113 ? 12.69499 30.11413 43.54169 1.000 13.52346 129 GLU A N 1
ATOM 4805 C CA . GLU C 1 113 ? 13.99427 30.12206 44.19235 1.000 16.12821 129 GLU A CA 1
ATOM 4806 C C . GLU C 1 113 ? 14.97801 30.88071 43.32372 1.000 15.76118 129 GLU A C 1
ATOM 4807 O O . GLU C 1 113 ? 15.14348 30.58626 42.13594 1.000 15.31169 129 GLU A O 1
ATOM 4819 N N . CYS C 1 114 ? 15.58672 31.91007 43.91888 1.000 16.34621 130 CYS A N 1
ATOM 4820 C CA . CYS C 1 114 ? 16.56844 32.75213 43.23630 1.000 21.08214 130 CYS A CA 1
ATOM 4821 C C . CYS C 1 114 ? 15.99563 33.30910 41.94665 1.000 14.72228 130 CYS A C 1
ATOM 4822 O O . CYS C 1 114 ? 16.66459 33.38240 40.91800 1.000 17.20361 130 CYS A O 1
ATOM 4830 N N . GLY C 1 115 ? 14.73088 33.70177 42.01986 1.000 15.20368 131 GLY A N 1
ATOM 4831 C CA . GLY C 1 115 ? 14.08026 34.34682 40.92369 1.000 14.31840 131 GLY A CA 1
ATOM 4832 C C . GLY C 1 115 ? 13.56662 33.43610 39.83479 1.000 13.47658 131 GLY A C 1
ATOM 4833 O O . GLY C 1 115 ? 12.98847 33.93199 38.86245 1.000 16.79534 131 GLY A O 1
ATOM 4837 N N . ASP C 1 116 ? 13.70337 32.10817 39.99467 1.000 13.71919 132 ASP A N 1
ATOM 4838 C CA . ASP C 1 116 ? 13.24800 31.16163 38.98325 1.000 14.12877 132 ASP A CA 1
ATOM 4839 C C . ASP C 1 116 ? 12.11965 30.28429 39.51974 1.000 12.16787 132 ASP A C 1
ATOM 4840 O O . ASP C 1 116 ? 12.08474 29.93160 40.70121 1.000 13.66359 132 ASP A O 1
ATOM 4849 N N . GLU C 1 117 ? 11.24572 29.88220 38.62005 1.000 13.03350 133 GLU A N 1
ATOM 4850 C CA . GLU C 1 117 ? 10.27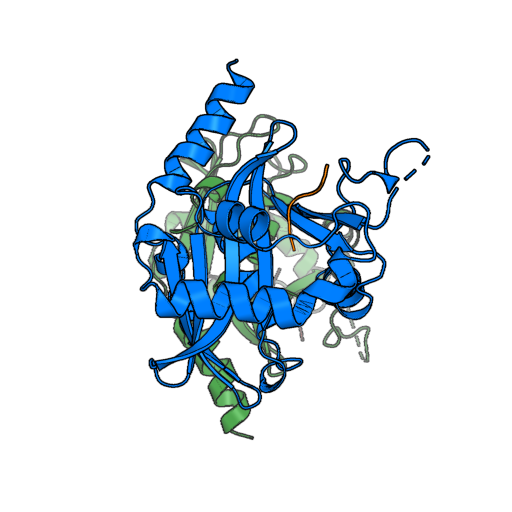088 28.83355 38.91335 1.000 11.80007 133 GLU A CA 1
ATOM 4851 C C . GLU C 1 117 ? 10.97949 27.48381 39.02993 1.000 11.32570 133 GLU A C 1
ATOM 4852 O O . GLU C 1 117 ? 11.72492 27.07438 38.12936 1.000 13.01117 133 GLU A O 1
ATOM 4864 N N . VAL C 1 118 ? 10.80751 26.82506 40.18095 1.000 8.93762 134 VAL A N 1
ATOM 4865 C CA . VAL C 1 118 ? 11.49788 25.56923 40.46759 1.000 10.92121 134 VAL A CA 1
ATOM 4866 C C . VAL C 1 118 ? 10.54336 24.55123 41.06672 1.000 9.91992 134 VAL A C 1
ATOM 4867 O O . VAL C 1 118 ? 9.55198 24.89206 41.70878 1.000 10.83840 134 VAL A O 1
ATOM 4880 N N . LEU C 1 119 ? 10.86281 23.28245 40.85974 1.000 9.86224 135 LEU A N 1
ATOM 4881 C CA . LEU C 1 119 ? 10.29187 22.19810 41.64775 1.000 10.40604 135 LEU A CA 1
ATOM 4882 C C . LEU C 1 119 ? 11.34408 21.91313 42.70376 1.000 10.82246 135 LEU A C 1
ATOM 4883 O O . LEU C 1 119 ? 12.44080 21.44934 42.38713 1.000 10.52042 135 LEU A O 1
ATOM 4899 N N . TYR C 1 120 ? 11.01318 22.22455 43.94546 1.000 9.94436 136 TYR A N 1
ATOM 4900 C CA . TYR C 1 120 ? 11.92847 22.05070 45.06318 1.000 10.14849 136 TYR A CA 1
ATOM 4901 C C . TYR C 1 120 ? 11.60285 20.72462 45.72700 1.000 9.85958 136 TYR A C 1
ATOM 4902 O O . TYR C 1 120 ? 10.48648 20.54345 46.21936 1.000 10.96223 136 TYR A O 1
ATOM 4920 N N . CYS C 1 121 ? 12.55602 19.81532 45.74274 1.000 10.29194 137 CYS A N 1
ATOM 4921 C CA . CYS C 1 121 ? 12.40158 18.51946 46.39371 1.000 10.11573 137 CYS A CA 1
ATOM 4922 C C . CYS C 1 121 ? 12.91760 18.64772 47.82070 1.000 10.63771 137 CYS A C 1
ATOM 4923 O O . CYS C 1 121 ? 14.12550 18.67455 48.02937 1.000 12.21352 137 CYS A O 1
ATOM 4931 N N . TYR C 1 122 ? 11.99752 18.71561 48.78824 1.000 11.26007 138 TYR A N 1
ATOM 4932 C CA . TYR C 1 122 ? 12.35891 18.87800 50.19723 1.000 11.26894 138 TYR A CA 1
ATOM 4933 C C . TYR C 1 122 ? 12.73580 17.56573 50.86648 1.000 12.34939 138 TYR A C 1
ATOM 4934 O O . TYR C 1 122 ? 13.41730 17.59325 51.89484 1.000 12.56258 138 TYR A O 1
ATOM 4952 N N . GLU C 1 123 ? 12.22617 16.42360 50.39220 1.000 11.76555 139 GLU A N 1
ATOM 4953 C CA . GLU C 1 123 ? 12.63444 15.14368 50.93165 1.000 10.53779 139 GLU A CA 1
ATOM 4954 C C . GLU C 1 123 ? 12.52286 14.08646 49.84831 1.000 12.30814 139 GLU A C 1
ATOM 4955 O O . GLU C 1 123 ? 11.57717 14.10084 49.05143 1.000 12.50331 139 GLU A O 1
ATOM 4967 N N . VAL C 1 124 ? 13.45982 13.15578 49.82318 1.000 11.40040 140 VAL A N 1
ATOM 4968 C CA . VAL C 1 124 ? 13.21791 11.83732 49.22532 1.000 11.71002 140 VAL A CA 1
ATOM 4969 C C . VAL C 1 124 ? 13.68485 10.80199 50.24471 1.000 12.27752 140 VAL A C 1
ATOM 4970 O O . VAL C 1 124 ? 14.84988 10.79546 50.64011 1.000 12.26448 140 VAL A O 1
ATOM 4983 N N . GLN C 1 125 ? 12.75480 9.96194 50.70634 1.000 10.80726 141 GLN A N 1
ATOM 4984 C CA . GLN C 1 125 ? 13.01348 9.04840 51.82305 1.000 10.27854 141 GLN A CA 1
ATOM 4985 C C . GLN C 1 125 ? 12.40722 7.69327 51.49210 1.000 10.97834 141 GLN A C 1
ATOM 4986 O O . GLN C 1 125 ? 11.20187 7.59490 51.23685 1.000 12.50224 141 GLN A O 1
ATOM 5000 N N . LEU C 1 126 ? 13.23492 6.66536 51.54868 1.000 12.51678 142 LEU A N 1
ATOM 5001 C CA . LEU C 1 126 ? 12.80713 5.28089 51.37465 1.000 12.36217 142 LEU A CA 1
ATOM 5002 C C . LEU C 1 126 ? 13.03971 4.47483 52.64293 1.000 13.04793 142 LEU A C 1
ATOM 5003 O O . LEU C 1 126 ? 14.05477 4.63977 53.31783 1.000 14.04435 142 LEU A O 1
ATOM 5019 N N . GLU C 1 127 ? 12.12077 3.55612 52.91775 1.000 12.92204 143 GLU A N 1
ATOM 5020 C CA . GLU C 1 127 ? 12.40157 2.50736 53.89943 1.000 13.14621 143 GLU A CA 1
ATOM 5021 C C . GLU C 1 127 ? 13.59771 1.69717 53.42747 1.000 14.38409 143 GLU A C 1
ATOM 5022 O O . GLU C 1 127 ? 13.78361 1.46971 52.23267 1.000 13.95252 143 GLU A O 1
ATOM 5034 N N . SER C 1 128 ? 14.42764 1.24493 54.38395 1.000 15.47294 144 SER A N 1
ATOM 5035 C CA . SER C 1 128 ? 15.63248 0.49937 54.00988 1.000 16.96698 144 SER A CA 1
ATOM 5036 C C . SER C 1 128 ? 15.35211 -0.68452 53.08547 1.000 15.84973 144 SER A C 1
ATOM 5037 O O . SER C 1 128 ? 16.12871 -0.95868 52.16756 1.000 17.73467 144 SER A O 1
ATOM 5045 N N . LYS C 1 129 ? 14.25557 -1.40988 53.31093 1.000 15.82627 145 LYS A N 1
ATOM 5046 C CA . LYS C 1 129 ? 14.01188 -2.63095 52.55876 1.000 16.53468 145 LYS A CA 1
ATOM 5047 C C . LYS C 1 129 ? 13.75425 -2.39696 51.07880 1.000 17.46958 145 LYS A C 1
ATOM 5048 O O . LYS C 1 129 ? 13.88178 -3.33542 50.28372 1.000 19.05065 145 LYS A O 1
ATOM 5067 N N . VAL C 1 130 ? 13.42081 -1.16974 50.66671 1.000 14.70717 146 VAL A N 1
ATOM 5068 C CA . VAL C 1 130 ? 13.11203 -0.88105 49.26726 1.000 15.04220 146 VAL A CA 1
ATOM 5069 C C . VAL C 1 130 ? 14.22919 -0.10390 48.58734 1.000 16.03031 146 VAL A C 1
ATOM 5070 O O . VAL C 1 130 ? 14.07622 0.28624 47.43393 1.000 16.25604 146 VAL A O 1
ATOM 5083 N N . ARG C 1 131 ? 15.35916 0.09847 49.26041 1.000 14.65666 147 ARG A N 1
ATOM 5084 C CA . ARG C 1 131 ? 16.48717 0.81930 48.68048 1.000 16.12577 147 ARG A CA 1
ATOM 5085 C C . ARG C 1 131 ? 17.27638 -0.04165 47.69162 1.000 14.77087 147 ARG A C 1
ATOM 5086 O O . ARG C 1 131 ? 17.21964 -1.27543 47.70507 1.000 16.65699 147 ARG A O 1
ATOM 5107 N N . ARG C 1 132 ? 18.01434 0.64147 46.81608 1.000 14.52118 148 ARG A N 1
ATOM 5108 C CA . ARG C 1 132 ? 18.91793 0.03425 45.84401 1.000 15.48421 148 ARG A CA 1
ATOM 5109 C C . ARG C 1 132 ? 18.19294 -0.91180 44.90347 1.000 16.59187 148 ARG A C 1
ATOM 5110 O O . ARG C 1 132 ? 18.75185 -1.90720 44.44097 1.000 19.01077 148 ARG A O 1
ATOM 5131 N N . LYS C 1 133 ? 16.96082 -0.54164 44.53380 1.000 15.03124 149 LYS A N 1
ATOM 5132 C CA . LYS C 1 133 ? 16.15338 -1.25878 43.56764 1.000 15.88460 149 LYS A CA 1
ATOM 5133 C C . LYS C 1 133 ? 15.61769 -0.34176 42.48077 1.000 15.70385 149 LYS A C 1
ATOM 5134 O O . LYS C 1 133 ? 14.75980 -0.77084 41.69779 1.000 14.57146 149 LYS A O 1
ATOM 5153 N N . GLY C 1 134 ? 16.08735 0.90355 42.43005 1.000 15.35584 150 GLY A N 1
ATOM 5154 C CA . GLY C 1 134 ? 15.71300 1.82276 41.36786 1.000 13.54417 150 GLY A CA 1
ATOM 5155 C C . GLY C 1 134 ? 14.52680 2.69280 41.67829 1.000 13.75605 150 GLY A C 1
ATOM 5156 O O . GLY C 1 134 ? 14.17487 3.55272 40.85381 1.000 14.27784 150 GLY A O 1
ATOM 5160 N N . LEU C 1 135 ? 13.89703 2.52521 42.83474 1.000 12.77654 151 LEU A N 1
ATOM 5161 C CA . LEU C 1 135 ? 12.71208 3.31914 43.15426 1.000 12.58937 151 LEU A CA 1
ATOM 5162 C C . LEU C 1 135 ? 13.05385 4.79425 43.38421 1.000 12.42089 151 LEU A C 1
ATOM 5163 O O . LEU C 1 135 ? 12.29633 5.68759 42.96517 1.000 13.22657 151 LEU A O 1
ATOM 5179 N N . GLY C 1 136 ? 14.16713 5.07664 44.05960 1.000 12.61024 152 GLY A N 1
ATOM 5180 C CA . GLY C 1 136 ? 14.58319 6.45968 44.23939 1.000 13.67319 152 GLY A CA 1
ATOM 5181 C C . GLY C 1 136 ? 14.78467 7.17121 42.91516 1.000 13.20788 152 GLY A C 1
ATOM 5182 O O . GLY C 1 136 ? 14.30055 8.28209 42.71415 1.000 13.78856 152 GLY A O 1
ATOM 5186 N N . LYS C 1 137 ? 15.52651 6.55801 42.00280 1.000 12.89541 153 LYS A N 1
ATOM 5187 C CA . LYS C 1 137 ? 15.72283 7.14504 40.68836 1.000 13.15178 153 LYS A CA 1
ATOM 5188 C C . LYS C 1 137 ? 14.38824 7.37729 39.99871 1.000 14.71876 153 LYS A C 1
ATOM 5189 O O . LYS C 1 137 ? 14.18379 8.42666 39.38089 1.000 14.77748 153 LYS A O 1
ATOM 5208 N N . PHE C 1 138 ? 13.44780 6.44023 40.11992 1.000 11.56789 154 PHE A N 1
ATOM 5209 C CA . PHE C 1 138 ? 12.13840 6.57653 39.49254 1.000 11.50927 154 PHE A CA 1
ATOM 5210 C C . PHE C 1 138 ? 11.37851 7.75799 40.06086 1.000 11.27507 154 PHE A C 1
ATOM 5211 O O . PHE C 1 138 ? 10.75445 8.51012 39.30116 1.000 12.43560 154 PHE A O 1
ATOM 5228 N N . LEU C 1 139 ? 11.40417 7.95110 41.38136 1.000 11.38866 155 LEU A N 1
ATOM 5229 C CA . LEU C 1 139 ? 10.72323 9.09314 41.97627 1.000 11.58764 155 LEU A CA 1
ATOM 5230 C C . LEU C 1 139 ? 11.30923 10.40196 41.48190 1.000 10.55115 155 LEU A C 1
ATOM 5231 O O . LEU C 1 139 ? 10.56666 11.34627 41.20240 1.000 11.21179 155 LEU A O 1
ATOM 5247 N N . ILE C 1 140 ? 12.63199 10.48083 41.37197 1.000 12.05089 156 ILE A N 1
ATOM 5248 C CA . ILE C 1 140 ? 13.23367 11.71414 40.87123 1.000 10.72936 156 ILE A CA 1
ATOM 5249 C C . ILE C 1 140 ? 12.89738 11.89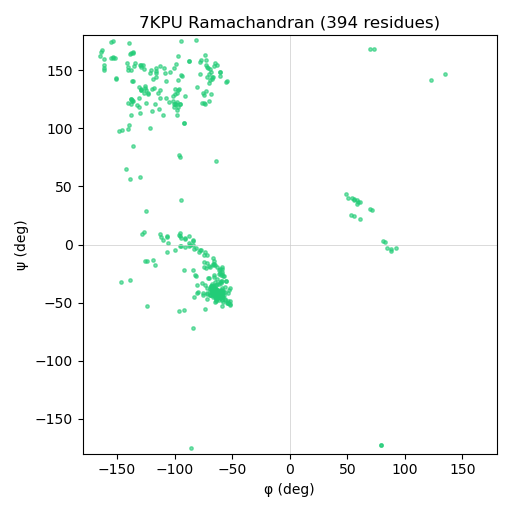827 39.39305 1.000 11.71975 156 ILE A C 1
ATOM 5250 O O . ILE C 1 140 ? 12.68057 13.04091 38.93588 1.000 12.70111 156 ILE A O 1
ATOM 5266 N N . GLN C 1 141 ? 12.82684 10.80663 38.61948 1.000 11.33551 157 GLN A N 1
ATOM 5267 C CA . GLN C 1 141 ? 12.39481 10.90224 37.22643 1.000 11.81860 157 GLN A CA 1
ATOM 5268 C C . GLN C 1 141 ? 10.99719 11.49482 37.13234 1.000 11.27347 157 GLN A C 1
ATOM 5269 O O . GLN C 1 141 ? 10.72491 12.34014 36.26666 1.000 11.49804 157 GLN A O 1
ATOM 5283 N N . ILE C 1 142 ? 10.08300 11.08276 38.01063 1.000 10.52914 158 ILE A N 1
ATOM 5284 C CA . ILE C 1 142 ? 8.74549 11.66576 38.05136 1.000 10.41685 158 ILE A CA 1
ATOM 5285 C C . ILE C 1 142 ? 8.82243 13.16652 38.30443 1.000 10.62732 158 ILE A C 1
ATOM 5286 O O . ILE C 1 142 ? 8.16160 13.95589 37.61969 1.000 10.35038 158 ILE A O 1
ATOM 5302 N N . LEU C 1 143 ? 9.61216 13.59521 39.30984 1.000 10.08311 159 LEU A N 1
ATOM 5303 C CA . LEU C 1 143 ? 9.73352 15.02811 39.58960 1.000 10.21266 159 LEU A CA 1
ATOM 5304 C C . LEU C 1 143 ? 10.26024 15.78305 38.37854 1.000 10.46186 159 LEU A C 1
ATOM 5305 O O . LEU C 1 143 ? 9.77527 16.87624 38.07395 1.000 10.19404 159 LEU A O 1
ATOM 5321 N N . GLN C 1 144 ? 11.21164 15.20466 37.65110 1.000 10.81238 160 GLN A N 1
ATOM 5322 C CA . GLN C 1 144 ? 11.73706 15.88890 36.47723 1.000 10.98684 160 GLN A CA 1
ATOM 5323 C C . GLN C 1 144 ? 10.67253 15.99076 35.38611 1.000 10.57946 160 GLN A C 1
ATOM 5324 O O . GLN C 1 144 ? 10.55610 17.02649 34.71784 1.000 10.63938 160 GLN A O 1
ATOM 5338 N N . LEU C 1 145 ? 9.85538 14.96028 35.19399 1.000 10.09679 161 LEU A N 1
ATOM 5339 C CA . LEU C 1 145 ? 8.75222 15.05256 34.24043 1.000 9.99338 161 LEU A CA 1
ATOM 5340 C C . LEU C 1 145 ? 7.73424 16.10640 34.66577 1.000 10.46588 161 LEU A C 1
ATOM 5341 O O . LEU C 1 145 ? 7.25975 16.89433 33.84513 1.000 10.68861 161 LEU A O 1
ATOM 5357 N N . MET C 1 146 ? 7.40387 16.16805 35.95781 1.000 10.73192 162 MET A N 1
ATOM 5358 C CA . MET C 1 146 ? 6.49431 17.21143 36.42319 1.000 10.34359 162 MET A CA 1
ATOM 5359 C C . MET C 1 146 ? 7.07767 18.61121 36.20098 1.000 11.12585 162 MET A C 1
ATOM 5360 O O . MET C 1 146 ? 6.35988 19.56771 35.86604 1.000 11.13312 162 MET A O 1
ATOM 5374 N N . ALA C 1 147 ? 8.38602 18.76022 36.41514 1.000 9.64271 163 ALA A N 1
ATOM 5375 C CA . ALA C 1 147 ? 9.01700 20.05247 36.16001 1.000 10.67100 163 ALA A CA 1
ATOM 5376 C C . ALA C 1 147 ? 8.88962 20.44479 34.70411 1.000 10.40267 163 ALA A C 1
ATOM 5377 O O . ALA C 1 147 ? 8.57351 21.59143 34.39296 1.000 10.43521 163 ALA A O 1
ATOM 5384 N N . ASN C 1 148 ? 9.09964 19.50808 33.78638 1.000 10.25490 164 ASN A N 1
ATOM 5385 C CA . ASN C 1 148 ? 8.92851 19.80571 32.36639 1.000 10.54840 164 ASN A CA 1
ATOM 5386 C C . ASN C 1 148 ? 7.49834 20.16938 32.05353 1.000 10.73084 164 ASN A C 1
ATOM 5387 O O . ASN C 1 148 ? 7.24226 21.10800 31.27664 1.000 12.74200 164 ASN A O 1
ATOM 5398 N N . SER C 1 149 ? 6.54056 19.39488 32.55891 1.000 10.83271 165 SER A N 1
ATOM 5399 C CA . SER C 1 149 ? 5.13343 19.62270 32.25852 1.000 11.34388 165 SER A CA 1
ATOM 5400 C C . SER C 1 149 ? 4.62970 20.96306 32.77009 1.000 12.53905 165 SER A C 1
ATOM 5401 O O . SER C 1 149 ? 3.86816 21.65178 32.07174 1.000 14.90098 165 SER A O 1
ATOM 5409 N N . THR C 1 150 ? 5.00112 21.32925 33.98702 1.000 10.39772 166 THR A N 1
ATOM 5410 C CA . THR C 1 150 ? 4.54665 22.56518 34.62531 1.000 10.22311 166 THR A CA 1
ATOM 5411 C C . THR C 1 150 ? 5.41497 23.76590 34.28468 1.000 10.40670 166 THR A C 1
ATOM 5412 O O . THR C 1 150 ? 5.11602 24.88531 34.72645 1.000 11.92673 166 THR A O 1
ATOM 5423 N N . GLN C 1 151 ? 6.46610 23.57687 33.48825 1.000 10.36925 167 GLN A N 1
ATOM 5424 C CA . GLN C 1 151 ? 7.35092 24.66047 33.04398 1.000 11.46109 167 GLN A CA 1
ATOM 5425 C C . GLN C 1 151 ? 8.21801 25.22807 34.16160 1.000 11.97640 167 GLN A C 1
ATOM 5426 O O . GLN C 1 151 ? 8.56918 26.40827 34.13680 1.000 12.37443 167 GLN A O 1
ATOM 5440 N N . MET C 1 152 ? 8.59651 24.42050 35.14617 1.000 10.93015 168 MET A N 1
ATOM 5441 C CA . MET C 1 152 ? 9.65052 24.81804 36.05233 1.000 10.48189 168 MET A CA 1
ATOM 5442 C C . MET C 1 152 ? 10.99364 24.75191 35.33915 1.000 13.60852 168 MET A C 1
ATOM 5443 O O . MET C 1 152 ? 11.17274 23.98943 34.38860 1.000 13.64302 168 MET A O 1
ATOM 5457 N N . LYS C 1 153 ? 11.95079 25.53892 35.81264 1.000 10.64298 169 LYS A N 1
ATOM 5458 C CA . LYS C 1 153 ? 13.27421 25.59677 35.19051 1.000 11.26552 169 LYS A CA 1
ATOM 5459 C C . LYS C 1 153 ? 14.22653 24.50343 35.64955 1.000 10.74339 169 LYS A C 1
ATOM 5460 O O . LYS C 1 153 ? 15.21932 24.21117 34.97045 1.000 12.58428 169 LYS A O 1
ATOM 5479 N N . LYS C 1 154 ? 13.98125 23.92642 36.81985 1.000 10.63393 170 LYS A N 1
ATOM 5480 C CA . LYS C 1 154 ? 14.85268 22.89828 37.36494 1.000 12.14739 170 LYS A CA 1
ATOM 5481 C C . LYS C 1 154 ? 14.14170 22.18556 38.49875 1.000 10.99737 170 LYS A C 1
ATOM 5482 O O . LYS C 1 154 ? 13.14079 22.66997 39.03347 1.000 11.29383 170 LYS A O 1
ATOM 5501 N N . VAL C 1 155 ? 14.67495 21.01708 38.82046 1.000 10.24440 171 VAL A N 1
ATOM 5502 C CA . VAL C 1 155 ? 14.43492 20.35685 40.09884 1.000 12.07262 171 VAL A CA 1
ATOM 5503 C C . VAL C 1 155 ? 15.62755 20.71144 40.97410 1.000 11.80039 171 VAL A C 1
ATOM 5504 O O . VAL C 1 155 ? 16.75953 20.58349 40.52109 1.000 12.37241 171 VAL A O 1
ATOM 5517 N N . MET C 1 156 ? 15.37675 21.13006 42.21752 1.000 10.48885 172 MET A N 1
ATOM 5518 C CA . MET C 1 156 ? 16.43304 21.53750 43.15185 1.000 10.85054 172 MET A CA 1
ATOM 5519 C C . MET C 1 156 ? 16.23646 20.81774 44.48597 1.000 11.37060 172 MET A C 1
ATOM 5520 O O . MET C 1 156 ? 15.09919 20.48482 44.85045 1.000 12.41078 172 MET A O 1
ATOM 5534 N N . LEU C 1 157 ? 17.32405 20.64103 45.24106 1.000 11.19291 173 LEU A N 1
ATOM 5535 C CA . LEU C 1 157 ? 17.25754 19.96000 46.53203 1.000 11.01752 173 LEU A CA 1
ATOM 5536 C C . LEU C 1 157 ? 18.52895 20.28538 47.31364 1.000 12.95970 173 LEU A C 1
ATOM 5537 O O . LEU C 1 157 ? 19.52202 20.75044 46.74328 1.000 12.79135 173 LEU A O 1
ATOM 5553 N N . THR C 1 158 ? 18.51825 19.96658 48.60272 1.000 11.54665 174 THR A N 1
ATOM 5554 C CA . THR C 1 158 ? 19.65972 20.15252 49.50810 1.000 12.85169 174 THR A CA 1
ATOM 5555 C C . THR C 1 158 ? 20.14860 18.78520 49.96845 1.000 12.70375 174 THR A C 1
ATOM 5556 O O . THR C 1 158 ? 19.34092 17.93626 50.38088 1.000 12.46529 174 THR A O 1
ATOM 5567 N N . VAL C 1 159 ? 21.45428 18.54873 49.87082 1.000 13.24497 175 VAL A N 1
ATOM 5568 C CA . VAL C 1 159 ? 22.03839 17.28239 50.30279 1.000 15.09257 175 VAL A CA 1
ATOM 5569 C C . VAL C 1 159 ? 23.20812 17.54630 51.23515 1.000 15.39147 175 VAL A C 1
ATOM 5570 O O . VAL C 1 159 ? 24.06940 18.37444 50.94280 1.000 16.41109 175 VAL A O 1
ATOM 5583 N N . PHE C 1 160 ? 23.24829 16.84024 52.35413 1.000 15.11082 176 PHE A N 1
ATOM 5584 C CA . PHE C 1 160 ? 24.37091 17.02443 53.26639 1.000 15.65021 176 PHE A CA 1
ATOM 5585 C C . PHE C 1 160 ? 25.62183 16.45175 52.62278 1.000 13.30575 176 PHE A C 1
ATOM 5586 O O . PHE C 1 160 ? 25.60841 15.38888 52.01873 1.000 15.95103 176 PHE A O 1
ATOM 5603 N N . LYS C 1 161 ? 26.74519 17.13559 52.82541 1.000 16.12266 177 LYS A N 1
ATOM 5604 C CA . LYS C 1 161 ? 28.01348 16.58132 52.37202 1.000 21.57134 177 LYS A CA 1
ATOM 5605 C C . LYS C 1 161 ? 28.35158 15.27286 53.09507 1.000 18.69058 177 LYS A C 1
ATOM 5606 O O . LYS C 1 161 ? 28.97431 14.38507 52.50353 1.000 21.12588 177 LYS A O 1
ATOM 5625 N N . HIS C 1 162 ? 27.90309 15.11709 54.34182 1.000 19.27346 178 HIS A N 1
ATOM 5626 C CA . HIS C 1 162 ? 28.10464 13.89195 55.10256 1.000 20.42723 178 HIS A CA 1
ATOM 5627 C C . HIS C 1 162 ? 27.04667 12.82702 54.81106 1.000 23.66863 178 HIS A C 1
ATOM 5628 O O . HIS C 1 162 ? 27.08314 11.76573 55.43241 1.000 23.29706 178 HIS A O 1
ATOM 5642 N N . ASN C 1 163 ? 26.12815 13.06123 53.86886 1.000 18.39633 179 ASN A N 1
ATOM 5643 C CA . ASN C 1 163 ? 25.21741 12.02088 53.38225 1.000 17.39697 179 ASN A CA 1
ATOM 5644 C C . ASN C 1 163 ? 25.80687 11.43734 52.10783 1.000 20.82567 179 ASN A C 1
ATOM 5645 O O . ASN C 1 163 ? 25.38964 11.75510 51.00215 1.000 18.39392 179 ASN A O 1
ATOM 5656 N N . HIS C 1 164 ? 26.81449 10.57727 52.27369 1.000 22.06638 180 HIS A N 1
ATOM 5657 C CA . HIS C 1 164 ? 27.67536 10.22244 51.15220 1.000 22.14578 180 HIS A CA 1
ATOM 5658 C C . HIS C 1 164 ? 26.94048 9.41635 50.10521 1.000 19.54167 180 HIS A C 1
ATOM 5659 O O . HIS C 1 164 ? 27.13315 9.63980 48.90301 1.000 21.94334 180 HIS A O 1
ATOM 5673 N N . GLY C 1 165 ? 26.07786 8.49425 50.52878 1.000 21.88845 181 GLY A N 1
ATOM 5674 C CA . GLY C 1 165 ? 25.37299 7.67831 49.56647 1.000 22.97907 181 GLY A CA 1
ATOM 5675 C C . GLY C 1 165 ? 24.43318 8.50162 48.71392 1.000 17.79420 181 GLY A C 1
ATOM 5676 O O . GLY C 1 165 ? 24.37370 8.32280 47.49669 1.000 19.14412 181 GLY A O 1
ATOM 5680 N N . ALA C 1 166 ? 23.67949 9.39530 49.34868 1.000 18.06527 182 ALA A N 1
ATOM 5681 C CA . ALA C 1 166 ? 22.73811 10.21954 48.60087 1.000 16.22481 182 ALA A CA 1
ATOM 5682 C C . ALA C 1 166 ? 23.46499 11.18226 47.68780 1.000 16.16224 182 ALA A C 1
ATOM 5683 O O . ALA C 1 166 ? 22.99124 11.47913 46.58672 1.000 15.64587 182 ALA A O 1
ATOM 5690 N N . TYR C 1 167 ? 24.61083 11.69690 48.12852 1.000 16.04392 183 TYR A N 1
ATOM 5691 C CA . TYR C 1 167 ? 25.35989 12.61337 47.28569 1.000 16.84284 183 TYR A CA 1
ATOM 5692 C C . TYR C 1 167 ? 25.82186 11.92221 46.02340 1.000 18.22579 183 TYR A C 1
ATOM 5693 O O . TYR C 1 167 ? 25.73502 12.49219 44.93066 1.000 19.68417 183 TYR A O 1
ATOM 5711 N N . GLN C 1 168 ? 26.31538 10.69254 46.14976 1.000 19.70371 184 GLN A N 1
ATOM 5712 C CA . GLN C 1 168 ? 26.66633 9.89543 44.98706 1.000 17.53635 184 GLN A CA 1
ATOM 5713 C C . GLN C 1 168 ? 25.45120 9.59901 44.11086 1.000 18.92293 184 GLN A C 1
ATOM 5714 O O . GLN C 1 168 ? 25.52366 9.69484 42.89069 1.000 18.68849 184 GLN A O 1
ATOM 5718 N N . PHE C 1 169 ? 24.31449 9.24354 44.72170 1.000 18.04063 185 PHE A N 1
ATOM 5719 C CA . PHE C 1 169 ? 23.07626 9.04592 43.96434 1.000 18.14352 185 PHE A CA 1
ATOM 5720 C C . PHE C 1 169 ? 22.77162 10.24809 43.07387 1.000 15.71002 185 PHE A C 1
ATOM 5721 O O . PHE C 1 169 ? 22.52396 10.09644 41.87265 1.000 15.50539 185 PHE A O 1
ATOM 5738 N N . PHE C 1 170 ? 22.76376 11.45070 43.65220 1.000 15.91204 186 PHE A N 1
ATOM 5739 C CA . PHE C 1 170 ? 22.35538 12.62682 42.86959 1.000 15.27254 186 PHE A CA 1
ATOM 5740 C C . PHE C 1 170 ? 23.43695 13.08295 41.89224 1.000 15.98984 186 PHE A C 1
ATOM 5741 O O . PHE C 1 170 ? 23.13203 13.42867 40.74710 1.000 16.75350 186 PHE A O 1
ATOM 5758 N N . ARG C 1 171 ? 24.70138 13.12170 42.33201 1.000 18.83192 187 ARG A N 1
ATOM 5759 C CA . ARG C 1 171 ? 25.74316 13.72807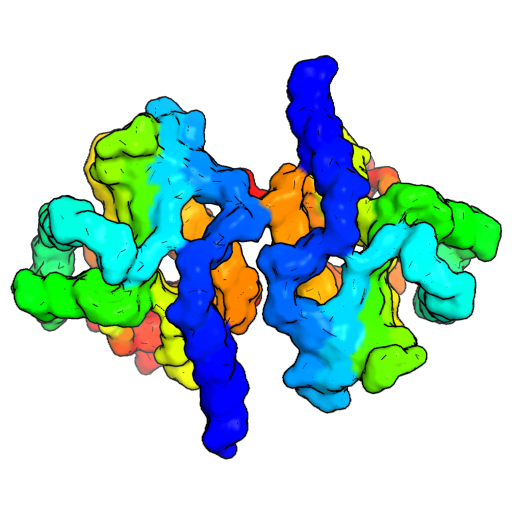 41.49712 1.000 19.68943 187 ARG A CA 1
ATOM 5760 C C . ARG C 1 171 ? 26.23169 12.77511 40.42211 1.000 22.79718 187 ARG A C 1
ATOM 5761 O O . ARG C 1 171 ? 26.48245 13.19045 39.28278 1.000 24.94674 187 ARG A O 1
ATOM 5782 N N . GLU C 1 172 ? 26.42509 11.50385 40.76951 1.000 21.46272 188 GLU A N 1
ATOM 5783 C CA . GLU C 1 172 ? 26.98312 10.53952 39.81925 1.000 20.67363 188 GLU A CA 1
ATOM 5784 C C . GLU C 1 172 ? 25.88099 9.81719 39.04263 1.000 23.93717 188 GLU A C 1
ATOM 5785 O O . GLU C 1 172 ? 25.84076 9.85428 37.80928 1.000 28.91653 188 GLU A O 1
ATOM 5797 N N . ALA C 1 173 ? 24.96010 9.16584 39.74472 1.000 21.57311 189 ALA A N 1
ATOM 5798 C CA . ALA C 1 173 ? 23.94811 8.39022 39.03376 1.000 19.61047 189 ALA A CA 1
ATOM 5799 C C . ALA C 1 173 ? 22.96718 9.28086 38.27485 1.000 20.13641 189 ALA A C 1
ATOM 5800 O O . ALA C 1 173 ? 22.62706 8.97722 37.13566 1.000 22.11371 189 ALA A O 1
ATOM 5807 N N . LEU C 1 174 ? 22.49103 10.37500 38.87865 1.000 18.32358 190 LEU A N 1
ATOM 5808 C CA . LEU C 1 174 ? 21.47381 11.20767 38.24099 1.000 17.03925 190 LEU A CA 1
ATOM 5809 C C . LEU C 1 174 ? 22.03122 12.46389 37.56770 1.000 17.70245 190 LEU A C 1
ATOM 5810 O O . LEU C 1 174 ? 21.26426 13.20931 36.93910 1.000 18.59785 190 LEU A O 1
ATOM 5826 N N . GLN C 1 175 ? 23.32807 12.71764 37.69782 1.000 17.41109 191 GLN A N 1
ATOM 5827 C CA . GLN C 1 175 ? 24.00235 13.81528 37.00362 1.000 18.55518 191 GLN A CA 1
ATOM 5828 C C . GLN C 1 175 ? 23.43352 15.18804 37.37726 1.000 18.84607 191 GLN A C 1
ATOM 5829 O O . GLN C 1 175 ? 23.32782 16.08604 36.54226 1.000 17.46561 191 GLN A O 1
ATOM 5843 N N . PHE C 1 176 ? 23.05652 15.36905 38.64199 1.000 16.28482 192 PHE A N 1
ATOM 5844 C CA . PHE C 1 176 ? 22.69191 16.69069 39.10135 1.000 15.33385 192 PHE A CA 1
ATOM 5845 C C . PHE C 1 176 ? 23.93390 17.56961 39.16336 1.000 17.42438 192 PHE A C 1
ATOM 5846 O O . PHE C 1 176 ? 25.04092 17.10228 39.45235 1.000 16.95611 192 PHE A O 1
ATOM 5863 N N . GLU C 1 177 ? 23.72708 18.84448 38.89201 1.000 15.02400 193 GLU A N 1
ATOM 5864 C CA . GLU C 1 177 ? 24.73886 19.88801 38.99359 1.000 14.98773 193 GLU A CA 1
ATOM 5865 C C . GLU C 1 177 ? 24.77267 20.43957 40.40760 1.000 16.18069 193 GLU A C 1
ATOM 5866 O O . GLU C 1 177 ? 23.78883 20.37764 41.14338 1.000 14.69348 193 GLU A O 1
ATOM 5878 N N . ILE C 1 178 ? 25.89692 21.04620 40.78450 1.000 16.92643 194 ILE A N 1
ATOM 5879 C CA . ILE C 1 178 ? 25.89507 21.94618 41.93003 1.000 18.16626 194 ILE A CA 1
ATOM 5880 C C . ILE C 1 178 ? 25.25630 23.25531 41.48222 1.000 14.89914 194 ILE A C 1
ATOM 5881 O O . ILE C 1 178 ? 25.69422 23.87066 40.50423 1.000 18.33190 194 ILE A O 1
ATOM 5897 N N . ASP C 1 179 ? 24.18592 23.65403 42.14197 1.000 13.17362 195 ASP A N 1
ATOM 5898 C CA . ASP C 1 179 ? 23.46997 24.86142 41.75203 1.000 14.05710 195 ASP A CA 1
ATOM 5899 C C . ASP C 1 179 ? 24.31235 26.09717 42.05349 1.000 15.07408 195 ASP A C 1
ATOM 5900 O O . ASP C 1 179 ? 25.06714 26.13170 43.03287 1.000 14.49659 195 ASP A O 1
ATOM 5909 N N . ASP C 1 180 ? 24.10830 27.15645 41.26090 1.000 16.00954 196 ASP A N 1
ATOM 5910 C CA . ASP C 1 180 ? 24.81509 28.41001 41.53265 1.000 16.62090 196 ASP A CA 1
ATOM 5911 C C . ASP C 1 180 ? 24.52222 28.95745 42.92925 1.000 17.59432 196 ASP A C 1
ATOM 5912 O O . ASP C 1 180 ? 25.33092 29.72265 43.47786 1.000 17.01466 196 ASP A O 1
ATOM 5921 N N . SER C 1 181 ? 23.39754 28.59376 43.54339 1.000 14.28852 197 SER A N 1
ATOM 5922 C CA . SER C 1 181 ? 23.05195 29.08916 44.86240 1.000 13.83488 197 SER A CA 1
ATOM 5923 C C . SER C 1 181 ? 23.72196 28.30128 45.99039 1.000 14.32983 197 SER A C 1
ATOM 5924 O O . SER C 1 181 ? 23.58295 28.66744 47.15819 1.000 15.60055 197 SER A O 1
ATOM 5932 N N . SER C 1 182 ? 24.44864 27.24347 45.66055 1.000 14.71500 198 SER A N 1
ATOM 5933 C CA . SER C 1 182 ? 25.06841 26.44306 46.70525 1.000 14.73302 198 SER A CA 1
ATOM 5934 C C . SER C 1 182 ? 26.16138 27.25108 47.39833 1.000 16.34363 198 SER A C 1
ATOM 5935 O O . SER C 1 182 ? 26.93048 27.94742 46.72020 1.000 16.84017 198 SER A O 1
ATOM 5943 N N . PRO C 1 183 ? 26.32196 27.10751 48.71538 1.000 16.74113 199 PRO A N 1
ATOM 5944 C CA . PRO C 1 183 ? 27.39152 27.87570 49.39495 1.000 18.17222 199 PRO A CA 1
ATOM 5945 C C . PRO C 1 183 ? 28.76092 27.65737 48.78958 1.000 17.45190 199 PRO A C 1
ATOM 5946 O O . PRO C 1 183 ? 29.57088 28.60935 48.77962 1.000 19.01342 199 PRO A O 1
ATOM 5957 N N . SER C 1 184 ? 29.03543 26.46945 48.24026 1.000 16.49086 200 SER A N 1
ATOM 5958 C CA . SER C 1 184 ? 30.32869 26.19255 47.62346 1.000 17.00822 200 SER A CA 1
ATOM 5959 C C . SER C 1 184 ? 30.59427 27.02987 46.37569 1.000 21.14036 200 SER A C 1
ATOM 5960 O O . SER C 1 184 ? 31.73728 27.05293 45.88779 1.000 22.08903 200 SER A O 1
ATOM 5968 N N . ME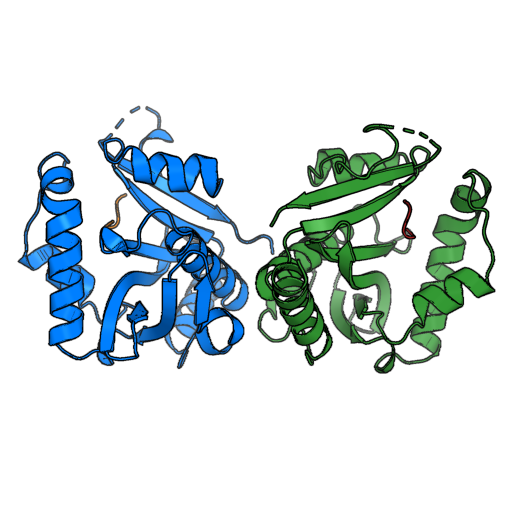T C 1 185 ? 29.56596 27.67494 45.81748 1.000 16.80338 201 MET A N 1
ATOM 5969 C CA . MET C 1 185 ? 29.71224 28.44907 44.59086 1.000 21.05034 201 MET A CA 1
ATOM 5970 C C . MET C 1 185 ? 29.97537 29.89939 44.87140 1.000 23.10593 201 MET A C 1
ATOM 5971 O O . MET C 1 185 ? 30.00067 30.70220 43.93209 1.000 26.16669 201 MET A O 1
ATOM 5985 N N . SER C 1 186 ? 30.16016 30.26466 46.12897 1.000 20.21589 202 SER A N 1
ATOM 5986 C CA . SER C 1 186 ? 30.54953 31.61367 46.51062 1.000 23.47123 202 SER A CA 1
ATOM 5987 C C . SER C 1 186 ? 31.83208 31.56906 47.32565 1.000 32.52914 202 SER A C 1
ATOM 5988 O O . SER C 1 186 ? 31.95277 30.78691 48.27680 1.000 34.06889 202 SER A O 1
ATOM 5996 N N . GLY C 1 187 ? 32.78649 32.40258 46.93597 1.000 27.52778 203 GLY A N 1
ATOM 5997 C CA . GLY C 1 187 ? 34.12813 32.37407 47.48825 1.000 26.28086 203 GLY A CA 1
ATOM 5998 C C . GLY C 1 187 ? 34.17513 32.70361 48.96523 1.000 50.02083 203 GLY A C 1
ATOM 5999 O O . GLY C 1 187 ? 34.50111 31.84719 49.78854 1.000 61.40481 203 GLY A O 1
ATOM 6003 N N . CYS C 1 193 ? 30.21873 25.03111 54.98156 1.000 28.08893 209 CYS A N 1
ATOM 6004 C CA . CYS C 1 193 ? 28.81050 24.66127 55.08504 1.000 23.94943 209 CYS A CA 1
ATOM 6005 C C . CYS C 1 193 ? 28.73833 23.13934 55.02022 1.000 21.23630 209 CYS A C 1
ATOM 6006 O O . CYS C 1 193 ? 29.53110 22.49682 54.32725 1.000 23.91172 209 CYS A O 1
ATOM 6013 N N . SER C 1 194 ? 27.79158 22.52137 55.72114 1.000 20.82241 210 SER A N 1
ATOM 6014 C CA . SER C 1 194 ? 27.73889 21.06723 55.67417 1.000 21.77289 210 SER A CA 1
ATOM 6015 C C . SER C 1 194 ? 26.85100 20.49097 54.57032 1.000 21.05172 210 SER A C 1
ATOM 6016 O O . SER C 1 194 ? 26.70628 19.26189 54.49420 1.000 21.63937 210 SER A O 1
ATOM 6024 N N . TYR C 1 195 ? 26.30263 21.32158 53.68510 1.000 17.46963 211 TYR A N 1
ATOM 6025 C CA . TYR C 1 195 ? 25.45192 20.83970 52.60530 1.000 15.32525 211 TYR A CA 1
ATOM 6026 C C . TYR C 1 195 ? 25.81629 21.52733 51.30800 1.000 16.73027 211 TYR A C 1
ATOM 6027 O O . TYR C 1 195 ? 26.47648 22.56754 51.28790 1.000 19.50050 211 TYR A O 1
ATOM 6045 N N . GLU C 1 196 ? 25.32446 20.92956 50.22942 1.000 16.46711 212 GLU A N 1
ATOM 6046 C CA . GLU C 1 196 ? 25.35551 21.49261 48.89063 1.000 16.00690 212 GLU A CA 1
ATOM 6047 C C . GLU C 1 196 ? 23.91637 21.60819 48.41496 1.000 15.87446 212 GLU A C 1
ATOM 6048 O O . GLU C 1 196 ? 23.05452 20.79576 48.77005 1.000 17.24100 212 GLU A O 1
ATOM 6060 N N . ILE C 1 197 ? 23.67354 22.58483 47.56900 1.000 14.13851 213 ILE A N 1
ATOM 6061 C CA . ILE C 1 197 ? 22.40804 22.70354 46.85691 1.000 13.37532 213 ILE A CA 1
ATOM 6062 C C . ILE C 1 197 ? 22.63368 22.19057 45.45609 1.000 13.04466 213 ILE A C 1
ATOM 6063 O O . ILE C 1 197 ? 23.54256 22.66181 44.74590 1.000 13.40530 213 ILE A O 1
ATOM 6079 N N . LEU C 1 198 ? 21.83169 21.19986 45.04911 1.000 12.54741 214 LEU A N 1
ATOM 6080 C CA . LEU C 1 198 ? 21.97888 20.53664 43.77142 1.000 14.08612 214 LEU A CA 1
ATOM 6081 C C . LEU C 1 198 ? 20.76040 20.77674 42.88663 1.000 11.94445 214 LEU A C 1
ATOM 6082 O O . LEU C 1 198 ? 19.66460 21.02069 43.38310 1.000 13.96286 214 LEU A O 1
ATOM 6098 N N . SER C 1 199 ? 20.95379 20.76129 41.57379 1.000 12.50186 215 SER A N 1
ATOM 6099 C CA . SER C 1 199 ? 19.81108 20.96800 40.69347 1.000 12.72527 215 SER A CA 1
ATOM 6100 C C . SER C 1 199 ? 20.02897 20.30974 39.33628 1.000 13.34823 215 SER A C 1
ATOM 6101 O O . SER C 1 199 ? 21.14671 19.99956 38.92590 1.000 13.71307 215 SER A O 1
ATOM 6109 N N . ARG C 1 200 ? 18.92499 20.10239 38.63614 1.000 12.15194 216 ARG A N 1
ATOM 6110 C CA . ARG C 1 200 ? 18.93774 19.53750 37.30509 1.000 12.70159 216 ARG A CA 1
ATOM 6111 C C . ARG C 1 200 ? 17.96133 20.35302 36.47914 1.000 12.89999 216 ARG A C 1
ATOM 6112 O O . ARG C 1 200 ? 16.76883 20.39474 36.80901 1.000 13.45417 216 ARG A O 1
ATOM 6133 N N . ARG C 1 201 ? 18.43640 20.92790 35.38031 1.000 13.12498 217 ARG A N 1
ATOM 6134 C CA . ARG C 1 201 ? 17.63286 21.82815 34.55957 1.000 14.68068 217 ARG A CA 1
ATOM 6135 C C . ARG C 1 201 ? 16.66120 21.05347 33.67915 1.000 14.29535 217 ARG A C 1
ATOM 6136 O O . ARG C 1 201 ? 16.93714 19.94082 33.23973 1.000 16.89697 217 ARG A O 1
ATOM 6157 N N . THR C 1 202 ? 15.49909 21.64265 33.43541 1.000 14.77262 218 THR A N 1
ATOM 6158 C CA . THR C 1 202 ? 14.70050 21.26807 32.27721 1.000 16.17079 218 THR A CA 1
ATOM 6159 C C . THR C 1 202 ? 15.38871 21.85356 31.03190 1.000 18.73675 218 THR A C 1
ATOM 6160 O O . THR C 1 202 ? 16.15385 22.82211 31.10985 1.000 21.75417 218 THR A O 1
ATOM 6171 N N . LYS C 1 203 ? 15.02727 21.34033 29.86259 1.000 31.16185 219 LYS A N 1
ATOM 6172 C CA . LYS C 1 203 ? 15.77398 21.69574 28.66083 1.000 38.84129 219 LYS A CA 1
ATOM 6173 C C . LYS C 1 203 ? 15.01265 22.58773 27.69335 1.000 40.52376 219 LYS A C 1
ATOM 6174 O O . LYS C 1 203 ? 15.52931 22.87325 26.60872 1.000 39.34287 219 LYS A O 1
ATOM 6178 N N . PHE C 1 204 ? 13.80966 23.02544 28.03017 1.000 21.59247 220 PHE A N 1
ATOM 6179 C CA . PHE C 1 204 ? 13.10899 23.95008 27.15001 1.000 24.48934 220 PHE A CA 1
ATOM 6180 C C . PHE C 1 204 ? 13.74258 25.34119 27.18112 1.000 40.07561 220 PHE A C 1
ATOM 6181 O O . PHE C 1 204 ? 14.59540 25.61240 28.02202 1.000 44.77287 220 PHE A O 1
ATOM 6198 N N . SER D 2 1 ? 16.98499 16.53973 51.68682 1.000 12.04253 1 SER B N 1
ATOM 6199 C CA . SER D 2 1 ? 16.23787 16.72393 52.92395 1.000 11.14931 1 SER B CA 1
ATOM 6200 C C . SER D 2 1 ? 16.39649 18.19381 53.33468 1.000 11.88832 1 SER B C 1
ATOM 6201 O O . SER D 2 1 ? 17.52034 18.69468 53.47387 1.000 14.12411 1 SER B O 1
ATOM 6209 N N . GLY D 2 2 ? 15.28141 18.86603 53.51145 1.000 13.82775 2 GLY B N 1
ATOM 6210 C CA . GLY D 2 2 ? 15.26224 20.24375 53.93417 1.000 12.10653 2 GLY B CA 1
ATOM 6211 C C . GLY D 2 2 ? 15.54587 21.21095 52.80064 1.000 14.24654 2 GLY B C 1
ATOM 6212 O O . GLY D 2 2 ? 15.62816 20.85646 51.62489 1.000 13.99884 2 GLY B O 1
ATOM 6216 N N . ARG D 2 3 ? 15.69376 22.47872 53.17444 1.000 14.49991 3 ARG B N 1
ATOM 6217 C CA . ARG D 2 3 ? 15.87848 23.54909 52.18802 1.000 14.66422 3 ARG B CA 1
ATOM 6218 C C . ARG D 2 3 ? 16.93085 24.50772 52.74146 1.000 17.17741 3 ARG B C 1
ATOM 6219 O O . ARG D 2 3 ? 16.65175 25.31687 53.63818 1.000 18.37323 3 ARG B O 1
ATOM 6240 N N . GLY D 2 4 ? 18.14077 24.39368 52.20714 1.000 14.28944 4 GLY B N 1
ATOM 6241 C CA . GLY D 2 4 ? 19.20635 25.31105 52.56639 1.000 16.75698 4 GLY B CA 1
ATOM 6242 C C . GLY D 2 4 ? 19.19763 26.56905 51.74718 1.000 20.64484 4 GLY B C 1
ATOM 6243 O O . GLY D 2 4 ? 18.29606 26.84210 50.96478 1.000 21.12072 4 GLY B O 1
ATOM 6247 N N . LYS D 2 5 ? 20.22069 27.37559 51.97456 1.000 24.15967 5 LYS B N 1
ATOM 6248 C CA . LYS D 2 5 ? 20.36649 28.66508 51.30467 1.000 28.59999 5 LYS B CA 1
ATOM 6249 C C . LYS D 2 5 ? 21.57631 28.63381 50.38682 1.000 29.98250 5 LYS B C 1
ATOM 6250 O O . LYS D 2 5 ? 22.65631 28.23986 50.81188 1.000 32.85111 5 LYS B O 1
#

Foldseek 3Di:
DVVLLVVQVVLQVVLLPDAFLCPVPLVLQFDCFPNFTKGKGKHFLVPDDPVVLVVVLVQCCVVPQVVCCVFPRHDDSVVVSCVCNPRQWMKIFIATVVHHTFWMWTWGFDDDPSFTEIETEDTGGHPVCPPGCPSVSVVVVSVVSCVVSVGFKYKYKDFPVVPVVVCCCCPVVNWAFDCPFPVNVTGITMTIDTD/DDDDD/DVLLVVQVVLQVVLLPDQFLCVVPVVLQWDDFDPDTWGKGKDFLVPDDVVVLVVVLVQCCVVPQVVQCVWPRHDDSVVVSCVSNPRQWMKIWIDDPVPHTFWMWTWGFDDDPSFTEIETEDTGGDPVCPPTCVSVSVVVSSLVSCQVSVGFKYKYKDFQVPPVVVCCCCPVVNWDQDCPFPVNPVTRITMTIDGDDD/DDDDD

Organism: Homo sapiens (NCBI:txid9606)

InterPro domains:
  IPR000182 GNAT domain [PF00583] (89-188)
  IPR000182 GNAT domain [PS51186] (63-216)
  IPR016181 Acyl-CoA N-acyltransferase [SSF55729] (67-187)
  IPR039949 N-alpha-acetyltransferase 40 [PTHR20531] (7-219)

B-factor: mean 21.26, std 10.62, range [8.94, 87.64]